Protein 5EQJ (pdb70)

Radius of gyration: 27.18 Å; Cα contacts (8 Å, |Δi|>4): 1354; chains: 2; bounding box: 68×87×63 Å

B-factor: mean 50.42, std 10.78, range [23.82, 97.81]

InterPro domains:
  IPR017423 tRNA (adenine(58)-N(1))-methyltransferase non-catalytic subunit TRM6 [PF04189] (6-329)
  IPR017423 tRNA (adenine(58)-N(1))-methyltransferase non-catalytic subunit TRM6 [PIRSF038170] (2-474)
  IPR017423 tRNA (adenine(58)-N(1))-methyltransferase non-catalytic subunit TRM6 [PTHR12945] (6-466)

Nearest PDB structures (foldseek):
  5eqj-assembly1_A-2  TM=1.003E+00  e=7.244E-74  Saccharomyces cerevisiae S288C
  5erg-assembly1_A-2  TM=9.992E-01  e=1.045E-68  Saccharomyces cerevisiae S288C
  5cd1-assembly1_B  TM=7.822E-01  e=3.384E-22  Homo sapiens
  5ccb-assembly1_B  TM=7.767E-01  e=9.482E-22  Homo sapiens
  5cd1-assembly1_E  TM=7.835E-01  e=1.540E-21  Homo sapiens

Sequence (652 aa):
HHHSQDPMNALTTIDFNQHVIVRLPSKNYKIVELKPNTSVSLGKFGAFEVNDIIGYPFGLTFEIYYDIGKVRLLKYFTVEYLSSSNLLQFLIDKGDIQRVLDMSQESMGMLLNLANIQSEGNYLCMDETGGLLVYFLLERMFGGDNESKSKGKVIVIHENEHANLDLLKFANYSEKFIKEHVHTISLLDFFEPPTLQEIQSRFTPLPRALKGGKKNSYYRKLRWYNTQWQILELTGEFLYDGLVMATTLHLPTLVPKLAEKIHGSRPIVCYGQFKETLLELAHTLYSDLRFLAPSILETRCRPYQSIRGKLHPLMTMKGGGGYLMWCHRVIPANCFSGYKDLIKEGDLTLIWVSRDNIKPVRMHSEEVFNTRYGSFPHKDIIGKPYGSQIAIRTFAFVHVLQPTPELWTLSLPTQIVYTPDSSYIMQRLNCSPHSRVIEAGTGSGSFSHAFARSVGHLFSFEFHHIRYEQALEEFKEHGLIDDNVTITHRDVCQGGFLIKKGDTTSYEFGNNETAASLNANVVFLDLPAPWDAIPHLDSVISVDEKVGLCCFSPCIEQVDKTLDVLEKYGWTDVEMVEIQGRQYESRRQMVRSLNDALERLRDIKRHIKEGDSNYKWKEVTKMEAEIKSHTSYLTFAFKVVNRSRDDEKVNE

Organism: Saccharomyces cerevisiae (strain ATCC 204508 / S288c) (NCBI:txid559292)

CATH classification: 3.10.330.20 (+1 more: 3.40.50.150)

Foldseek 3Di:
DPDPDDDDDLLFWAAAQAFWWKADPVGAIDTDGQHAQDKAAPPPQGIDHSVQRGGHTFFFKWCFDPCVGYIDGDCIMGIHGCALQNLLRNCVSVVNCVLQQVAHPVQLVVLCVLQPQELAFEEEEEHSNLASSVRSSVCVNAVLDLPDPGQEAYEYEYADPDDRNRSCVNSNHDPVSCVRHYHYDYPCCQLPNDDPVNLPVQHDDDPPPDDDPRVVVRVVSVVVSVSSVVSCVCRPLAAGQEYEYDDPPQCLVPVVSVLVRHDFFGKYKYWHQDVVSLVVNQVSCVPPVQKADKDKADDDDWDWPPDPPDTDTDPDDDDTNTIMIMIGGHDDD/DQQDDDDFFAAQQAWKWKAQDQQAIDTDHADQQDWDDDPQDIHHSVQRGGHTQQDWGADPVGGTIHIHRDHLQSVLSNDDPLRDHCQRLVVLCVVLVFACDFQEEEPACRPVSSVRVNLHGYVAYEHEHADPVVQVVVVVVCVSSCSLVGHYKYFHDPCLVVNRKAAPVGRMSDDADVVGGTDQRQGQEYEYDDPQCLSNVVRCVRRHNAADKRKYKYWAADPVSVVSVVVSCVVVAWDPKDKDFGFDWDKDWFKDFDDDPVVVVVVVVVVVVVDDGPPPVTDIDIDIHTDPDGCPGDTIIIMTIDHRPPDDDVVVVVD

GO terms:
  GO:0005634 nucleus (C, IDA)
  GO:0031515 tRNA (m1A) methyltransferase complex (C, IDA)
  GO:0030488 tRNA methylation (P, IDA)
  GO:0160107 tRNA (adenine(58)-N1)-methyltransferase activity (F, IDA)
  GO:0031515 tRNA (m1A) methyltransferase complex (C, IPI)
  GO:0005515 protein binding (F, IPI)

Solvent-accessible surface area: 31009 Å² total; per-residue (Å²): 227,165,106,130,56,117,122,43,76,23,37,19,19,0,30,59,89,38,37,2,0,0,48,14,28,72,162,54,24,98,32,13,68,0,105,52,125,54,61,20,84,13,58,181,24,15,16,0,54,0,50,48,0,1,9,37,6,9,17,7,35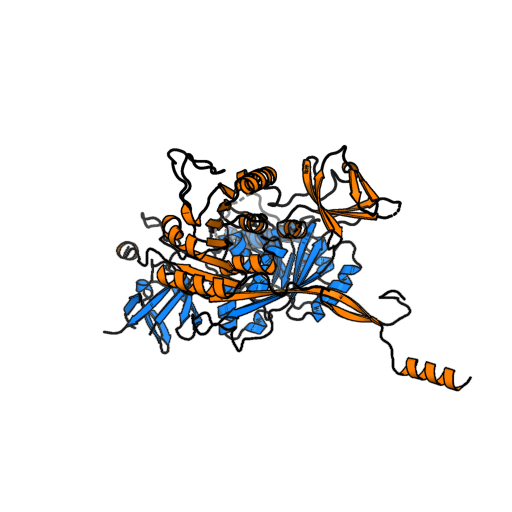,2,41,8,60,131,154,112,6,101,24,120,53,114,162,69,0,14,0,5,32,1,8,2,16,26,2,4,69,30,2,41,54,122,54,35,47,108,91,0,19,18,1,18,43,18,1,0,0,4,0,2,1,7,0,5,2,11,23,91,0,35,0,0,1,6,17,71,1,2,0,0,0,0,1,0,0,0,4,10,0,4,7,8,56,53,143,29,193,22,157,0,69,0,0,0,1,16,94,106,145,138,24,88,30,91,4,13,141,39,3,30,23,49,157,146,4,49,151,75,9,12,15,61,4,19,34,116,45,1,53,121,51,24,65,68,144,111,3,80,105,71,19,65,66,102,166,130,89,46,163,60,58,60,32,64,58,42,30,51,119,53,160,105,23,79,75,26,98,58,9,39,106,12,14,50,171,70,81,0,16,0,0,0,0,0,11,97,57,102,6,14,98,16,0,22,103,0,0,92,39,3,21,4,4,7,3,0,0,0,2,8,38,120,35,123,59,0,12,75,0,2,23,47,0,174,94,30,120,54,12,13,23,13,8,0,22,23,1,58,13,102,21,21,68,21,89,127,84,48,52,51,34,74,158,119,104,92,63,43,5,1,39,2,0,25,1,8,28,1,57,53,93,45,23,6,34,26,50,66,82,78,1,135,91,41,22,16,0,0,0,26,21,40,120,134,37,7,97,59,20,100,2,82,38,141,90,75,20,103,26,212,134,22,55,1,35,3,146,66,0,45,49,87,44,0,0,6,21,8,48,40,89,120,93,10,91,1,23,0,0,5,0,10,2,6,1,18,11,92,22,45,168,160,50,23,7,70,21,37,3,7,1,4,0,0,4,50,14,48,2,2,51,66,3,75,0,0,1,0,16,4,19,36,2,6,5,0,3,6,0,5,23,9,8,34,35,0,4,0,2,6,130,72,100,80,113,9,97,119,13,32,105,49,1,113,99,8,15,1,32,130,85,16,3,4,0,0,60,35,52,4,28,149,49,6,2,76,1,109,61,85,51,77,27,25,43,162,65,39,108,162,57,103,41,8,84,4,72,0,10,4,0,2,0,39,24,114,22,0,56,69,0,0,41,56,0,58,80,7,7,8,65,85,18,52,0,6,0,0,1,16,3,68,63,60,109,33,1,41,98,1,9,34,13,0,135,150,89,42,6,84,76,46,49,0,0,19,5,34,17,39,64,31,68,31,86,84,121,48,61,198,38,131,105,96,49,62,64,178,106,119,68,104,180,182,193,152,173,65,24,46,113,130,91,114,57,133,63,51,39,106,74,48,110,152,64,106,74,80,42,5,35,0,2,0,0,22,30,14,56,59,112,63,56,81,84,127,70,19,112,101

Secondary structure (DSSP, 8-state):
---SSPPP-TTTB--TT-EEEEE-TT--EEEEE--TT-EEE-GGG-EEEGGGGTTPBTTEEEEEE----EEEE--EEEEE---HHHHHHHHHHHT-TTTTTTB-HHHHHHHHHHTT--TT-EEEEEE-SSSHHHHHHHHHHHTT-TT-----EEEEEESSSS---GGGGGS---HHHHHHHEEEEEHHHHHSPPPHHHHHTT---------HHHHHHHHHHHHHHHHHHHHHHHHSS--BS-EEEE--S-GGGTHHHHGGGB-TT-EEEEEES-HHHHHHHHHHHHT-TTEEEEEEEEEEEEEEE--TTS-EE-S-----B-EEEEEEE-B--/-TTSS---B--TT-EEEEEEETTEEEEEE--TT-EEEETTEEEEGGGTTTSBTTBEEEE---EEEEEE---HHHHHHH-------HHHHHHHHHHTT-STT-EEEEE--TTSHHHHHHHHH-SEEEEEESSHHHHHHHHHHHHHHT-TTTTEEEEE--HHHH-S--BTTSSB-----TT-SB----BSEEEE-SS-GGGTGGGGGGTB-SSS-EEEEEEESSHHHHHHHHHHHHHTT-EEEEEEEEEEEEEEEEEEE---HHHHHHHHHHHHH---TT-TTS-EEEEEEE-SS----S-EEEEEEE-S-----HHHHH-

Structure (mmCIF, N/CA/C/O backbone):
data_5EQJ
#
_entry.id   5EQJ
#
_cell.length_a   138.645
_cell.length_b   138.645
_cell.length_c   102.727
_cell.angle_alpha   90.00
_cell.angle_beta   90.00
_cell.angle_gamma   120.00
#
_symmetry.space_group_name_H-M   'P 32 2 1'
#
loop_
_entity.id
_entity.type
_entity.pdbx_description
1 polymer 'tRNA (adenine(58)-N(1))-methyltransferase non-catalytic subunit TRM6'
2 polymer 'tRNA (adenine(58)-N(1))-methyltransferase catalytic subunit TRM61'
3 water water
#
loop_
_atom_site.group_PDB
_atom_site.id
_atom_site.type_symbol
_atom_site.label_atom_id
_atom_site.label_alt_id
_atom_site.label_comp_id
_atom_site.label_asym_id
_atom_site.label_entity_id
_atom_site.label_seq_id
_atom_site.pdbx_PDB_ins_code
_atom_site.Cartn_x
_atom_site.Cartn_y
_atom_site.Cartn_z
_atom_site.occupancy
_atom_site.B_iso_or_equiv
_atom_site.auth_seq_id
_atom_site.auth_comp_id
_atom_site.auth_asym_id
_atom_site.auth_atom_id
_atom_site.pdbx_PDB_model_num
ATOM 1 N N . HIS A 1 4 ? 65.844 -42.904 -11.498 1.00 66.38 -6 HIS A N 1
ATOM 2 C CA . HIS A 1 4 ? 66.031 -43.276 -12.902 1.00 67.70 -6 HIS A CA 1
ATOM 3 C C . HIS A 1 4 ? 65.360 -44.607 -13.262 1.00 63.40 -6 HIS A C 1
ATOM 4 O O . HIS A 1 4 ? 65.013 -44.828 -14.420 1.00 65.34 -6 HIS A O 1
ATOM 11 N N . HIS A 1 5 ? 65.200 -45.500 -12.290 1.00 57.14 -5 HIS A N 1
ATOM 12 C CA . HIS A 1 5 ? 64.504 -46.755 -12.556 1.00 58.70 -5 HIS A CA 1
ATOM 13 C C . HIS A 1 5 ? 62.988 -46.619 -12.369 1.00 61.03 -5 HIS A C 1
ATOM 14 O O . HIS A 1 5 ? 62.244 -47.567 -12.629 1.00 58.19 -5 HIS A O 1
ATOM 21 N N . HIS A 1 6 ? 62.538 -45.441 -11.930 1.00 60.95 -4 HIS A N 1
ATOM 22 C CA . HIS A 1 6 ? 61.107 -45.112 -11.887 1.00 62.06 -4 HIS A CA 1
ATOM 23 C C . HIS A 1 6 ? 60.662 -44.475 -13.186 1.00 59.20 -4 HIS A C 1
ATOM 24 O O . HIS A 1 6 ? 61.349 -43.594 -13.730 1.00 56.00 -4 HIS A O 1
ATOM 31 N N . SER A 1 7 ? 59.497 -44.894 -13.664 1.00 58.35 -3 SER A N 1
ATOM 32 C CA . SER A 1 7 ? 58.904 -44.300 -14.861 1.00 59.78 -3 SER A CA 1
ATOM 33 C C . SER A 1 7 ? 58.372 -42.909 -14.546 1.00 55.51 -3 SER A C 1
ATOM 34 O O . SER A 1 7 ? 58.413 -42.017 -15.387 1.00 53.47 -3 SER A O 1
ATOM 37 N N . GLN A 1 8 ? 57.863 -42.752 -13.326 1.00 57.63 -2 GLN A N 1
ATOM 38 C CA . GLN A 1 8 ? 57.310 -41.487 -12.846 1.00 60.41 -2 GLN A CA 1
ATOM 39 C C . GLN A 1 8 ? 58.418 -40.440 -12.686 1.00 63.63 -2 GLN A C 1
ATOM 40 O O . GLN A 1 8 ? 59.581 -40.776 -12.439 1.00 55.90 -2 GLN A O 1
ATOM 42 N N . ASP A 1 9 ? 58.050 -39.174 -12.856 1.00 62.14 -1 ASP A N 1
ATOM 43 C CA . ASP A 1 9 ? 58.981 -38.076 -12.650 1.00 64.24 -1 ASP A CA 1
ATOM 44 C C . ASP A 1 9 ? 59.450 -38.085 -11.194 1.00 61.24 -1 ASP A C 1
ATOM 45 O O . ASP A 1 9 ? 58.656 -38.353 -10.288 1.00 54.64 -1 ASP A O 1
ATOM 50 N N . PRO A 1 10 ? 60.748 -37.812 -10.972 1.00 57.39 0 PRO A N 1
ATOM 51 C CA . PRO A 1 10 ? 61.300 -37.705 -9.614 1.00 59.69 0 PRO A CA 1
ATOM 52 C C . PRO A 1 10 ? 60.681 -36.558 -8.805 1.00 55.54 0 PRO A C 1
ATOM 53 O O . PRO A 1 10 ? 60.127 -35.604 -9.362 1.00 54.76 0 PRO A O 1
ATOM 57 N N . MET A 1 11 ? 60.762 -36.672 -7.489 1.00 51.81 1 MET A N 1
ATOM 58 C CA . MET A 1 11 ? 60.382 -35.581 -6.621 1.00 53.01 1 MET A CA 1
ATOM 59 C C . MET A 1 11 ? 61.450 -34.477 -6.630 1.00 54.89 1 MET A C 1
ATOM 60 O O . MET A 1 11 ? 62.641 -34.744 -6.799 1.00 49.54 1 MET A O 1
ATOM 65 N N . ASN A 1 12 ? 60.999 -33.235 -6.478 1.00 52.26 2 ASN A N 1
ATOM 66 C CA . ASN A 1 12 ? 61.889 -32.073 -6.474 1.00 49.13 2 ASN A CA 1
ATOM 67 C C . ASN A 1 12 ? 62.327 -31.803 -5.039 1.00 44.26 2 ASN A C 1
ATOM 68 O O . ASN A 1 12 ? 61.525 -31.385 -4.214 1.00 46.14 2 ASN A O 1
ATOM 73 N N . ALA A 1 13 ? 63.585 -32.078 -4.727 1.00 43.13 3 ALA A N 1
ATOM 74 C CA . ALA A 1 13 ? 64.059 -31.941 -3.351 1.00 45.18 3 ALA A CA 1
ATOM 75 C C . ALA A 1 13 ? 64.239 -30.459 -2.936 1.00 45.00 3 ALA A C 1
ATOM 76 O O . ALA A 1 13 ? 64.535 -30.147 -1.779 1.00 42.10 3 ALA A O 1
ATOM 78 N N . LEU A 1 14 ? 64.047 -29.552 -3.886 1.00 44.99 4 LEU A N 1
ATOM 79 C CA . LEU A 1 14 ? 64.089 -28.131 -3.582 1.00 42.60 4 LEU A CA 1
ATOM 80 C C . LEU A 1 14 ? 62.758 -27.684 -3.005 1.00 43.46 4 LEU A C 1
ATOM 81 O O . LEU A 1 14 ? 62.705 -26.733 -2.237 1.00 43.22 4 LEU A O 1
ATOM 86 N N . THR A 1 15 ? 61.685 -28.389 -3.363 1.00 44.56 5 THR A N 1
ATOM 87 C CA . THR A 1 15 ? 60.334 -27.999 -2.973 1.00 41.69 5 THR A CA 1
ATOM 88 C C . THR A 1 15 ? 59.670 -29.010 -2.036 1.00 45.61 5 THR A C 1
ATOM 89 O O . THR A 1 15 ? 58.635 -28.721 -1.417 1.00 45.94 5 THR A O 1
ATOM 93 N N . THR A 1 16 ? 60.258 -30.198 -1.944 1.00 43.24 6 THR A N 1
ATOM 94 C CA . THR A 1 16 ? 59.561 -31.359 -1.405 1.00 46.07 6 THR A CA 1
ATOM 95 C C . THR A 1 16 ? 60.450 -32.226 -0.522 1.00 41.93 6 THR A C 1
ATOM 96 O O . THR A 1 16 ? 61.617 -32.453 -0.837 1.00 40.23 6 THR A O 1
ATOM 100 N N . ILE A 1 17 ? 59.893 -32.688 0.593 1.00 39.70 7 ILE A N 1
ATOM 101 C CA . ILE A 1 17 ? 60.612 -33.582 1.495 1.00 42.46 7 ILE A CA 1
ATOM 102 C C . ILE A 1 17 ? 60.890 -34.904 0.779 1.00 47.59 7 ILE A C 1
ATOM 103 O O . ILE A 1 17 ? 59.962 -35.617 0.397 1.00 45.71 7 ILE A O 1
ATOM 108 N N . ASP A 1 18 ? 62.162 -35.226 0.582 1.00 43.73 8 ASP A N 1
ATOM 109 C CA . ASP A 1 18 ? 62.522 -36.357 -0.264 1.00 49.98 8 ASP A CA 1
ATOM 110 C C . ASP A 1 18 ? 63.563 -37.240 0.415 1.00 50.80 8 ASP A C 1
ATOM 111 O O . ASP A 1 18 ? 64.341 -36.756 1.237 1.00 48.35 8 ASP A O 1
ATOM 116 N N . PHE A 1 19 ? 63.541 -38.536 0.080 1.00 49.95 9 PHE A N 1
ATOM 117 C CA . PHE A 1 19 ? 64.478 -39.539 0.596 1.00 43.63 9 PHE A CA 1
ATOM 118 C C . PHE A 1 19 ? 65.948 -39.172 0.426 1.00 46.88 9 PHE A C 1
ATOM 119 O O . PHE A 1 19 ? 66.340 -38.650 -0.610 1.00 45.55 9 PHE A O 1
ATOM 127 N N . ASN A 1 20 ? 66.751 -39.507 1.433 1.00 42.35 10 ASN A N 1
ATOM 128 C CA . ASN A 1 20 ? 68.202 -39.350 1.392 1.00 48.66 10 ASN A CA 1
ATOM 129 C C . ASN A 1 20 ? 68.685 -37.893 1.349 1.00 49.28 10 ASN A C 1
ATOM 130 O O . ASN A 1 20 ? 69.856 -37.639 1.141 1.00 47.46 10 ASN A O 1
ATOM 135 N N . GLN A 1 21 ? 67.772 -36.951 1.553 1.00 48.36 11 GLN A N 1
ATOM 136 C CA . GLN A 1 21 ? 68.130 -35.548 1.688 1.00 46.33 11 GLN A CA 1
ATOM 137 C C . GLN A 1 21 ? 68.441 -35.245 3.145 1.00 44.49 11 GLN A C 1
ATOM 138 O O . GLN A 1 21 ? 67.783 -35.784 4.038 1.00 42.98 11 GLN A O 1
ATOM 144 N N . HIS A 1 22 ? 69.461 -34.418 3.380 1.00 41.51 12 HIS A N 1
ATOM 145 C CA . HIS A 1 22 ? 69.621 -33.754 4.668 1.00 42.91 12 HIS A CA 1
ATOM 146 C C . HIS A 1 22 ? 68.651 -32.580 4.729 1.00 42.70 12 HIS A C 1
ATOM 147 O O . HIS A 1 22 ? 68.589 -31.745 3.814 1.00 42.65 12 HIS A O 1
ATOM 154 N N . VAL A 1 23 ? 67.947 -32.496 5.846 1.00 38.44 13 VAL A N 1
ATOM 155 C CA . VAL A 1 23 ? 66.787 -31.645 5.989 1.00 41.81 13 VAL A CA 1
ATOM 156 C C . VAL A 1 23 ? 66.826 -30.978 7.361 1.00 40.31 13 VAL A C 1
ATOM 157 O O . VAL A 1 23 ? 67.447 -31.517 8.273 1.00 39.45 13 VAL A O 1
ATOM 161 N N . ILE A 1 24 ? 66.193 -29.812 7.510 1.00 40.02 14 ILE A N 1
ATOM 162 C CA . ILE A 1 24 ? 66.119 -29.144 8.815 1.00 37.61 14 ILE A CA 1
ATOM 163 C C . ILE A 1 24 ? 64.823 -29.473 9.545 1.00 39.85 14 ILE A C 1
ATOM 164 O O . ILE A 1 24 ? 63.750 -29.499 8.938 1.00 40.49 14 ILE A O 1
ATOM 169 N N . VAL A 1 25 ? 64.921 -29.725 10.846 1.00 38.09 15 VAL A N 1
ATOM 170 C CA . VAL A 1 25 ? 63.731 -29.928 11.675 1.00 39.93 15 VAL A CA 1
ATOM 171 C C . VAL A 1 25 ? 63.733 -28.898 12.801 1.00 43.35 15 VAL A C 1
ATOM 172 O O . VAL A 1 25 ? 64.708 -28.785 13.546 1.00 44.36 15 VAL A O 1
ATOM 176 N N . ARG A 1 26 ? 62.662 -28.118 12.893 1.00 43.52 16 ARG A N 1
ATOM 177 C CA . ARG A 1 26 ? 62.494 -27.169 13.976 1.00 42.03 16 ARG A CA 1
ATOM 178 C C . ARG A 1 26 ? 61.605 -27.787 15.065 1.00 44.44 16 ARG A C 1
ATOM 179 O O . ARG A 1 26 ? 60.496 -28.245 14.793 1.00 45.24 16 ARG A O 1
ATOM 187 N N . LEU A 1 27 ? 62.117 -27.798 16.292 1.00 43.60 17 LEU A N 1
ATOM 188 C CA . LEU A 1 27 ? 61.439 -28.370 17.456 1.00 44.49 17 LEU A CA 1
ATOM 189 C C . LEU A 1 27 ? 60.534 -27.336 18.129 1.00 45.29 17 LEU A C 1
ATOM 190 O O . LEU A 1 27 ? 60.638 -26.149 17.818 1.00 42.92 17 LEU A O 1
ATOM 195 N N . PRO A 1 28 ? 59.630 -27.778 19.036 1.00 47.12 18 PRO A N 1
ATOM 196 C CA . PRO A 1 28 ? 58.716 -26.818 19.674 1.00 48.48 18 PRO A CA 1
ATOM 197 C C . PRO A 1 28 ? 59.474 -25.758 20.449 1.00 48.96 18 PRO A C 1
ATOM 198 O O . PRO A 1 28 ? 58.998 -24.621 20.570 1.00 49.70 18 PRO A O 1
ATOM 202 N N . SER A 1 29 ? 60.648 -26.140 20.951 1.00 45.00 19 SER A N 1
ATOM 203 C CA . SER A 1 29 ? 61.547 -25.225 21.648 1.00 47.80 19 SER A CA 1
ATOM 204 C C . SER A 1 29 ? 62.318 -24.319 20.675 1.00 46.33 19 SER A C 1
ATOM 205 O O . SER A 1 29 ? 63.143 -23.524 21.103 1.00 48.09 19 SER A O 1
ATOM 208 N N . LYS A 1 30 ? 62.034 -24.461 19.377 1.00 47.10 20 LYS A N 1
ATOM 209 C CA . LYS A 1 30 ? 62.483 -23.558 18.298 1.00 50.36 20 LYS A CA 1
ATOM 210 C C . LYS A 1 30 ? 63.935 -23.752 17.860 1.00 48.73 20 LYS A C 1
ATOM 211 O O . LYS A 1 30 ? 64.390 -23.104 16.918 1.00 48.66 20 LYS A O 1
ATOM 217 N N . ASN A 1 31 ? 64.662 -24.646 18.516 1.00 45.83 21 ASN A N 1
ATOM 218 C CA . ASN A 1 31 ? 66.015 -24.941 18.064 1.00 45.25 21 ASN A CA 1
ATOM 219 C C . ASN A 1 31 ? 65.965 -25.903 16.874 1.00 41.64 21 ASN A C 1
ATOM 220 O O . ASN A 1 31 ? 64.976 -26.610 16.679 1.00 43.97 21 ASN A O 1
ATOM 225 N N . TYR A 1 32 ? 67.007 -25.896 16.056 1.00 44.01 22 TYR A N 1
ATOM 226 C CA . TYR A 1 32 ? 67.037 -26.702 14.845 1.00 41.47 22 TYR A CA 1
ATOM 227 C C . TYR A 1 32 ? 67.804 -27.996 15.056 1.00 49.38 22 TYR A C 1
ATOM 228 O O . TYR A 1 32 ? 68.714 -28.062 15.884 1.00 47.52 22 TYR A O 1
ATOM 237 N N . LYS A 1 33 ? 67.404 -29.019 14.305 1.00 42.39 23 LYS A N 1
ATOM 238 C CA . LYS A 1 33 ? 68.178 -30.229 14.135 1.00 45.38 23 LYS A CA 1
ATOM 239 C C . LYS A 1 33 ? 68.336 -30.481 12.642 1.00 42.66 23 LYS A C 1
ATOM 240 O O . LYS A 1 33 ? 67.462 -30.138 11.836 1.00 44.07 23 LYS A O 1
ATOM 246 N N . ILE A 1 34 ? 69.448 -31.086 12.275 1.00 41.24 24 ILE A N 1
ATOM 247 C CA . ILE A 1 34 ? 69.637 -31.555 10.911 1.00 46.38 24 ILE A CA 1
ATOM 248 C C . ILE A 1 34 ? 69.370 -33.051 10.869 1.00 45.35 24 ILE A C 1
ATOM 249 O O . ILE A 1 34 ? 69.931 -33.800 11.667 1.00 46.56 24 ILE A O 1
ATOM 254 N N . VAL A 1 35 ? 68.520 -33.476 9.938 1.00 45.06 25 VAL A N 1
ATOM 255 C CA . VAL A 1 35 ? 68.095 -34.871 9.846 1.00 49.67 25 VAL A CA 1
ATOM 256 C C . VAL A 1 35 ? 68.287 -35.427 8.435 1.00 49.44 25 VAL A C 1
ATOM 257 O O . VAL A 1 35 ? 67.852 -34.813 7.456 1.00 45.96 25 VAL A O 1
ATOM 261 N N . GLU A 1 36 ? 68.939 -36.585 8.336 1.00 45.71 26 GLU A N 1
ATOM 262 C CA . GLU A 1 36 ? 69.097 -37.278 7.059 1.00 48.87 26 GLU A CA 1
ATOM 263 C C . GLU A 1 36 ? 67.927 -38.250 6.853 1.00 47.09 26 GLU A C 1
ATOM 264 O O . GLU A 1 36 ? 67.631 -39.056 7.729 1.00 51.31 26 GLU A O 1
ATOM 270 N N . LEU A 1 37 ? 67.260 -38.174 5.704 1.00 44.98 27 LEU A N 1
ATOM 271 C CA . LEU A 1 37 ? 66.019 -38.922 5.509 1.00 48.64 27 LEU A CA 1
ATOM 272 C C . LEU A 1 37 ? 66.240 -40.280 4.820 1.00 49.53 27 LEU A C 1
ATOM 273 O O . LEU A 1 37 ? 65.896 -40.475 3.650 1.00 48.62 27 LEU A O 1
ATOM 278 N N . LYS A 1 38 ? 66.817 -41.211 5.565 1.00 47.73 28 LYS A N 1
ATOM 279 C CA . LYS A 1 38 ? 67.054 -42.559 5.058 1.00 53.61 28 LYS A CA 1
ATOM 280 C C . LYS A 1 38 ? 65.753 -43.359 5.062 1.00 49.46 28 LYS A C 1
ATOM 281 O O . LYS A 1 38 ? 65.058 -43.404 6.078 1.00 48.85 28 LYS A O 1
ATOM 287 N N . PRO A 1 39 ? 65.407 -43.959 3.910 1.00 49.53 29 PRO A N 1
ATOM 288 C CA . PRO A 1 39 ? 64.176 -44.747 3.767 1.00 52.58 29 PRO A CA 1
ATOM 289 C C . PRO A 1 39 ? 64.084 -45.812 4.854 1.00 52.06 29 PRO A C 1
ATOM 290 O O . PRO A 1 39 ? 65.120 -46.307 5.282 1.00 51.69 29 PRO A O 1
ATOM 294 N N . ASN A 1 40 ? 62.873 -46.090 5.334 1.00 55.01 30 ASN A N 1
ATOM 295 C CA . ASN A 1 40 ? 62.630 -47.176 6.281 1.00 54.94 30 ASN A CA 1
ATOM 296 C C . ASN A 1 40 ? 63.410 -47.039 7.573 1.00 56.63 30 ASN A C 1
ATOM 297 O O . ASN A 1 40 ? 63.822 -48.035 8.168 1.00 56.17 30 ASN A O 1
ATOM 302 N N . THR A 1 41 ? 63.615 -45.802 8.002 1.00 53.85 31 THR A N 1
ATOM 303 C CA . THR A 1 41 ? 64.216 -45.552 9.303 1.00 51.50 31 THR A CA 1
ATOM 304 C C . THR A 1 41 ? 63.304 -44.673 10.143 1.00 53.80 31 THR A C 1
ATOM 305 O O . THR A 1 41 ? 62.330 -44.090 9.645 1.00 50.86 31 THR A O 1
ATOM 309 N N . SER A 1 42 ? 63.631 -44.590 11.425 1.00 51.10 32 SER A N 1
ATOM 310 C CA . SER A 1 42 ? 62.943 -43.711 12.345 1.00 50.58 32 SER A CA 1
ATOM 311 C C . SER A 1 42 ? 63.903 -42.619 12.814 1.00 54.52 32 SER A C 1
ATOM 312 O O . SER A 1 42 ? 65.123 -42.784 12.769 1.00 53.69 32 SER A O 1
ATOM 315 N N . VAL A 1 43 ? 63.328 -41.513 13.269 1.00 52.79 33 VAL A N 1
ATOM 316 C CA . VAL A 1 43 ? 64.074 -40.370 13.764 1.00 49.37 33 VAL A CA 1
ATOM 317 C C . VAL A 1 43 ? 63.575 -40.009 15.158 1.00 50.11 33 VAL A C 1
ATOM 318 O O . VAL A 1 43 ? 62.373 -39.890 15.369 1.00 51.33 33 VAL A O 1
ATOM 322 N N . SER A 1 44 ? 64.493 -39.824 16.102 1.00 49.87 34 SER A N 1
ATOM 323 C CA . SER A 1 44 ? 64.132 -39.452 17.466 1.00 52.33 34 SER A CA 1
ATOM 324 C C . SER A 1 44 ? 64.370 -37.963 17.755 1.00 53.96 34 SER A C 1
ATOM 325 O O . SER A 1 44 ? 65.402 -37.407 17.405 1.00 57.49 34 SER A O 1
ATOM 328 N N . LEU A 1 45 ? 63.409 -37.332 18.416 1.00 52.72 35 LEU A N 1
ATOM 329 C CA . LEU A 1 45 ? 63.517 -35.933 18.796 1.00 56.16 35 LEU A CA 1
ATOM 330 C C . LEU A 1 45 ? 63.453 -35.838 20.306 1.00 55.87 35 LEU A C 1
ATOM 331 O O . LEU A 1 45 ? 62.849 -34.903 20.857 1.00 51.64 35 LEU A O 1
ATOM 336 N N . GLY A 1 46 ? 64.057 -36.831 20.963 1.00 56.45 36 GLY A N 1
ATOM 337 C CA . GLY A 1 46 ? 64.084 -36.915 22.415 1.00 55.81 36 GLY A CA 1
ATOM 338 C C . GLY A 1 46 ? 62.703 -36.820 23.040 1.00 54.28 36 GLY A C 1
ATOM 339 O O . GLY A 1 46 ? 61.803 -37.571 22.690 1.00 52.25 36 GLY A O 1
ATOM 340 N N . LYS A 1 47 ? 62.548 -35.865 23.950 1.00 53.94 37 LYS A N 1
ATOM 341 C CA . LYS A 1 47 ? 61.304 -35.619 24.674 1.00 50.28 37 LYS A CA 1
ATOM 342 C C . LYS A 1 47 ? 60.065 -35.366 23.775 1.00 57.44 37 LYS A C 1
ATOM 343 O O . LYS A 1 47 ? 58.923 -35.511 24.218 1.00 57.21 37 LYS A O 1
ATOM 349 N N . PHE A 1 48 ? 60.284 -34.997 22.517 1.00 55.42 38 PHE A N 1
ATOM 350 C CA . PHE A 1 48 ? 59.169 -34.665 21.633 1.00 55.42 38 PHE A CA 1
ATOM 351 C C . PHE A 1 48 ? 58.738 -35.858 20.785 1.00 54.83 38 PHE A C 1
ATOM 352 O O . PHE A 1 48 ? 57.878 -35.718 19.913 1.00 57.56 38 PHE A O 1
ATOM 360 N N . GLY A 1 49 ? 59.343 -37.019 21.032 1.00 51.54 39 GLY A N 1
ATOM 361 C CA . GLY A 1 49 ? 58.929 -38.255 20.385 1.00 49.81 39 GLY A CA 1
ATOM 362 C C . GLY A 1 49 ? 59.805 -38.720 19.237 1.00 54.30 39 GLY A C 1
ATOM 363 O O . GLY A 1 49 ? 60.841 -38.125 18.950 1.00 54.24 39 GLY A O 1
ATOM 364 N N . ALA A 1 50 ? 59.382 -39.797 18.583 1.00 51.08 40 ALA A N 1
ATOM 365 C CA . ALA A 1 50 ? 60.083 -40.344 17.430 1.00 48.53 40 ALA A CA 1
ATOM 366 C C . ALA A 1 50 ? 59.090 -40.598 16.294 1.00 51.57 40 ALA A C 1
ATOM 367 O O . ALA A 1 50 ? 57.904 -40.785 16.536 1.00 47.55 40 ALA A O 1
ATOM 369 N N . PHE A 1 51 ? 59.569 -40.606 15.054 1.00 49.69 41 PHE A N 1
ATOM 370 C CA . PHE A 1 51 ? 58.671 -40.781 13.922 1.00 48.99 41 PHE A CA 1
ATOM 371 C C . PHE A 1 51 ? 59.335 -41.539 12.786 1.00 47.13 41 PHE A C 1
ATOM 372 O O . PHE A 1 51 ? 60.551 -41.692 12.751 1.00 50.99 41 PHE A O 1
ATOM 380 N N . GLU A 1 52 ? 58.545 -42.015 11.854 1.00 48.93 42 GLU A N 1
ATOM 381 C CA . GLU A 1 52 ? 59.068 -42.753 10.732 1.00 50.38 42 GLU A CA 1
ATOM 382 C C . GLU A 1 52 ? 59.323 -41.827 9.569 1.00 49.96 42 GLU A C 1
ATOM 383 O O . GLU A 1 52 ? 58.462 -41.104 9.164 1.00 47.87 42 GLU A O 1
ATOM 387 N N . VAL A 1 53 ? 60.526 -41.879 9.045 1.00 48.15 43 VAL A N 1
ATOM 388 C CA . VAL A 1 53 ? 60.947 -41.058 7.915 1.00 47.25 43 VAL A CA 1
ATOM 389 C C . VAL A 1 53 ? 59.947 -41.164 6.764 1.00 51.89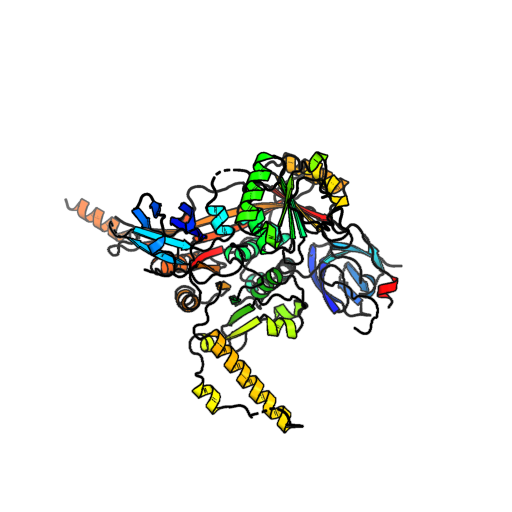 43 VAL A C 1
ATOM 390 O O . VAL A 1 53 ? 59.499 -40.144 6.261 1.00 50.98 43 VAL A O 1
ATOM 394 N N . ASN A 1 54 ? 59.552 -42.384 6.394 1.00 52.19 44 ASN A N 1
ATOM 395 C CA . ASN A 1 54 ? 58.593 -42.607 5.305 1.00 48.93 44 ASN A CA 1
ATOM 396 C C . ASN A 1 54 ? 57.315 -41.783 5.424 1.00 48.65 44 ASN A C 1
ATOM 397 O O . ASN A 1 54 ? 56.695 -41.426 4.415 1.00 50.23 44 ASN A O 1
ATOM 402 N N . ASP A 1 55 ? 56.907 -41.490 6.651 1.00 46.04 45 ASP A N 1
ATOM 403 C CA . ASP A 1 55 ? 55.615 -40.837 6.858 1.00 46.66 45 ASP A CA 1
ATOM 404 C C . ASP A 1 55 ? 55.619 -39.336 6.523 1.00 50.98 45 ASP A C 1
ATOM 405 O O . ASP A 1 55 ? 54.551 -38.726 6.440 1.00 46.91 45 ASP A O 1
ATOM 410 N N . ILE A 1 56 ? 56.797 -38.737 6.329 1.00 45.89 46 ILE A N 1
ATOM 411 C CA . ILE A 1 56 ? 56.825 -37.331 5.939 1.00 46.53 46 ILE A CA 1
ATOM 412 C C . ILE A 1 56 ? 57.288 -37.080 4.499 1.00 47.20 46 ILE A C 1
ATOM 413 O O . ILE A 1 56 ? 57.242 -35.938 4.045 1.00 47.35 46 ILE A O 1
ATOM 418 N N . ILE A 1 57 ? 57.703 -38.119 3.773 1.00 46.54 47 ILE A N 1
ATOM 419 C CA . ILE A 1 57 ? 58.212 -37.913 2.410 1.00 45.82 47 ILE A CA 1
ATOM 420 C C . ILE A 1 57 ? 57.098 -37.484 1.486 1.00 47.95 47 ILE A C 1
ATOM 421 O O . ILE A 1 57 ? 55.967 -37.931 1.629 1.00 48.22 47 ILE A O 1
ATOM 426 N N . GLY A 1 58 ? 57.407 -36.590 0.555 1.00 46.98 48 GLY A N 1
ATOM 427 C CA . GLY A 1 58 ? 56.435 -36.162 -0.422 1.00 44.54 48 GLY A CA 1
ATOM 428 C C . GLY A 1 58 ? 55.667 -34.907 -0.049 1.00 43.05 48 GLY A C 1
ATOM 429 O O . GLY A 1 58 ? 55.003 -34.334 -0.906 1.00 45.48 48 GLY A O 1
ATOM 430 N N . TYR A 1 59 ? 55.715 -34.492 1.215 1.00 39.97 49 TYR A N 1
ATOM 431 C CA . TYR A 1 59 ? 55.087 -33.218 1.597 1.00 43.58 49 TYR A CA 1
ATOM 432 C C . TYR A 1 59 ? 55.975 -32.040 1.191 1.00 43.22 49 TYR A C 1
ATOM 433 O O . TYR A 1 59 ? 57.189 -32.181 1.067 1.00 42.29 49 TYR A O 1
ATOM 442 N N . PRO A 1 60 ? 55.364 -30.873 0.974 1.00 44.53 50 PRO A N 1
ATOM 443 C CA . PRO A 1 60 ? 56.176 -29.662 0.812 1.00 43.34 50 PRO A CA 1
ATOM 444 C C . PRO A 1 60 ? 56.844 -29.256 2.124 1.00 44.10 50 PRO A C 1
ATOM 445 O O . PRO A 1 60 ? 56.445 -29.700 3.207 1.00 39.10 50 PRO A O 1
ATOM 449 N N . PHE A 1 61 ? 57.869 -28.416 2.016 1.00 41.67 51 PHE A N 1
ATOM 450 C CA . PHE A 1 61 ? 58.527 -27.858 3.183 1.00 40.60 51 PHE A CA 1
ATOM 451 C C . PHE A 1 61 ? 57.635 -26.867 3.898 1.00 39.89 51 PHE A C 1
ATOM 452 O O . PHE A 1 61 ? 56.695 -26.340 3.306 1.00 40.02 51 PHE A O 1
ATOM 460 N N . GLY A 1 62 ? 57.925 -26.611 5.169 1.00 39.90 52 GLY A N 1
ATOM 461 C CA . GLY A 1 62 ? 57.242 -25.547 5.889 1.00 40.96 52 GLY A CA 1
ATOM 462 C C . GLY A 1 62 ? 56.017 -26.005 6.659 1.00 44.59 52 GLY A C 1
ATOM 463 O O . GLY A 1 62 ? 55.334 -25.193 7.282 1.00 42.20 52 GLY A O 1
ATOM 464 N N . LEU A 1 63 ? 55.738 -27.308 6.627 1.00 42.14 53 LEU A N 1
ATOM 465 C CA . LEU A 1 63 ? 54.588 -27.860 7.349 1.00 43.85 53 LEU A CA 1
ATOM 466 C C . LEU A 1 63 ? 54.963 -28.320 8.743 1.00 44.28 53 LEU A C 1
ATOM 467 O O . LEU A 1 63 ? 56.096 -28.776 8.982 1.00 43.53 53 LEU A O 1
ATOM 472 N N . THR A 1 64 ? 54.004 -28.217 9.655 1.00 38.67 54 THR A N 1
ATOM 473 C CA . THR A 1 64 ? 54.202 -28.693 11.012 1.00 46.39 54 THR A CA 1
ATOM 474 C C . THR A 1 64 ? 53.443 -30.009 11.233 1.00 45.39 54 THR A C 1
ATOM 475 O O . THR A 1 64 ? 52.240 -30.096 10.994 1.00 44.34 54 THR A O 1
ATOM 479 N N . PHE A 1 65 ? 54.169 -31.027 11.679 1.00 45.99 55 PHE A N 1
ATOM 480 C CA . PHE A 1 65 ? 53.610 -32.346 11.933 1.00 45.79 55 PHE A CA 1
ATOM 481 C C . PHE A 1 65 ? 53.515 -32.599 13.422 1.00 50.10 55 PHE A C 1
ATOM 482 O O . PHE A 1 65 ? 54.423 -32.263 14.177 1.00 51.22 55 PHE A O 1
ATOM 490 N N . GLU A 1 66 ? 52.418 -33.209 13.840 1.00 48.77 56 GLU A N 1
ATOM 491 C CA . GLU A 1 66 ? 52.269 -33.650 15.212 1.00 47.53 56 GLU A CA 1
ATOM 492 C C . GLU A 1 66 ? 52.603 -35.134 15.317 1.00 48.86 56 GLU A C 1
ATOM 493 O O . GLU A 1 66 ? 52.231 -35.922 14.449 1.00 50.65 56 GLU A O 1
ATOM 499 N N . ILE A 1 67 ? 53.337 -35.507 16.358 1.00 49.16 57 ILE A N 1
ATOM 500 C CA . ILE A 1 67 ? 53.565 -36.912 16.653 1.00 53.15 57 ILE A CA 1
ATOM 501 C C . ILE A 1 67 ? 52.537 -37.351 17.692 1.00 53.56 57 ILE A C 1
ATOM 502 O O . ILE A 1 67 ? 52.412 -36.730 18.748 1.00 52.98 57 ILE A O 1
ATOM 507 N N . TYR A 1 68 ? 51.781 -38.399 17.383 1.00 52.11 58 TYR A N 1
ATOM 508 C CA . TYR A 1 68 ? 50.773 -38.896 18.321 1.00 54.24 58 TYR A CA 1
ATOM 509 C C . TYR A 1 68 ? 50.870 -40.414 18.459 1.00 56.78 58 TYR A C 1
ATOM 510 O O . TYR A 1 68 ? 51.455 -41.089 17.605 1.00 55.89 58 TYR A O 1
ATOM 519 N N . TYR A 1 69 ? 50.307 -40.946 19.541 1.00 62.58 59 TYR A N 1
ATOM 520 C CA . TYR A 1 69 ? 50.467 -42.368 19.870 1.00 64.61 59 TYR A CA 1
ATOM 521 C C . TYR A 1 69 ? 49.129 -43.065 20.059 1.00 65.13 59 TYR A C 1
ATOM 522 O O . TYR A 1 69 ? 48.236 -42.526 20.717 1.00 68.42 59 TYR A O 1
ATOM 531 N N . ASP A 1 70 ? 48.992 -44.259 19.482 1.00 73.44 60 ASP A N 1
ATOM 532 C CA . ASP A 1 70 ? 47.801 -45.092 19.691 1.00 71.37 60 ASP A CA 1
ATOM 533 C C . ASP A 1 70 ? 47.932 -45.926 20.964 1.00 7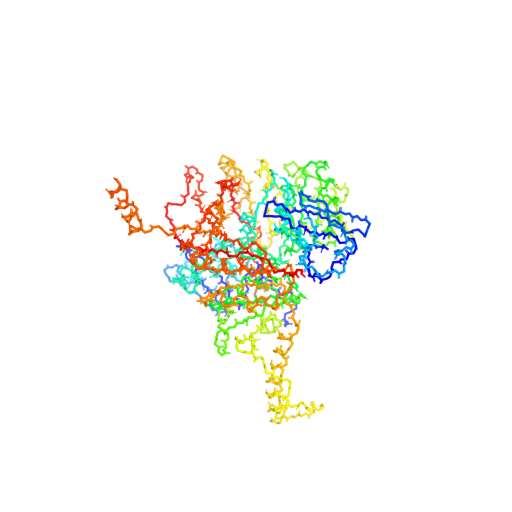3.51 60 ASP A C 1
ATOM 534 O O . ASP A 1 70 ? 47.849 -45.401 22.077 1.00 74.53 60 ASP A O 1
ATOM 539 N N . ILE A 1 90 ? 58.119 -44.602 19.056 1.00 66.90 80 ILE A N 1
ATOM 540 C CA . ILE A 1 90 ? 57.898 -44.293 17.649 1.00 64.02 80 ILE A CA 1
ATOM 541 C C . ILE A 1 90 ? 56.415 -44.088 17.325 1.00 63.62 80 ILE A C 1
ATOM 542 O O . ILE A 1 90 ? 55.687 -45.038 17.179 1.00 60.50 80 ILE A O 1
ATOM 546 N N . GLY A 1 91 ? 55.976 -42.849 17.202 1.00 55.13 81 GLY A N 1
ATOM 547 C CA . GLY A 1 91 ? 54.588 -42.569 16.929 1.00 54.68 81 GLY A CA 1
ATOM 548 C C . GLY A 1 91 ? 54.185 -42.372 15.496 1.00 54.29 81 GLY A C 1
ATOM 549 O O . GLY A 1 91 ? 54.950 -42.643 14.602 1.00 54.56 81 GLY A O 1
ATOM 550 N N . LYS A 1 92 ? 52.966 -41.905 15.278 1.00 53.72 82 LYS A N 1
ATOM 551 C CA . LYS A 1 92 ? 52.522 -41.645 13.921 1.00 55.62 82 LYS A CA 1
ATOM 552 C C . LYS A 1 92 ? 52.560 -40.138 13.715 1.00 51.85 82 LYS A C 1
ATOM 553 O O . LYS A 1 92 ? 52.673 -39.391 14.688 1.00 50.22 82 LYS A O 1
ATOM 559 N N . VAL A 1 93 ? 52.485 -39.679 12.471 1.00 45.96 83 VAL A N 1
ATOM 560 C CA . VAL A 1 93 ? 52.475 -38.242 12.254 1.00 50.63 83 VAL A CA 1
ATOM 561 C C . VAL A 1 93 ? 51.238 -37.810 11.494 1.00 50.46 83 VAL A C 1
ATOM 562 O O . VAL A 1 93 ? 50.742 -38.525 10.632 1.00 49.68 83 VAL A O 1
ATOM 566 N N . ARG A 1 94 ? 50.742 -36.630 11.845 1.00 47.29 84 ARG A N 1
ATOM 567 C CA . ARG A 1 94 ? 49.681 -35.972 11.107 1.00 51.98 84 ARG A CA 1
ATOM 568 C C . ARG A 1 94 ? 49.991 -34.474 11.068 1.00 52.88 84 ARG A C 1
ATOM 569 O O . ARG A 1 94 ? 50.837 -34.003 11.825 1.00 49.46 84 ARG A O 1
ATOM 577 N N . LEU A 1 95 ? 49.310 -33.734 10.198 1.00 47.58 85 LEU A N 1
ATOM 578 C CA . LEU A 1 95 ? 49.467 -32.292 10.153 1.00 52.32 85 LEU A CA 1
ATOM 579 C C . LEU A 1 95 ? 48.897 -31.709 11.424 1.00 55.02 85 LEU A C 1
ATOM 580 O O . LEU A 1 95 ? 47.800 -32.070 11.827 1.00 56.95 85 LEU A O 1
ATOM 585 N N . LEU A 1 96 ? 49.649 -30.824 12.071 1.00 52.42 86 LEU A N 1
ATOM 586 C CA . LEU A 1 96 ? 49.220 -30.273 13.349 1.00 54.01 86 LEU A CA 1
ATOM 587 C C . LEU A 1 96 ? 48.010 -29.350 13.186 1.00 61.76 86 LEU A C 1
ATOM 588 O O . LEU A 1 96 ? 48.087 -28.328 12.495 1.00 63.74 86 LEU A O 1
ATOM 593 N N . LYS A 1 199 ? 55.326 -34.207 20.942 1.00 54.50 189 LYS A N 1
ATOM 594 C CA . LYS A 1 199 ? 54.423 -33.121 20.554 1.00 51.17 189 LYS A CA 1
ATOM 595 C C . LYS A 1 199 ? 54.503 -32.807 19.043 1.00 51.58 189 LYS A C 1
ATOM 596 O O . LYS A 1 199 ? 53.800 -33.455 18.266 1.00 51.70 189 LYS A O 1
ATOM 602 N N . TYR A 1 200 ? 55.333 -31.858 18.597 1.00 46.96 190 TYR A N 1
ATOM 603 C CA . TYR A 1 200 ? 55.353 -31.542 17.152 1.00 46.15 190 TYR A CA 1
ATOM 604 C C . TYR A 1 200 ? 56.693 -31.071 16.585 1.00 48.89 190 TYR A C 1
ATOM 605 O O . TYR A 1 200 ? 57.639 -30.814 17.321 1.00 51.08 190 TYR A O 1
ATOM 614 N N . PHE A 1 201 ? 56.760 -30.948 15.261 1.00 45.64 191 PHE A N 1
ATOM 615 C CA . PHE A 1 201 ? 57.968 -30.476 14.597 1.00 47.37 191 PHE A CA 1
ATOM 616 C C . PHE A 1 201 ? 57.659 -29.962 13.201 1.00 47.38 191 PHE A C 1
ATOM 617 O O . PHE A 1 201 ? 56.668 -30.358 12.589 1.00 44.09 191 PHE A O 1
ATOM 625 N N . THR A 1 202 ? 58.540 -29.103 12.698 1.00 43.80 192 THR A N 1
ATOM 626 C CA . THR A 1 202 ? 58.365 -28.469 11.399 1.00 42.58 192 THR A CA 1
ATOM 627 C C . THR A 1 202 ? 59.547 -28.825 10.518 1.00 41.80 192 THR A C 1
ATOM 628 O O . THR A 1 202 ? 60.689 -28.749 10.963 1.00 39.68 192 THR A O 1
ATOM 632 N N . VAL A 1 203 ? 59.291 -29.200 9.269 1.00 40.71 193 VAL A N 1
ATOM 633 C CA . VAL A 1 203 ? 60.376 -29.627 8.385 1.00 39.37 193 VAL A CA 1
ATOM 634 C C . VAL A 1 203 ? 60.673 -28.581 7.316 1.00 42.20 193 VAL A C 1
ATOM 635 O O . VAL A 1 203 ? 59.779 -28.188 6.559 1.00 40.75 193 VAL A O 1
ATOM 639 N N . GLU A 1 204 ? 61.935 -28.158 7.246 1.00 36.72 194 GLU A N 1
ATOM 640 C CA . GLU A 1 204 ? 62.355 -27.105 6.322 1.00 40.42 194 GLU A CA 1
ATOM 641 C C . GLU A 1 204 ? 63.525 -27.529 5.440 1.00 42.15 194 GLU A C 1
ATOM 642 O O . GLU A 1 204 ? 64.332 -28.394 5.803 1.00 40.30 194 GLU A O 1
ATOM 648 N N . TYR A 1 205 ? 63.623 -26.892 4.282 1.00 42.31 195 TYR A N 1
ATOM 649 C CA . TYR A 1 205 ? 64.778 -27.054 3.414 1.00 39.85 195 TYR A CA 1
ATOM 650 C C . TYR A 1 205 ? 66.048 -26.628 4.151 1.00 39.75 195 TYR A C 1
ATOM 651 O O . TYR A 1 205 ? 66.025 -25.704 4.962 1.00 38.03 195 TYR A O 1
ATOM 660 N N . LEU A 1 206 ? 67.153 -27.311 3.894 1.00 39.86 196 LEU A N 1
ATOM 661 C CA . LEU A 1 206 ? 68.402 -26.949 4.539 1.00 39.18 196 LEU A CA 1
ATOM 662 C C . LEU A 1 206 ? 69.070 -25.832 3.727 1.00 38.23 196 LEU A C 1
ATOM 663 O O . LEU A 1 206 ? 69.954 -26.075 2.905 1.00 34.79 196 LEU A O 1
ATOM 668 N N . SER A 1 207 ? 68.616 -24.603 3.957 1.00 35.95 197 SER A N 1
ATOM 669 C CA . SER A 1 207 ? 69.130 -23.424 3.263 1.00 36.58 197 SER A CA 1
ATOM 670 C C . SER A 1 207 ? 70.401 -22.941 3.926 1.00 35.68 197 SER A C 1
ATOM 671 O O . SER A 1 207 ? 70.760 -23.409 5.011 1.00 37.68 197 SER A O 1
ATOM 674 N N . SER A 1 208 ? 71.094 -22.015 3.273 1.00 35.30 198 SER A N 1
ATOM 675 C CA . SER A 1 208 ? 72.275 -21.418 3.877 1.00 35.32 198 SER A CA 1
ATOM 676 C C . SER A 1 208 ? 71.880 -20.690 5.175 1.00 36.06 198 SER A C 1
ATOM 677 O O . SER A 1 208 ? 72.581 -20.796 6.181 1.00 35.58 198 SER A O 1
ATOM 680 N N . SER A 1 209 ? 70.742 -19.998 5.170 1.00 33.88 199 SER A N 1
ATOM 681 C CA . SER A 1 209 ? 70.239 -19.373 6.395 1.00 38.12 199 SER A CA 1
ATOM 682 C C . SER A 1 209 ? 70.009 -20.380 7.529 1.00 40.89 199 SER A C 1
ATOM 683 O O . SER A 1 209 ? 70.358 -20.119 8.683 1.00 36.64 199 SER A O 1
ATOM 686 N N . ASN A 1 210 ? 69.387 -21.515 7.205 1.00 37.74 200 ASN A N 1
ATOM 687 C CA . ASN A 1 210 ? 69.000 -22.468 8.227 1.00 38.44 200 ASN A CA 1
ATOM 688 C C . ASN A 1 210 ? 70.216 -23.224 8.755 1.00 38.07 200 ASN A C 1
ATOM 689 O O . ASN A 1 210 ? 70.284 -23.562 9.937 1.00 38.00 200 ASN A O 1
ATOM 694 N N . LEU A 1 211 ? 71.187 -23.463 7.882 1.00 34.60 201 LEU A N 1
ATOM 695 C CA . LEU A 1 211 ? 72.429 -24.080 8.316 1.00 36.04 201 LEU A CA 1
ATOM 696 C C . LEU A 1 211 ? 73.146 -23.173 9.324 1.00 40.50 201 LEU A C 1
ATOM 697 O O . LEU A 1 211 ? 73.598 -23.655 10.367 1.00 35.06 201 LEU A O 1
ATOM 702 N N . LEU A 1 212 ? 73.234 -21.869 9.024 1.00 38.65 202 LEU A N 1
ATOM 703 C CA . LEU A 1 212 ? 73.834 -20.917 9.965 1.00 38.66 202 LEU A CA 1
ATOM 704 C C . LEU A 1 212 ? 73.081 -20.968 11.300 1.00 38.38 202 LEU A C 1
ATOM 705 O O . LEU A 1 212 ? 73.694 -21.038 12.365 1.00 37.18 202 LEU A O 1
ATOM 710 N N . GLN A 1 213 ? 71.753 -20.935 11.241 1.00 36.74 203 GLN A N 1
ATOM 711 C CA . GLN A 1 213 ? 70.961 -20.924 12.470 1.00 39.04 203 GLN A CA 1
ATOM 712 C C . GLN A 1 213 ? 71.177 -22.224 13.266 1.00 41.63 203 GLN A C 1
ATOM 713 O O . GLN A 1 213 ? 71.265 -22.206 14.495 1.00 40.08 203 GLN A O 1
ATOM 719 N N . PHE A 1 214 ? 71.285 -23.349 12.566 1.00 41.84 204 PHE A N 1
ATOM 720 C CA . PHE A 1 214 ? 71.560 -24.608 13.252 1.00 39.51 204 PHE A CA 1
ATOM 721 C C . PHE A 1 214 ? 72.886 -24.548 14.000 1.00 42.48 204 PHE A C 1
ATOM 722 O O . PHE A 1 214 ? 72.980 -24.992 15.147 1.00 43.95 204 PHE A O 1
ATOM 730 N N . LEU A 1 215 ? 73.911 -24.007 13.345 1.00 36.92 205 LEU A N 1
ATOM 731 C CA . LEU A 1 215 ? 75.234 -23.893 13.960 1.00 41.77 205 LEU A CA 1
ATOM 732 C C . LEU A 1 215 ? 75.212 -22.983 15.179 1.00 42.23 205 LEU A C 1
ATOM 733 O O . LEU A 1 215 ? 75.842 -23.285 16.179 1.00 40.42 205 LEU A O 1
ATOM 738 N N . ILE A 1 216 ? 74.456 -21.886 15.102 1.00 38.08 206 ILE A N 1
ATOM 739 C CA . ILE A 1 216 ? 74.290 -20.999 16.253 1.00 43.03 206 ILE A CA 1
ATOM 740 C C . ILE A 1 216 ? 73.581 -21.718 17.417 1.00 44.72 206 ILE A C 1
ATOM 741 O O . ILE A 1 216 ? 74.035 -21.637 18.566 1.00 43.29 206 ILE A O 1
ATOM 746 N N . ASP A 1 217 ? 72.481 -22.417 17.117 1.00 42.12 207 ASP A N 1
ATOM 747 C CA . ASP A 1 217 ? 71.746 -23.214 18.116 1.00 43.70 207 ASP A CA 1
ATOM 748 C C . ASP A 1 217 ? 72.645 -24.262 18.773 1.00 43.66 207 ASP A C 1
ATOM 749 O O . ASP A 1 217 ? 72.525 -24.553 19.957 1.00 47.79 207 ASP A O 1
ATOM 754 N N . LYS A 1 218 ? 73.522 -24.845 17.970 1.00 44.04 208 LYS A N 1
ATOM 755 C CA . LYS A 1 218 ? 74.404 -25.927 18.407 1.00 48.07 208 LYS A CA 1
ATOM 756 C C . LYS A 1 218 ? 75.493 -25.372 19.326 1.00 51.97 208 LYS A C 1
ATOM 757 O O . LYS A 1 218 ? 76.122 -26.114 20.086 1.00 51.48 208 LYS A O 1
ATOM 763 N N . GLY A 1 219 ? 75.698 -24.055 19.257 1.00 48.85 209 GLY A N 1
ATOM 764 C CA . GLY A 1 219 ? 76.654 -23.363 20.115 1.00 47.37 209 GLY A CA 1
ATOM 765 C C . GLY A 1 219 ? 77.968 -23.034 19.422 1.00 49.09 209 GLY A C 1
ATOM 766 O O . GLY A 1 219 ? 78.925 -22.623 20.064 1.00 50.01 209 GLY A O 1
ATOM 767 N N . ASP A 1 220 ? 78.016 -23.221 18.107 1.00 48.10 210 ASP A N 1
ATOM 768 C CA . ASP A 1 220 ? 79.248 -23.037 17.346 1.00 50.06 210 ASP A CA 1
ATOM 769 C C . ASP A 1 220 ? 79.425 -21.618 16.792 1.00 48.10 210 ASP A C 1
ATOM 770 O O . ASP A 1 220 ? 80.034 -21.445 15.744 1.00 48.23 210 ASP A O 1
ATOM 775 N N . ILE A 1 221 ? 78.902 -20.613 17.484 1.00 48.89 211 ILE A N 1
ATOM 776 C CA . ILE A 1 221 ? 78.920 -19.244 16.957 1.00 51.03 211 ILE A CA 1
ATOM 777 C C . ILE A 1 221 ? 80.354 -18.756 16.681 1.00 46.15 211 ILE A C 1
ATOM 778 O O . ILE A 1 221 ? 80.592 -18.071 15.686 1.00 42.85 211 ILE A O 1
ATOM 783 N N . GLN A 1 222 ? 81.324 -19.145 17.505 1.00 45.77 212 GLN A N 1
ATOM 784 C CA . GLN A 1 222 ? 82.696 -18.703 17.254 1.00 47.18 212 GLN A CA 1
ATOM 785 C C . GLN A 1 222 ? 83.312 -19.406 16.045 1.00 44.85 212 GLN A C 1
ATOM 786 O O . GLN A 1 222 ? 84.148 -18.847 15.349 1.00 45.11 212 GLN A O 1
ATOM 792 N N . ARG A 1 223 ? 82.898 -20.631 15.781 1.00 41.77 213 ARG A N 1
ATOM 793 C CA . ARG A 1 223 ? 83.355 -21.316 14.578 1.00 42.64 213 ARG A CA 1
ATOM 794 C C . ARG A 1 223 ? 82.842 -20.626 13.303 1.00 44.91 213 ARG A C 1
ATOM 795 O O . ARG A 1 223 ? 83.489 -20.686 12.262 1.00 45.31 213 ARG A O 1
ATOM 803 N N . VAL A 1 224 ? 81.675 -19.987 13.372 1.00 41.40 214 VAL A N 1
ATOM 804 C CA . VAL A 1 224 ? 81.194 -19.224 12.214 1.00 45.96 214 VAL A CA 1
ATOM 805 C C . VAL A 1 224 ? 81.593 -17.742 12.311 1.00 41.67 214 VAL A C 1
ATOM 806 O O . VAL A 1 224 ? 81.011 -16.900 11.635 1.00 44.11 214 VAL A O 1
ATOM 810 N N . LEU A 1 225 ? 82.601 -17.453 13.136 1.00 41.02 215 LEU A N 1
ATOM 811 C CA . LEU A 1 225 ? 83.159 -16.107 13.285 1.00 37.54 215 LEU A CA 1
ATOM 812 C C . LEU A 1 225 ? 82.085 -15.073 13.635 1.00 41.45 215 LEU A C 1
ATOM 813 O O . LEU A 1 225 ? 82.128 -13.944 13.160 1.00 37.26 215 LEU A O 1
ATOM 818 N N . ASP A 1 226 ? 81.111 -15.497 14.437 1.00 42.92 216 ASP A N 1
ATOM 819 C CA . ASP A 1 226 ? 80.023 -14.647 14.919 1.00 43.70 216 ASP A CA 1
ATOM 820 C C . ASP A 1 226 ? 79.132 -14.041 13.822 1.00 41.81 216 ASP A C 1
ATOM 821 O O . ASP A 1 226 ? 78.429 -13.060 14.076 1.00 41.57 216 ASP A O 1
ATOM 826 N N . MET A 1 227 ? 79.134 -14.607 12.615 1.00 39.95 217 MET A N 1
ATOM 827 C CA . MET A 1 227 ? 78.348 -13.990 11.538 1.00 40.78 217 MET A CA 1
ATOM 828 C C . MET A 1 227 ? 76.832 -14.182 11.703 1.00 41.42 217 MET A C 1
ATOM 829 O O . MET A 1 227 ? 76.373 -15.129 12.335 1.00 41.43 217 MET A O 1
ATOM 834 N N . SER A 1 228 ? 76.071 -13.251 11.128 1.00 39.12 218 SER A N 1
ATOM 835 C CA . SER A 1 228 ? 74.618 -13.291 11.157 1.00 38.41 218 SER A CA 1
ATOM 836 C C . SER A 1 228 ? 74.064 -13.478 9.750 1.00 38.10 218 SER A C 1
ATOM 837 O O . SER A 1 228 ? 74.774 -13.333 8.750 1.00 38.99 218 SER A O 1
ATOM 840 N N . GLN A 1 229 ? 72.779 -13.769 9.695 1.00 33.29 219 GLN A N 1
ATOM 841 C CA . GLN A 1 229 ? 72.056 -13.905 8.460 1.00 37.33 219 GLN A CA 1
ATOM 842 C C . GLN A 1 229 ? 72.095 -12.607 7.644 1.00 37.52 219 GLN A C 1
ATOM 843 O O . GLN A 1 229 ? 72.357 -12.637 6.441 1.00 36.25 219 GLN A O 1
ATOM 849 N N . GLU A 1 230 ? 71.858 -11.464 8.294 1.00 33.15 220 GLU A N 1
ATOM 850 C CA . GLU A 1 230 ? 71.849 -10.196 7.557 1.00 35.83 220 GLU A CA 1
ATOM 851 C C . GLU A 1 230 ? 73.258 -9.835 7.030 1.00 35.67 220 GLU A C 1
ATOM 852 O O . GLU A 1 230 ? 73.404 -9.360 5.904 1.00 36.00 220 GLU A O 1
ATOM 858 N N . SER A 1 231 ? 74.306 -10.118 7.797 1.00 34.61 221 SER A N 1
ATOM 859 C CA . SER A 1 231 ? 75.653 -9.793 7.335 1.00 34.77 221 SER A CA 1
ATOM 860 C C . SER A 1 231 ? 76.022 -10.626 6.107 1.00 39.33 221 SER A C 1
ATOM 861 O O . SER A 1 231 ? 76.609 -10.105 5.143 1.00 34.26 221 SER A O 1
ATOM 864 N N . MET A 1 232 ? 75.666 -11.911 6.133 1.00 36.30 222 MET A N 1
ATOM 865 C CA . MET A 1 232 ? 75.938 -12.784 4.989 1.00 38.48 222 MET A CA 1
ATOM 866 C C . MET A 1 232 ? 75.043 -12.430 3.805 1.00 35.44 222 MET A C 1
ATOM 867 O O . MET A 1 232 ? 75.470 -12.468 2.654 1.00 36.37 222 MET A O 1
ATOM 872 N N . GLY A 1 233 ? 73.793 -12.101 4.082 1.00 35.23 223 GLY A N 1
ATOM 873 C CA . GLY A 1 233 ? 72.914 -11.632 3.020 1.00 36.45 223 GLY A CA 1
ATOM 874 C C . GLY A 1 233 ? 73.446 -10.373 2.343 1.00 37.02 223 GLY A C 1
ATOM 875 O O . GLY A 1 233 ? 73.380 -10.231 1.116 1.00 33.19 223 GLY A O 1
ATOM 876 N N . MET A 1 234 ? 73.969 -9.438 3.136 1.00 35.70 224 MET A N 1
ATOM 877 C CA . MET A 1 234 ? 74.557 -8.233 2.543 1.00 33.54 224 MET A CA 1
ATOM 878 C C . MET A 1 234 ? 75.825 -8.545 1.768 1.00 33.95 224 MET A C 1
ATOM 879 O O . MET A 1 234 ? 76.055 -7.972 0.707 1.00 36.53 224 MET A O 1
ATOM 884 N N . LEU A 1 235 ? 76.665 -9.430 2.303 1.00 33.02 225 LEU A N 1
ATOM 885 C CA . LEU A 1 235 ? 77.892 -9.811 1.597 1.00 36.05 225 LEU A CA 1
ATOM 886 C C . LEU A 1 235 ? 77.572 -10.329 0.178 1.00 38.30 225 LEU A C 1
ATOM 887 O O . LEU A 1 235 ? 78.270 -9.990 -0.771 1.00 35.46 225 LEU A O 1
ATOM 892 N N . LEU A 1 236 ? 76.509 -11.129 0.042 1.00 36.09 226 LEU A N 1
ATOM 893 C CA . LEU A 1 236 ? 76.124 -11.707 -1.250 1.00 38.71 226 LEU A CA 1
ATOM 894 C C . LEU A 1 236 ? 75.822 -10.623 -2.307 1.00 40.78 226 LEU A C 1
ATOM 895 O O . LEU A 1 236 ? 76.174 -10.769 -3.486 1.00 36.06 226 LEU A O 1
ATOM 900 N N . ASN A 1 237 ? 75.166 -9.543 -1.890 1.00 36.32 227 ASN A N 1
ATOM 901 C CA . ASN A 1 237 ? 74.794 -8.502 -2.840 1.00 37.54 227 ASN A CA 1
ATOM 902 C C . ASN A 1 237 ? 75.917 -7.491 -3.044 1.00 39.44 227 ASN A C 1
ATOM 903 O O . ASN A 1 237 ? 76.189 -7.111 -4.180 1.00 37.50 227 ASN A O 1
ATOM 908 N N . LEU A 1 238 ? 76.608 -7.102 -1.969 1.00 36.70 228 LEU A N 1
ATOM 909 C CA . LEU A 1 238 ? 77.777 -6.233 -2.114 1.00 35.90 228 LEU A CA 1
ATOM 910 C C . LEU A 1 238 ? 78.780 -6.867 -3.068 1.00 40.40 228 LEU A C 1
ATOM 911 O O . LEU A 1 238 ? 79.349 -6.176 -3.916 1.00 38.14 228 LEU A O 1
ATOM 916 N N . ALA A 1 239 ? 78.969 -8.186 -2.952 1.00 37.66 229 ALA A N 1
ATOM 917 C CA . ALA A 1 239 ? 79.894 -8.916 -3.821 1.00 37.85 229 ALA A CA 1
ATOM 918 C C . ALA A 1 239 ? 79.321 -9.193 -5.216 1.00 39.55 229 ALA A C 1
ATOM 919 O O . ALA A 1 239 ? 80.008 -9.780 -6.044 1.00 38.01 229 ALA A O 1
ATOM 921 N N . ASN A 1 240 ? 78.077 -8.777 -5.475 1.00 39.02 230 ASN A N 1
ATOM 922 C CA . ASN A 1 240 ? 77.465 -8.955 -6.806 1.00 40.92 230 ASN A CA 1
ATOM 923 C C . ASN A 1 240 ? 77.503 -10.432 -7.259 1.00 39.45 230 ASN A C 1
ATOM 924 O O . ASN A 1 240 ? 77.800 -10.733 -8.418 1.00 37.83 230 ASN A O 1
ATOM 929 N N . ILE A 1 241 ? 77.235 -11.346 -6.325 1.00 40.11 231 ILE A N 1
ATOM 930 C CA . ILE A 1 241 ? 77.311 -12.781 -6.599 1.00 40.68 231 ILE A CA 1
ATOM 931 C C . ILE A 1 241 ? 76.260 -13.204 -7.630 1.00 39.53 231 ILE A C 1
ATOM 932 O O . ILE A 1 241 ? 75.059 -12.944 -7.461 1.00 38.73 231 ILE A O 1
ATOM 937 N N . GLN A 1 242 ? 76.741 -13.851 -8.691 1.00 39.63 232 GLN A N 1
ATOM 938 C CA . GLN A 1 242 ? 75.944 -14.240 -9.862 1.00 42.43 232 GLN A CA 1
ATOM 939 C C . GLN A 1 242 ? 76.240 -15.641 -10.339 1.00 41.12 232 GLN A C 1
ATOM 940 O O . GLN A 1 242 ? 77.381 -16.103 -10.226 1.00 40.39 232 GLN A O 1
ATOM 946 N N . SER A 1 243 ? 75.255 -16.254 -10.994 1.00 41.40 233 SER A N 1
ATOM 947 C CA . SER A 1 243 ? 75.373 -17.631 -11.466 1.00 43.24 233 SER A CA 1
ATOM 948 C C . SER A 1 243 ? 76.606 -17.887 -12.331 1.00 42.49 233 SER A C 1
ATOM 949 O O . SER A 1 243 ? 77.199 -18.954 -12.237 1.00 46.14 233 SER A O 1
ATOM 952 N N . GLU A 1 244 ? 77.006 -16.917 -13.150 1.00 40.91 234 GLU A N 1
ATOM 953 C CA . GLU A 1 244 ? 78.115 -17.135 -14.090 1.00 44.58 234 GLU A CA 1
ATOM 954 C C . GLU A 1 244 ? 79.466 -16.593 -13.624 1.00 42.52 234 GLU A C 1
ATOM 955 O O . GLU A 1 244 ? 80.463 -16.738 -14.323 1.00 44.22 234 GLU A O 1
ATOM 961 N N . GLY A 1 245 ? 79.513 -15.957 -12.459 1.00 43.53 235 GLY A N 1
ATOM 962 C CA . GLY A 1 245 ? 80.763 -15.378 -11.989 1.00 41.66 235 GLY A CA 1
ATOM 963 C C . GLY A 1 245 ? 81.759 -16.434 -11.525 1.00 43.01 235 GLY A C 1
ATOM 964 O O . GLY A 1 245 ? 81.352 -17.520 -11.122 1.00 41.34 235 GLY A O 1
ATOM 965 N N . ASN A 1 246 ? 83.054 -16.122 -11.624 1.00 41.58 236 ASN A N 1
ATOM 966 C CA . ASN A 1 246 ? 84.131 -16.889 -10.988 1.00 41.60 236 ASN A CA 1
ATOM 967 C C . ASN A 1 246 ? 84.689 -16.119 -9.796 1.00 41.78 236 ASN A C 1
ATOM 968 O O . ASN A 1 246 ? 85.390 -15.112 -9.975 1.00 40.14 236 ASN A O 1
ATOM 973 N N . TYR A 1 247 ? 84.412 -16.596 -8.586 1.00 36.78 237 TYR A N 1
ATOM 974 C CA . TYR A 1 247 ? 84.727 -15.811 -7.400 1.00 40.28 237 TYR A CA 1
ATOM 975 C C . TYR A 1 247 ? 85.866 -16.375 -6.573 1.00 42.18 237 TYR A C 1
ATOM 976 O O . TYR A 1 247 ? 85.919 -17.565 -6.299 1.00 43.31 237 TYR A O 1
ATOM 985 N N . LEU A 1 248 ? 86.776 -15.498 -6.168 1.00 36.35 238 LEU A N 1
ATOM 986 C CA . LEU A 1 248 ? 87.867 -15.871 -5.281 1.00 36.85 238 LEU A CA 1
ATOM 987 C C . LEU A 1 248 ? 87.367 -15.784 -3.844 1.00 41.31 238 LEU A C 1
ATOM 988 O O . LEU A 1 248 ? 86.700 -14.815 -3.475 1.00 42.48 238 LEU A O 1
ATOM 993 N N . CYS A 1 249 ? 87.660 -16.796 -3.039 1.00 41.54 239 CYS A N 1
ATOM 994 C CA . CYS A 1 249 ? 87.038 -16.939 -1.721 1.00 40.70 239 CYS A CA 1
ATOM 995 C C . CYS A 1 249 ? 88.025 -17.468 -0.669 1.00 45.22 239 CYS A C 1
ATOM 996 O O . CYS A 1 249 ? 88.826 -18.360 -0.956 1.00 45.16 239 CYS A O 1
ATOM 999 N N . MET A 1 250 ? 87.993 -16.897 0.532 1.00 40.15 240 MET A N 1
ATOM 1000 C CA . MET A 1 250 ? 88.625 -17.530 1.686 1.00 41.59 240 MET A CA 1
ATOM 1001 C C . MET A 1 250 ? 87.546 -17.762 2.744 1.00 43.13 240 MET A C 1
ATOM 1002 O O . MET A 1 250 ? 86.728 -16.882 3.013 1.00 44.76 240 MET A O 1
ATOM 1007 N N . ASP A 1 251 ? 87.530 -18.958 3.314 1.00 42.88 241 ASP A N 1
ATOM 1008 C CA . ASP A 1 251 ? 86.454 -19.388 4.196 1.00 42.15 241 ASP A CA 1
ATOM 1009 C C . ASP A 1 251 ? 87.038 -20.279 5.273 1.00 47.52 241 ASP A C 1
ATOM 1010 O O . ASP A 1 251 ? 87.458 -21.414 5.017 1.00 51.72 241 ASP A O 1
ATOM 1015 N N . GLU A 1 252 ? 87.049 -19.749 6.481 1.00 43.91 242 GLU A N 1
ATOM 1016 C CA . GLU A 1 252 ? 87.620 -20.408 7.636 1.00 45.13 242 GLU A CA 1
ATOM 1017 C C . GLU A 1 252 ? 86.522 -21.033 8.483 1.00 46.79 242 GLU A C 1
ATOM 1018 O O . GLU A 1 252 ? 86.776 -21.525 9.573 1.00 52.53 242 GLU A O 1
ATOM 1024 N N . THR A 1 253 ? 85.294 -21.019 7.974 1.00 42.02 243 THR A N 1
ATOM 1025 C CA . THR A 1 253 ? 84.147 -21.466 8.766 1.00 46.80 243 THR A CA 1
ATOM 1026 C C . THR A 1 253 ? 83.825 -22.933 8.586 1.00 49.05 243 THR A C 1
ATOM 1027 O O . THR A 1 253 ? 82.861 -23.430 9.164 1.00 48.55 243 THR A O 1
ATOM 1031 N N . GLY A 1 254 ? 84.601 -23.624 7.761 1.00 45.57 244 GLY A N 1
ATOM 1032 C CA . GLY A 1 254 ? 84.258 -24.991 7.437 1.00 45.40 244 GLY A CA 1
ATOM 1033 C C . GLY A 1 254 ? 83.355 -25.059 6.221 1.00 44.67 244 GLY A C 1
ATOM 1034 O O . GLY A 1 254 ? 82.757 -26.095 5.968 1.00 42.37 244 GLY A O 1
ATOM 1035 N N . GLY A 1 255 ? 83.255 -23.963 5.467 1.00 40.87 245 GLY A N 1
ATOM 1036 C CA . GLY A 1 255 ? 82.478 -23.961 4.235 1.00 39.53 245 GLY A CA 1
ATOM 1037 C C . GLY A 1 255 ? 81.113 -23.280 4.272 1.00 38.10 245 GLY A C 1
ATOM 1038 O O . GLY A 1 255 ? 80.346 -23.359 3.314 1.00 40.68 245 GLY A O 1
ATOM 1039 N N . LEU A 1 256 ? 80.781 -22.614 5.369 1.00 40.82 246 LEU A N 1
ATOM 1040 C CA . LEU A 1 256 ? 79.501 -21.912 5.426 1.00 38.89 246 LEU A CA 1
ATOM 1041 C C . LEU A 1 256 ? 79.422 -20.798 4.367 1.00 38.46 246 LEU A C 1
ATOM 1042 O O . LEU A 1 256 ? 78.406 -20.667 3.680 1.00 39.38 246 LEU A O 1
ATOM 1047 N N . LEU A 1 257 ? 80.487 -20.013 4.216 1.00 36.55 247 LEU A N 1
ATOM 1048 C CA . LEU A 1 257 ? 80.491 -18.932 3.217 1.00 41.31 247 LEU A CA 1
ATOM 1049 C C . LEU A 1 257 ? 80.382 -19.491 1.803 1.00 38.98 247 LEU A C 1
ATOM 1050 O O . LEU A 1 257 ? 79.621 -18.991 0.973 1.00 34.89 247 LEU A O 1
ATOM 1055 N N . VAL A 1 258 ? 81.155 -20.539 1.538 1.00 39.88 248 VAL A N 1
ATOM 1056 C CA . VAL A 1 258 ? 81.094 -21.224 0.257 1.00 37.41 248 VAL A CA 1
ATOM 1057 C C . VAL A 1 258 ? 79.671 -21.658 -0.010 1.00 35.79 248 VAL A C 1
ATOM 1058 O O . VAL A 1 258 ? 79.164 -21.501 -1.121 1.00 40.67 248 VAL A O 1
ATOM 1062 N N . TYR A 1 259 ? 78.997 -22.170 1.014 1.00 34.66 249 TYR A N 1
ATOM 1063 C CA . TYR A 1 259 ? 77.631 -22.651 0.812 1.00 35.56 249 TYR A CA 1
ATOM 1064 C C . TYR A 1 259 ? 76.642 -21.492 0.546 1.00 38.67 249 TYR A C 1
ATOM 1065 O O . TYR A 1 259 ? 75.725 -21.626 -0.289 1.00 37.96 249 TYR A O 1
ATOM 1074 N N . PHE A 1 260 ? 76.815 -20.360 1.237 1.00 35.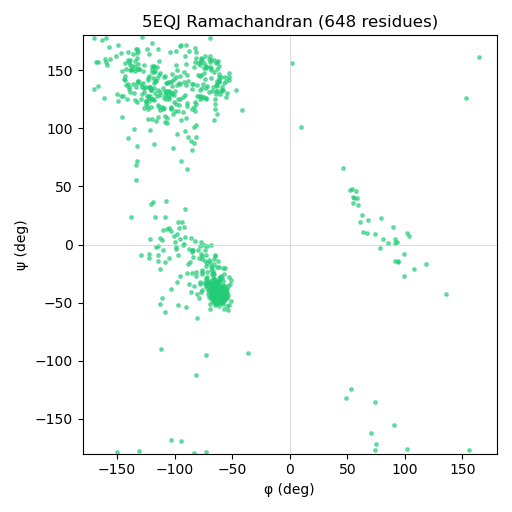89 250 PHE A N 1
ATOM 1075 C CA . PHE A 1 260 ? 75.982 -19.179 0.952 1.00 35.78 250 PHE A CA 1
ATOM 1076 C C . PHE A 1 260 ? 76.107 -18.788 -0.518 1.00 36.65 250 PHE A C 1
ATOM 1077 O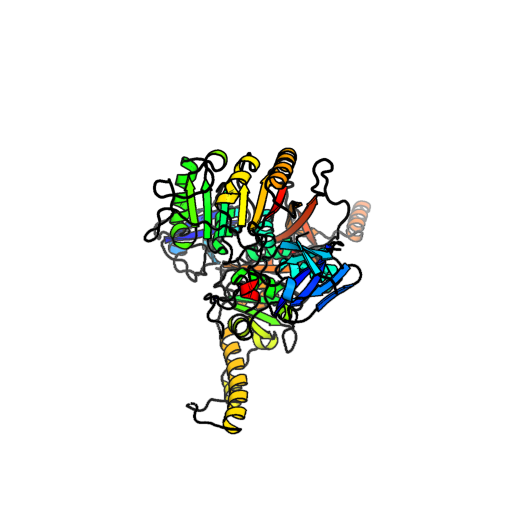 O . PHE A 1 260 ? 75.120 -18.519 -1.197 1.00 35.61 250 PHE A O 1
ATOM 1085 N N . LEU A 1 261 ? 77.345 -18.759 -0.995 1.00 34.86 251 LEU A N 1
ATOM 1086 C CA . LEU A 1 261 ? 77.624 -18.424 -2.378 1.00 38.19 251 LEU A CA 1
ATOM 1087 C C . LEU A 1 261 ? 76.974 -19.414 -3.353 1.00 38.44 251 LEU A C 1
ATOM 1088 O O . LEU A 1 261 ? 76.245 -19.008 -4.255 1.00 36.53 251 LEU A O 1
ATOM 1093 N N . LEU A 1 262 ? 77.223 -20.712 -3.153 1.00 39.12 252 LEU A N 1
ATOM 1094 C CA . LEU A 1 262 ? 76.691 -21.764 -4.037 1.00 37.87 252 LEU A CA 1
ATOM 1095 C C . LEU A 1 262 ? 75.173 -21.772 -4.079 1.00 37.47 252 LEU A C 1
ATOM 1096 O O . LEU A 1 262 ? 74.574 -21.888 -5.155 1.00 38.01 252 LEU A O 1
ATOM 1101 N N . GLU A 1 263 ? 74.539 -21.629 -2.919 1.00 36.65 253 GLU A N 1
ATOM 1102 C CA . GLU A 1 263 ? 73.067 -21.592 -2.870 1.00 37.50 253 GLU A CA 1
ATOM 1103 C C . GLU A 1 263 ? 72.477 -20.362 -3.576 1.00 42.32 253 GLU A C 1
ATOM 1104 O O . GLU A 1 263 ? 71.395 -20.445 -4.185 1.00 35.12 253 GLU A O 1
ATOM 1110 N N . ARG A 1 264 ? 73.179 -19.260 -3.564 1.00 39.38 254 ARG A N 1
ATOM 1111 C CA . ARG A 1 264 ? 72.677 -18.111 -4.251 1.00 38.00 254 ARG A CA 1
ATOM 1112 C C . ARG A 1 264 ? 72.886 -18.280 -5.751 1.00 39.71 254 ARG A C 1
ATOM 1113 O O . ARG A 1 264 ? 72.038 -17.950 -6.522 1.00 38.31 254 ARG A O 1
ATOM 1121 N N . MET A 1 265 ? 74.015 -18.830 -6.147 1.00 36.38 255 MET A N 1
ATOM 1122 C CA . MET A 1 265 ? 74.328 -19.024 -7.556 1.00 39.22 255 MET A CA 1
ATOM 1123 C C . MET A 1 265 ? 73.451 -20.076 -8.250 1.00 42.66 255 MET A C 1
ATOM 1124 O O . MET A 1 265 ? 72.999 -19.842 -9.366 1.00 43.84 255 MET A O 1
ATOM 1129 N N . PHE A 1 266 ? 73.190 -21.211 -7.596 1.00 41.20 256 PHE A N 1
ATOM 1130 C CA . PHE A 1 266 ? 72.509 -22.332 -8.267 1.00 40.63 256 PHE A CA 1
ATOM 1131 C C . PHE A 1 266 ? 71.213 -22.784 -7.597 1.00 42.73 256 PHE A C 1
ATOM 1132 O O . PHE A 1 266 ? 70.494 -23.612 -8.156 1.00 43.60 256 PHE A O 1
ATOM 1140 N N . GLY A 1 267 ? 70.913 -22.257 -6.410 1.00 39.50 257 GLY A N 1
ATOM 1141 C CA . GLY A 1 267 ? 69.695 -22.634 -5.703 1.00 38.61 257 GLY A CA 1
ATOM 1142 C C . GLY A 1 267 ? 69.589 -24.106 -5.300 1.00 41.70 257 GLY A C 1
ATOM 1143 O O . GLY A 1 267 ? 68.500 -24.619 -5.128 1.00 39.92 257 GLY A O 1
ATOM 1144 N N . GLY A 1 268 ? 70.708 -24.800 -5.135 1.00 44.54 258 GLY A N 1
ATOM 1145 C CA . GLY A 1 268 ? 70.637 -26.199 -4.713 1.00 42.34 258 GLY A CA 1
ATOM 1146 C C . GLY A 1 268 ? 70.342 -27.173 -5.846 1.00 42.89 258 GLY A C 1
ATOM 1147 O O . GLY A 1 268 ? 70.181 -28.363 -5.616 1.00 47.56 258 GLY A O 1
ATOM 1148 N N . ASP A 1 269 ? 70.279 -26.658 -7.070 1.00 44.98 259 ASP A N 1
ATOM 1149 C CA . ASP A 1 269 ? 70.027 -27.462 -8.267 1.00 45.50 259 ASP A CA 1
ATOM 1150 C C . ASP A 1 269 ? 71.302 -28.120 -8.810 1.00 48.10 259 ASP A C 1
ATOM 1151 O O . ASP A 1 269 ? 72.106 -27.483 -9.495 1.00 48.19 259 ASP A O 1
ATOM 1156 N N . ASN A 1 270 ? 71.465 -29.408 -8.516 1.00 50.60 260 ASN A N 1
ATOM 1157 C CA . ASN A 1 270 ? 72.613 -30.184 -8.982 1.00 50.69 260 ASN A CA 1
ATOM 1158 C C . ASN A 1 270 ? 72.690 -30.283 -10.502 1.00 53.03 260 ASN A C 1
ATOM 1159 O O . ASN A 1 270 ? 73.727 -30.655 -11.045 1.00 55.29 260 ASN A O 1
ATOM 1164 N N . GLU A 1 271 ? 71.605 -29.930 -11.185 1.00 53.45 261 GLU A N 1
ATOM 1165 C CA . GLU A 1 271 ? 71.581 -29.966 -12.644 1.00 58.03 261 GLU A CA 1
ATOM 1166 C C . GLU A 1 271 ? 71.586 -28.580 -13.296 1.00 58.90 261 GLU A C 1
ATOM 1167 O O . GLU A 1 271 ? 71.150 -28.422 -14.444 1.00 57.61 261 GLU A O 1
ATOM 1173 N N . SER A 1 272 ? 72.080 -27.577 -12.575 1.00 54.71 262 SER A N 1
ATOM 1174 C CA . SER A 1 272 ? 72.111 -26.231 -13.124 1.00 49.72 262 SER A CA 1
ATOM 1175 C C . SER A 1 272 ? 73.014 -26.206 -14.338 1.00 49.68 262 SER A C 1
ATOM 1176 O O . SER A 1 272 ? 74.085 -26.815 -14.345 1.00 45.65 262 SER A O 1
ATOM 1179 N N . LYS A 1 273 ? 72.581 -25.483 -15.362 1.00 50.49 263 LYS A N 1
ATOM 1180 C CA . LYS A 1 273 ? 73.391 -25.300 -16.555 1.00 48.33 263 LYS A CA 1
ATOM 1181 C C . LYS A 1 273 ? 74.384 -24.141 -16.393 1.00 53.48 263 LYS A C 1
ATOM 1182 O O . LYS A 1 273 ? 75.245 -23.931 -17.254 1.00 51.66 263 LYS A O 1
ATOM 1188 N N . SER A 1 274 ? 74.288 -23.410 -15.283 1.00 49.32 264 SER A N 1
ATOM 1189 C CA . SER A 1 274 ? 75.189 -22.273 -15.056 1.00 47.53 264 SER A CA 1
ATOM 1190 C C . SER A 1 274 ? 76.618 -22.734 -14.810 1.00 45.67 264 SER A C 1
ATOM 1191 O O . SER A 1 274 ? 76.858 -23.846 -14.329 1.00 48.48 264 SER A O 1
ATOM 1194 N N . LYS A 1 275 ? 77.566 -21.863 -15.148 1.00 46.40 265 LYS A N 1
ATOM 1195 C CA . LYS A 1 275 ? 78.974 -22.232 -15.227 1.00 47.90 265 LYS A CA 1
ATOM 1196 C C . LYS A 1 275 ? 79.838 -21.572 -14.162 1.00 46.67 265 LYS A C 1
ATOM 1197 O O . LYS A 1 275 ? 81.065 -21.694 -14.197 1.00 44.31 265 LYS A O 1
ATOM 1203 N N . GLY A 1 276 ? 79.208 -20.854 -13.237 1.00 44.32 266 GLY A N 1
ATOM 1204 C CA . GLY A 1 276 ? 79.948 -20.133 -12.217 1.00 41.85 266 GLY A CA 1
ATOM 1205 C C . GLY A 1 276 ? 80.746 -21.021 -11.275 1.00 42.94 266 GLY A C 1
ATOM 1206 O O . GLY A 1 276 ? 80.439 -22.201 -11.093 1.00 41.16 266 GLY A O 1
ATOM 1207 N N . LYS A 1 277 ? 81.784 -20.446 -10.681 1.00 40.61 267 LYS A N 1
ATOM 1208 C CA . LYS A 1 277 ? 82.668 -21.189 -9.791 1.00 42.22 267 LYS A CA 1
ATOM 1209 C C . LYS A 1 277 ? 83.044 -20.392 -8.556 1.00 43.23 267 LYS A C 1
ATOM 1210 O O . LYS A 1 277 ? 83.134 -19.161 -8.594 1.00 40.21 267 LYS A O 1
ATOM 1216 N N . VAL A 1 278 ? 83.284 -21.117 -7.472 1.00 40.86 268 VAL A N 1
ATOM 1217 C CA . VAL A 1 278 ? 83.903 -20.564 -6.284 1.00 39.96 268 VAL A CA 1
ATOM 1218 C C . VAL A 1 278 ? 85.285 -21.158 -6.129 1.00 43.39 268 VAL A C 1
ATOM 1219 O O . VAL A 1 278 ? 85.419 -22.370 -5.978 1.00 42.28 268 VAL A O 1
ATOM 1223 N N . ILE A 1 279 ? 86.315 -20.323 -6.171 1.00 41.64 269 ILE A N 1
ATOM 1224 C CA . ILE A 1 279 ? 87.678 -20.809 -6.012 1.00 36.75 269 ILE A CA 1
ATOM 1225 C C . ILE A 1 279 ? 88.124 -20.516 -4.594 1.00 41.21 269 ILE A C 1
ATOM 1226 O O . ILE A 1 279 ? 88.280 -19.358 -4.206 1.00 41.27 269 ILE A O 1
ATOM 1231 N N . VAL A 1 280 ? 88.305 -21.569 -3.812 1.00 40.50 270 VAL A N 1
ATOM 1232 C CA . VAL A 1 280 ? 88.628 -21.424 -2.408 1.00 39.02 270 VAL A CA 1
ATOM 1233 C C . VAL A 1 280 ? 90.120 -21.509 -2.174 1.00 42.77 270 VAL A C 1
ATOM 1234 O O . VAL A 1 280 ? 90.748 -22.515 -2.477 1.00 43.64 270 VAL A O 1
ATOM 1238 N N . ILE A 1 281 ? 90.700 -20.455 -1.625 1.00 38.87 271 ILE A N 1
ATOM 1239 C CA . ILE A 1 281 ? 92.109 -20.364 -1.285 1.00 35.89 271 ILE A CA 1
ATOM 1240 C C . ILE A 1 281 ? 92.156 -20.633 0.201 1.00 44.53 271 ILE A C 1
ATOM 1241 O O . ILE A 1 281 ? 91.400 -20.057 0.930 1.00 42.12 271 ILE A O 1
ATOM 1245 N N . HIS A 1 282 ? 93.046 -21.503 0.654 1.00 41.65 272 HIS A N 1
ATOM 1246 C CA . HIS A 1 282 ? 93.008 -21.962 2.028 1.00 43.84 272 HIS A CA 1
ATOM 1247 C C . HIS A 1 282 ? 94.381 -22.074 2.655 1.00 43.85 272 HIS A C 1
ATOM 1248 O O . HIS A 1 282 ? 95.387 -22.234 1.968 1.00 42.28 272 HIS A O 1
ATOM 1255 N N . GLU A 1 283 ? 94.382 -22.022 3.981 1.00 46.63 273 GLU A N 1
ATOM 1256 C CA . GLU A 1 283 ? 95.588 -22.042 4.797 1.00 45.25 273 GLU A CA 1
ATOM 1257 C C . GLU A 1 283 ? 96.332 -23.363 4.895 1.00 50.89 273 GLU A C 1
ATOM 1258 O O . GLU A 1 283 ? 97.559 -23.388 5.063 1.00 56.40 273 GLU A O 1
ATOM 1264 N N . ASN A 1 284 ? 95.614 -24.467 4.866 1.00 45.00 274 ASN A N 1
ATOM 1265 C CA . ASN A 1 284 ? 96.324 -25.714 5.129 1.00 50.76 274 ASN A CA 1
ATOM 1266 C C . ASN A 1 284 ? 96.574 -26.486 3.834 1.00 49.61 274 ASN A C 1
ATOM 1267 O O . ASN A 1 284 ? 96.386 -25.943 2.745 1.00 46.19 274 ASN A O 1
ATOM 1272 N N . GLU A 1 285 ? 97.000 -27.741 3.939 1.00 45.56 275 GLU A N 1
ATOM 1273 C CA . GLU A 1 285 ? 97.227 -28.536 2.743 1.00 47.09 275 GLU A CA 1
ATOM 1274 C C . GLU A 1 285 ? 95.915 -28.772 1.989 1.00 47.14 275 GLU A C 1
ATOM 1275 O O . GLU A 1 285 ? 95.879 -28.737 0.761 1.00 43.96 275 GLU A O 1
ATOM 1281 N N . HIS A 1 286 ? 94.845 -29.022 2.741 1.00 43.14 276 HIS A N 1
ATOM 1282 C CA . HIS A 1 286 ? 93.509 -29.191 2.185 1.00 47.74 276 HIS A CA 1
ATOM 1283 C C . HIS A 1 286 ? 92.567 -28.145 2.740 1.00 48.56 276 HIS A C 1
ATOM 1284 O O . HIS A 1 286 ? 92.769 -27.642 3.844 1.00 44.42 276 HIS A O 1
ATOM 1291 N N . ALA A 1 287 ? 91.535 -27.823 1.973 1.00 49.07 277 ALA A N 1
ATOM 1292 C CA . ALA A 1 287 ? 90.522 -26.901 2.448 1.00 52.43 277 ALA A CA 1
ATOM 1293 C C . ALA A 1 287 ? 89.596 -27.628 3.414 1.00 49.11 277 ALA A C 1
ATOM 1294 O O . ALA A 1 287 ? 89.334 -28.821 3.264 1.00 48.65 277 ALA A O 1
ATOM 1296 N N . ASN A 1 288 ? 89.122 -26.907 4.420 1.00 51.45 278 ASN A N 1
ATOM 1297 C CA . ASN A 1 288 ? 88.088 -27.428 5.307 1.00 51.05 278 ASN A CA 1
ATOM 1298 C C . ASN A 1 288 ? 86.720 -27.049 4.770 1.00 49.96 278 ASN A C 1
ATOM 1299 O O . ASN A 1 288 ? 86.243 -25.927 4.986 1.00 48.55 278 ASN A O 1
ATOM 1304 N N . LEU A 1 289 ? 86.093 -27.977 4.064 1.00 44.40 279 LEU A N 1
ATOM 1305 C CA . LEU A 1 289 ? 84.781 -27.736 3.503 1.00 46.35 279 LEU A CA 1
ATOM 1306 C C . LEU A 1 289 ? 83.777 -28.745 4.046 1.00 44.30 279 LEU A C 1
ATOM 1307 O O . LEU A 1 289 ? 82.850 -29.148 3.352 1.00 43.84 279 LEU A O 1
ATOM 1312 N N . ASP A 1 290 ? 83.947 -29.127 5.304 1.00 43.96 280 ASP A N 1
ATOM 1313 C CA . ASP A 1 290 ? 83.182 -30.248 5.846 1.00 50.71 280 ASP A CA 1
ATOM 1314 C C . ASP A 1 290 ? 81.683 -29.999 5.937 1.00 50.17 280 ASP A C 1
ATOM 1315 O O . ASP A 1 290 ? 80.902 -30.948 5.877 1.00 46.10 280 ASP A O 1
ATOM 1320 N N . LEU A 1 291 ? 81.278 -28.732 6.032 1.00 43.57 281 LEU A N 1
ATOM 1321 C CA . LEU A 1 291 ? 79.856 -28.404 6.131 1.00 45.59 281 LEU A CA 1
ATOM 1322 C C . LEU A 1 291 ? 79.108 -28.748 4.847 1.00 41.75 281 LEU A C 1
ATOM 1323 O O . LEU A 1 291 ? 77.902 -28.955 4.864 1.00 46.05 281 LEU A O 1
ATOM 1328 N N . LEU A 1 292 ? 79.833 -28.827 3.739 1.00 40.77 282 LEU A N 1
ATOM 1329 C CA . LEU A 1 292 ? 79.234 -29.204 2.464 1.00 42.08 282 LEU A CA 1
ATOM 1330 C C . LEU A 1 292 ? 78.705 -30.649 2.457 1.00 46.28 282 LEU A C 1
ATOM 1331 O O . LEU A 1 292 ? 77.997 -31.049 1.525 1.00 47.50 282 LEU A O 1
ATOM 1336 N N . LYS A 1 293 ? 79.018 -31.438 3.482 1.00 42.29 283 LYS A N 1
ATOM 1337 C CA . LYS A 1 293 ? 78.463 -32.789 3.505 1.00 50.75 283 LYS A CA 1
ATOM 1338 C C . LYS A 1 293 ? 76.955 -32.717 3.822 1.00 50.90 283 LYS A C 1
ATOM 1339 O O . LYS A 1 293 ? 76.228 -33.663 3.563 1.00 52.45 283 LYS A O 1
ATOM 1345 N N . PHE A 1 294 ? 76.484 -31.573 4.330 1.00 48.81 284 PHE A N 1
ATOM 1346 C CA . PHE A 1 294 ? 75.059 -31.380 4.589 1.00 45.88 284 PHE A CA 1
ATOM 1347 C C . PHE A 1 294 ? 74.318 -30.731 3.415 1.00 43.64 284 PHE A C 1
ATOM 1348 O O . PHE A 1 294 ? 73.120 -30.520 3.490 1.00 46.78 284 PHE A O 1
ATOM 1356 N N . ALA A 1 295 ? 75.034 -30.415 2.344 1.00 44.24 285 ALA A N 1
ATOM 1357 C CA . ALA A 1 295 ? 74.529 -29.499 1.325 1.00 41.01 285 ALA A CA 1
ATOM 1358 C C . ALA A 1 295 ? 73.637 -30.160 0.279 1.00 43.90 285 ALA A C 1
ATOM 1359 O O . ALA A 1 295 ? 72.993 -29.463 -0.507 1.00 43.61 285 ALA A O 1
ATOM 1361 N N . ASN A 1 296 ? 73.598 -31.492 0.269 1.00 43.52 286 ASN A N 1
ATOM 1362 C CA . ASN A 1 296 ? 72.847 -32.241 -0.742 1.00 43.06 286 ASN A CA 1
ATOM 1363 C C . ASN A 1 296 ? 73.338 -31.893 -2.150 1.00 41.29 286 ASN A C 1
ATOM 1364 O O . ASN A 1 296 ? 72.545 -31.727 -3.068 1.00 41.47 286 ASN A O 1
ATOM 1369 N N . TYR A 1 297 ? 74.650 -31.745 -2.291 1.00 43.31 287 TYR A N 1
ATOM 1370 C CA . TYR A 1 297 ? 75.297 -31.567 -3.584 1.00 48.19 287 TYR A CA 1
ATOM 1371 C C . TYR A 1 297 ? 75.923 -32.892 -4.001 1.00 49.29 287 TYR A C 1
ATOM 1372 O O . TYR A 1 297 ? 76.494 -33.591 -3.172 1.00 48.85 287 TYR A O 1
ATOM 1381 N N . SER A 1 298 ? 75.833 -33.222 -5.283 1.00 48.88 288 SER A N 1
ATOM 1382 C CA . SER A 1 298 ? 76.511 -34.397 -5.821 1.00 49.20 288 SER A CA 1
ATOM 1383 C C . SER A 1 298 ? 78.004 -34.123 -5.906 1.00 52.24 288 SER A C 1
ATOM 1384 O O . SER A 1 298 ? 78.428 -32.965 -5.881 1.00 48.98 288 SER A O 1
ATOM 1387 N N . GLU A 1 299 ? 78.805 -35.178 -6.015 1.00 51.74 289 GLU A N 1
ATOM 1388 C CA . GLU A 1 299 ? 80.258 -35.021 -6.131 1.00 51.93 289 GLU A CA 1
ATOM 1389 C C . GLU A 1 299 ? 80.605 -34.346 -7.449 1.00 48.59 289 GLU A C 1
ATOM 1390 O O . GLU A 1 299 ? 81.523 -33.538 -7.521 1.00 51.22 289 GLU A O 1
ATOM 1396 N N . LYS A 1 300 ? 79.845 -34.672 -8.486 1.00 48.63 290 LYS A N 1
ATOM 1397 C CA . LYS A 1 300 ? 79.957 -34.011 -9.778 1.00 52.61 290 LYS A CA 1
ATOM 1398 C C . LYS A 1 300 ? 79.739 -32.479 -9.678 1.00 53.77 290 LYS A C 1
ATOM 1399 O O . LYS A 1 300 ? 80.542 -31.694 -10.188 1.00 50.85 290 LYS A O 1
ATOM 1405 N N . PHE A 1 301 ? 78.641 -32.072 -9.042 1.00 50.30 291 PHE A N 1
ATOM 1406 C CA . PHE A 1 301 ? 78.327 -30.651 -8.861 1.00 49.56 291 PHE A CA 1
ATOM 1407 C C . PHE A 1 301 ? 79.484 -29.937 -8.197 1.00 47.09 291 PHE A C 1
ATOM 1408 O O . PHE A 1 301 ? 79.985 -28.940 -8.715 1.00 49.44 291 PHE A O 1
ATOM 1416 N N . ILE A 1 302 ? 79.919 -30.472 -7.060 1.00 45.24 292 ILE A N 1
ATOM 1417 C CA . ILE A 1 302 ? 81.005 -29.874 -6.297 1.00 47.10 292 ILE A CA 1
ATOM 1418 C C . ILE A 1 302 ? 82.281 -29.767 -7.126 1.00 51.50 292 ILE A C 1
ATOM 1419 O O . ILE A 1 302 ? 82.928 -28.709 -7.151 1.00 49.79 292 ILE A O 1
ATOM 1424 N N . LYS A 1 303 ? 82.632 -30.840 -7.828 1.00 47.42 293 LYS A N 1
ATOM 1425 C CA . LYS A 1 303 ? 83.836 -30.827 -8.657 1.00 50.40 293 LYS A CA 1
ATOM 1426 C C . LYS A 1 303 ? 83.727 -29.819 -9.795 1.00 49.59 293 LYS A C 1
ATOM 1427 O O . LYS A 1 303 ? 84.717 -29.221 -10.190 1.00 51.19 293 LYS A O 1
ATOM 1433 N N . GLU A 1 304 ? 82.521 -29.606 -10.312 1.00 50.67 294 GLU A N 1
ATOM 1434 C CA . GLU A 1 304 ? 82.349 -28.626 -11.391 1.00 56.67 294 GLU A CA 1
ATOM 1435 C C . GLU A 1 304 ? 82.370 -27.148 -10.964 1.00 52.15 294 GLU A C 1
ATOM 1436 O O . GLU A 1 304 ? 82.679 -26.280 -11.778 1.00 51.14 294 GLU A O 1
ATOM 1442 N N . HIS A 1 305 ? 82.017 -26.862 -9.713 1.00 48.07 295 HIS A N 1
ATOM 1443 C CA . HIS A 1 305 ? 81.716 -25.487 -9.311 1.00 46.43 295 HIS A CA 1
ATOM 1444 C C . HIS A 1 305 ? 82.584 -24.970 -8.158 1.00 48.06 295 HIS A C 1
ATOM 1445 O O . HIS A 1 305 ? 82.596 -23.768 -7.868 1.00 44.78 295 HIS A O 1
ATOM 1452 N N . VAL A 1 306 ? 83.318 -25.874 -7.518 1.00 46.62 296 VAL A N 1
ATOM 1453 C CA . VAL A 1 306 ? 84.192 -25.528 -6.411 1.00 42.56 296 VAL A CA 1
ATOM 1454 C C . VAL A 1 306 ? 85.625 -25.977 -6.682 1.00 48.08 296 VAL A C 1
ATOM 1455 O O . VAL A 1 306 ? 85.879 -27.166 -6.860 1.00 44.49 296 VAL A O 1
ATOM 1459 N N . HIS A 1 307 ? 86.566 -25.039 -6.719 1.00 45.64 297 HIS A N 1
ATOM 1460 C CA . HIS A 1 307 ? 87.968 -25.423 -6.836 1.00 48.43 297 HIS A CA 1
ATOM 1461 C C . HIS A 1 307 ? 88.700 -24.964 -5.591 1.00 46.48 297 HIS A C 1
ATOM 1462 O O . HIS A 1 307 ? 88.415 -23.897 -5.065 1.00 49.85 297 HIS A O 1
ATOM 1469 N N . THR A 1 308 ? 89.611 -25.788 -5.098 1.00 43.13 298 THR A N 1
ATOM 1470 C CA . THR A 1 308 ? 90.400 -25.447 -3.923 1.00 45.90 298 THR A CA 1
ATOM 1471 C C . THR A 1 308 ? 91.870 -25.337 -4.318 1.00 47.03 298 THR A C 1
ATOM 1472 O O . THR A 1 308 ? 92.347 -26.089 -5.169 1.00 45.76 298 THR A O 1
ATOM 1476 N N . ILE A 1 309 ? 92.572 -24.387 -3.711 1.00 43.98 299 ILE A N 1
ATOM 1477 C CA . ILE A 1 309 ? 93.996 -24.133 -3.953 1.00 42.43 299 ILE A CA 1
ATOM 1478 C C . ILE A 1 309 ? 94.588 -23.571 -2.674 1.00 44.98 299 ILE A C 1
ATOM 1479 O O . ILE A 1 309 ? 94.062 -22.592 -2.133 1.00 43.15 299 ILE A O 1
ATOM 1484 N N . SER A 1 310 ? 95.692 -24.138 -2.208 1.00 44.38 300 SER A N 1
ATOM 1485 C CA . SER A 1 310 ? 96.352 -23.617 -1.016 1.00 42.55 300 SER A CA 1
ATOM 1486 C C . SER A 1 310 ? 96.991 -22.256 -1.299 1.00 45.42 300 SER A C 1
ATOM 1487 O O . SER A 1 310 ? 97.299 -21.932 -2.456 1.00 42.38 300 SER A O 1
ATOM 1490 N N . LEU A 1 311 ? 97.203 -21.466 -0.245 1.00 42.67 301 LEU A N 1
ATOM 1491 C CA . LEU A 1 311 ? 97.825 -20.153 -0.391 1.00 42.80 301 LEU A CA 1
ATOM 1492 C C . LEU A 1 311 ? 99.168 -20.239 -1.116 1.00 45.19 301 LEU A C 1
ATOM 1493 O O . LEU A 1 311 ? 99.495 -19.367 -1.918 1.00 46.47 301 LEU A O 1
ATOM 1498 N N . LEU A 1 312 ? 99.936 -21.295 -0.837 1.00 46.31 302 LEU A N 1
ATOM 1499 C CA . LEU A 1 312 ? 101.270 -21.455 -1.422 1.00 43.17 302 LEU A CA 1
ATOM 1500 C C . LEU A 1 312 ? 101.186 -21.790 -2.904 1.00 45.65 302 LEU A C 1
ATOM 1501 O O . LEU A 1 312 ? 101.930 -21.235 -3.708 1.00 47.16 302 LEU A O 1
ATOM 1506 N N . ASP A 1 313 ? 100.268 -22.680 -3.275 1.00 44.74 303 ASP A N 1
ATOM 1507 C CA . ASP A 1 313 ? 100.069 -22.977 -4.692 1.00 48.31 303 ASP A CA 1
ATOM 1508 C C . ASP A 1 313 ? 99.492 -21.777 -5.447 1.00 50.45 303 ASP A C 1
ATOM 1509 O O . ASP A 1 313 ? 99.693 -21.636 -6.654 1.00 49.98 303 ASP A O 1
ATOM 1514 N N . PHE A 1 314 ? 98.792 -20.902 -4.739 1.00 43.80 304 PHE A N 1
ATOM 1515 C CA . PHE A 1 314 ? 98.170 -19.757 -5.403 1.00 46.80 304 PHE A CA 1
ATOM 1516 C C . PHE A 1 314 ? 99.190 -18.631 -5.636 1.00 46.54 304 PHE A C 1
ATOM 1517 O O . PHE A 1 314 ? 99.241 -18.051 -6.713 1.00 49.00 304 PHE A O 1
ATOM 1525 N N . PHE A 1 315 ? 100.022 -18.355 -4.639 1.00 43.49 305 PHE A N 1
ATOM 1526 C CA . PHE A 1 315 ? 101.010 -17.299 -4.747 1.00 45.88 305 PHE A CA 1
ATOM 1527 C C . PHE A 1 315 ? 102.350 -17.759 -5.334 1.00 52.60 305 PHE A C 1
ATOM 1528 O O . PHE A 1 315 ? 103.094 -16.948 -5.876 1.00 53.35 305 PHE A O 1
ATOM 1536 N N . GLU A 1 316 ? 102.661 -19.048 -5.217 1.00 51.76 306 GLU A N 1
ATOM 1537 C CA . GLU A 1 316 ? 103.886 -19.609 -5.799 1.00 49.95 306 GLU A CA 1
ATOM 1538 C C . GLU A 1 316 ? 103.559 -20.891 -6.538 1.00 48.57 306 GLU A C 1
ATOM 1539 O O . GLU A 1 316 ? 103.942 -21.969 -6.089 1.00 50.73 306 GLU A O 1
ATOM 1545 N N . PRO A 1 317 ? 102.834 -20.786 -7.661 1.00 47.64 307 PRO A N 1
ATOM 1546 C CA . PRO A 1 317 ? 102.378 -22.002 -8.334 1.00 49.45 307 PRO A CA 1
ATOM 1547 C C . PRO A 1 317 ? 103.556 -22.765 -8.935 1.00 58.59 307 PRO A C 1
ATOM 1548 O O . PRO A 1 317 ? 104.621 -22.173 -9.141 1.00 54.07 307 PRO A O 1
ATOM 1552 N N . PRO A 1 318 ? 103.378 -24.069 -9.195 1.00 57.10 308 PRO A N 1
ATOM 1553 C CA . PRO A 1 318 ? 104.439 -24.815 -9.872 1.00 60.48 308 PRO A CA 1
ATOM 1554 C C . PRO A 1 318 ? 104.492 -24.397 -11.331 1.00 62.88 308 PRO A C 1
ATOM 1555 O O . PRO A 1 318 ? 103.467 -23.955 -11.861 1.00 63.32 308 PRO A O 1
ATOM 1559 N N . THR A 1 319 ? 105.654 -24.510 -11.965 1.00 63.05 309 THR A N 1
ATOM 1560 C CA . THR A 1 319 ? 105.760 -24.206 -13.391 1.00 65.71 309 THR A CA 1
ATOM 1561 C C . THR A 1 319 ? 105.299 -25.398 -14.215 1.00 63.29 309 THR A C 1
ATOM 1562 O O . THR A 1 319 ? 105.167 -26.505 -13.690 1.00 61.78 309 THR A O 1
ATOM 1566 N N . LEU A 1 320 ? 105.067 -25.177 -15.504 1.00 62.62 310 LEU A N 1
ATOM 1567 C CA . LEU A 1 320 ? 104.739 -26.276 -16.399 1.00 68.73 310 LEU A CA 1
ATOM 1568 C C . LEU A 1 320 ? 105.906 -27.279 -16.463 1.00 68.73 310 LEU A C 1
ATOM 1569 O O . LEU A 1 320 ? 105.698 -28.495 -16.480 1.00 65.97 310 LEU A O 1
ATOM 1574 N N . GLN A 1 321 ? 107.127 -26.754 -16.457 1.00 69.50 311 GLN A N 1
ATOM 1575 C CA . GLN A 1 321 ? 108.329 -27.576 -16.484 1.00 67.94 311 GLN A CA 1
ATOM 1576 C C . GLN A 1 321 ? 108.414 -28.474 -15.252 1.00 68.56 311 GLN A C 1
ATOM 1577 O O . GLN A 1 321 ? 108.607 -29.687 -15.372 1.00 67.94 311 GLN A O 1
ATOM 1583 N N . GLU A 1 322 ? 108.255 -27.881 -14.070 1.00 67.31 312 GLU A N 1
ATOM 1584 C CA . GLU A 1 322 ? 108.251 -28.640 -12.817 1.00 65.81 312 GLU A CA 1
ATOM 1585 C C . GLU A 1 322 ? 107.169 -29.727 -12.793 1.00 65.17 312 GLU A C 1
ATOM 1586 O O . GLU A 1 322 ? 107.340 -30.763 -12.158 1.00 66.22 312 GLU A O 1
ATOM 1592 N N . ILE A 1 323 ? 106.054 -29.488 -13.476 1.00 61.97 313 ILE A N 1
ATOM 1593 C CA . ILE A 1 323 ? 104.957 -30.450 -13.479 1.00 67.00 313 ILE A CA 1
ATOM 1594 C C . ILE A 1 323 ? 105.266 -31.597 -14.437 1.00 67.91 313 ILE A C 1
ATOM 1595 O O . ILE A 1 323 ? 105.077 -32.768 -14.108 1.00 63.18 313 ILE A O 1
ATOM 1600 N N . GLN A 1 324 ? 105.728 -31.242 -15.618 1.00 68.55 314 GLN A N 1
ATOM 1601 C CA . GLN A 1 324 ? 106.026 -32.208 -16.648 1.00 68.57 314 GLN A CA 1
ATOM 1602 C C . GLN A 1 324 ? 107.142 -33.179 -16.302 1.00 69.78 314 GLN A C 1
ATOM 1603 O O . GLN A 1 324 ? 107.102 -34.331 -16.669 1.00 68.73 314 GLN A O 1
ATOM 1609 N N . SER A 1 325 ? 108.126 -32.712 -15.572 1.00 66.96 315 SER A N 1
ATOM 1610 C CA . SER A 1 325 ? 109.230 -33.569 -15.158 1.00 68.71 315 SER A CA 1
ATOM 1611 C C . SER A 1 325 ? 108.738 -34.701 -14.248 1.00 69.16 315 SER A C 1
ATOM 1612 O O . SER A 1 325 ? 109.413 -35.716 -14.081 1.00 70.20 315 SER A O 1
ATOM 1615 N N . ARG A 1 326 ? 107.557 -34.535 -13.664 1.00 67.11 316 ARG A N 1
ATOM 1616 C CA . ARG A 1 326 ? 106.984 -35.598 -12.843 1.00 68.05 316 ARG A CA 1
ATOM 1617 C C . ARG A 1 326 ? 106.010 -36.463 -13.645 1.00 65.03 316 ARG A C 1
ATOM 1618 O O . ARG A 1 326 ? 105.817 -37.640 -13.333 1.00 65.11 316 ARG A O 1
ATOM 1620 N N . PHE A 1 327 ? 105.414 -35.878 -14.676 1.00 63.07 317 PHE A N 1
ATOM 1621 C CA . PHE A 1 327 ? 104.456 -36.581 -15.506 1.00 64.03 317 PHE A CA 1
ATOM 1622 C C . PHE A 1 327 ? 104.066 -35.835 -16.754 1.00 66.30 317 PHE A C 1
ATOM 1623 O O . PHE A 1 327 ? 103.775 -34.679 -16.708 1.00 67.64 317 PHE A O 1
ATOM 1631 N N . THR A 1 328 ? 104.062 -36.533 -17.872 1.00 64.62 318 THR A N 1
ATOM 1632 C CA . THR A 1 328 ? 103.652 -36.015 -19.158 1.00 65.82 318 THR A CA 1
ATOM 1633 C C . THR A 1 328 ? 102.719 -37.118 -19.609 1.00 66.81 318 THR A C 1
ATOM 1634 O O . THR A 1 328 ? 102.991 -38.265 -19.366 1.00 64.85 318 THR A O 1
ATOM 1636 N N . PRO A 1 329 ? 101.601 -36.816 -20.236 1.00 70.28 319 PRO A N 1
ATOM 1637 C CA . PRO A 1 329 ? 100.708 -37.931 -20.588 1.00 73.32 319 PRO A CA 1
ATOM 1638 C C . PRO A 1 329 ? 101.072 -38.784 -21.780 1.00 73.18 319 PRO A C 1
ATOM 1639 O O . PRO A 1 329 ? 101.835 -38.363 -22.626 1.00 71.49 319 PRO A O 1
ATOM 1643 N N . LEU A 1 330 ? 100.503 -39.984 -21.830 1.00 73.79 320 LEU A N 1
ATOM 1644 C CA . LEU A 1 330 ? 100.662 -40.842 -22.991 1.00 74.99 320 LEU A CA 1
ATOM 1645 C C . LEU A 1 330 ? 99.725 -40.299 -24.058 1.00 77.79 320 LEU A C 1
ATOM 1646 O O . LEU A 1 330 ? 98.774 -39.588 -23.725 1.00 81.66 320 LEU A O 1
ATOM 1651 N N . PRO A 1 331 ? 99.989 -40.610 -25.341 1.00 83.55 321 PRO A N 1
ATOM 1652 C CA . PRO A 1 331 ? 99.014 -40.228 -26.370 1.00 87.73 321 PRO A CA 1
ATOM 1653 C C . PRO A 1 331 ? 97.618 -40.732 -26.004 1.00 90.97 321 PRO A C 1
ATOM 1654 O O . PRO A 1 331 ? 97.509 -41.848 -25.481 1.00 91.07 321 PRO A O 1
ATOM 1658 N N . ARG A 1 336 ? 94.816 -44.752 -23.184 1.00 88.51 326 ARG A N 1
ATOM 1659 C CA . ARG A 1 336 ? 93.417 -45.001 -23.539 1.00 88.18 326 ARG A CA 1
ATOM 1660 C C . ARG A 1 336 ? 93.105 -46.486 -23.632 1.00 87.59 326 ARG A C 1
ATOM 1661 O O . ARG A 1 336 ? 92.077 -46.957 -23.172 1.00 83.48 326 ARG A O 1
ATOM 1663 N N . ALA A 1 337 ? 94.023 -47.213 -24.236 1.00 85.44 327 ALA A N 1
ATOM 1664 C CA . ALA A 1 337 ? 93.901 -48.630 -24.389 1.00 83.39 327 ALA A CA 1
ATOM 1665 C C . ALA A 1 337 ? 94.562 -49.341 -23.232 1.00 84.44 327 ALA A C 1
ATOM 1666 O O . ALA A 1 337 ? 94.805 -50.520 -23.306 1.00 82.99 327 ALA A O 1
ATOM 1668 N N . LEU A 1 338 ? 94.861 -48.628 -22.163 1.00 83.15 328 LEU A N 1
ATOM 1669 C CA . LEU A 1 338 ? 95.480 -49.256 -21.018 1.00 83.50 328 LEU A CA 1
ATOM 1670 C C . LEU A 1 338 ? 94.415 -50.020 -20.274 1.00 82.69 328 LEU A C 1
ATOM 1671 O O . LEU A 1 338 ? 93.244 -49.742 -20.438 1.00 78.45 328 LEU A O 1
ATOM 1674 N N . LYS A 1 339 ? 94.822 -50.986 -19.464 1.00 80.41 329 LYS A N 1
ATOM 1675 C CA . LYS A 1 339 ? 93.870 -51.770 -18.715 1.00 80.34 329 LYS A CA 1
ATOM 1676 C C . LYS A 1 339 ? 94.467 -52.384 -17.477 1.00 78.85 329 LYS A C 1
ATOM 1677 O O . LYS A 1 339 ? 95.661 -52.525 -17.366 1.00 78.29 329 LYS A O 1
ATOM 1683 N N . GLY A 1 340 ? 93.618 -52.756 -16.539 1.00 78.84 330 GLY A N 1
ATOM 1684 C CA . GLY A 1 340 ? 94.097 -53.405 -15.333 1.00 81.36 330 GLY A CA 1
ATOM 1685 C C . GLY A 1 340 ? 94.785 -52.477 -14.353 1.00 85.41 330 GLY A C 1
ATOM 1686 O O . GLY A 1 340 ? 94.303 -51.377 -14.079 1.00 88.00 330 GLY A O 1
ATOM 1687 N N . GLY A 1 341 ? 95.914 -52.930 -13.816 1.00 86.55 331 GLY A N 1
ATOM 1688 C CA . GLY A 1 341 ? 96.694 -52.129 -12.890 1.00 87.69 331 GLY A CA 1
ATOM 1689 C C . GLY A 1 341 ? 97.379 -50.965 -13.584 1.00 87.21 331 GLY A C 1
ATOM 1690 O O . GLY A 1 341 ? 97.514 -49.882 -13.006 1.00 84.51 331 GLY A O 1
ATOM 1691 N N . LYS A 1 342 ? 97.811 -51.193 -14.825 1.00 85.21 332 LYS A N 1
ATOM 1692 C CA . LYS A 1 342 ? 98.467 -50.157 -15.620 1.00 84.48 332 LYS A CA 1
ATOM 1693 C C . LYS A 1 342 ? 97.520 -48.970 -15.853 1.00 83.70 332 LYS A C 1
ATOM 1694 O O . LYS A 1 342 ? 97.927 -47.815 -15.711 1.00 78.30 332 LYS A O 1
ATOM 1696 N N . LYS A 1 343 ? 96.265 -49.261 -16.204 1.00 79.90 333 LYS A N 1
ATOM 1697 C CA . LYS A 1 343 ? 95.257 -48.221 -16.412 1.00 82.43 333 LYS A CA 1
ATOM 1698 C C . LYS A 1 343 ? 94.972 -47.487 -15.105 1.00 83.60 333 LYS A C 1
ATOM 1699 O O . LYS A 1 343 ? 94.628 -46.305 -15.109 1.00 83.16 333 LYS A O 1
ATOM 1701 N N . ASN A 1 344 ? 95.108 -48.183 -13.984 1.00 83.28 334 ASN A N 1
ATOM 1702 C CA . ASN A 1 344 ? 94.739 -47.578 -12.721 1.00 84.46 334 ASN A CA 1
ATOM 1703 C C . ASN A 1 344 ? 95.881 -46.782 -12.084 1.00 79.89 334 ASN A C 1
ATOM 1704 O O . ASN A 1 344 ? 95.634 -45.755 -11.451 1.00 81.02 334 ASN A O 1
ATOM 1706 N N . SER A 1 345 ? 97.120 -47.236 -12.264 1.00 78.83 335 SER A N 1
ATOM 1707 C CA . SER A 1 345 ? 98.272 -46.469 -11.793 1.00 78.56 335 SER A CA 1
ATOM 1708 C C . SER A 1 345 ? 98.474 -45.228 -12.679 1.00 75.38 335 SER A C 1
ATOM 1709 O O . SER A 1 345 ? 98.893 -44.173 -12.196 1.00 72.43 335 SER A O 1
ATOM 1712 N N . TYR A 1 346 ? 98.147 -45.348 -13.965 1.00 70.14 336 TYR A N 1
ATOM 1713 C CA . TYR A 1 346 ? 98.265 -44.222 -14.879 1.00 70.85 336 TYR A CA 1
ATOM 1714 C C . TYR A 1 346 ? 97.266 -43.107 -14.568 1.00 72.48 336 TYR A C 1
ATOM 1715 O O . TYR A 1 346 ? 97.621 -41.928 -14.575 1.00 65.59 336 TYR A O 1
ATOM 1724 N N . TYR A 1 347 ? 96.014 -43.475 -14.313 1.00 71.09 337 TYR A N 1
ATOM 1725 C CA . TYR A 1 347 ? 94.974 -42.465 -14.157 1.00 73.72 337 TYR A CA 1
ATOM 1726 C C . TYR A 1 347 ? 95.063 -41.780 -12.793 1.00 70.98 337 TYR A C 1
ATOM 1727 O O . TYR A 1 347 ? 94.605 -40.651 -12.638 1.00 72.34 337 TYR A O 1
ATOM 1729 N N . ARG A 1 348 ? 95.693 -42.436 -11.825 1.00 67.81 338 ARG A N 1
ATOM 1730 C CA . ARG A 1 348 ? 95.998 -41.775 -10.566 1.00 71.01 338 ARG A CA 1
ATOM 1731 C C . ARG A 1 348 ? 97.049 -40.673 -10.799 1.00 73.11 338 ARG A C 1
ATOM 1732 O O . ARG A 1 348 ? 96.895 -39.548 -10.314 1.00 71.15 338 ARG A O 1
ATOM 1734 N N . LYS A 1 349 ? 98.100 -40.987 -11.559 1.00 69.24 339 LYS A N 1
ATOM 1735 C CA . LYS A 1 349 ? 99.108 -39.991 -11.929 1.00 65.85 339 LYS A CA 1
ATOM 1736 C C . LYS A 1 349 ? 98.517 -38.893 -12.809 1.00 64.97 339 LYS A C 1
ATOM 1737 O O . LYS A 1 349 ? 98.851 -37.718 -12.653 1.00 61.42 339 LYS A O 1
ATOM 1743 N N . LEU A 1 350 ? 97.647 -39.282 -13.739 1.00 63.28 340 LEU A N 1
ATOM 1744 C CA . LEU A 1 350 ? 96.965 -38.324 -14.601 1.00 60.93 340 LEU A CA 1
ATOM 1745 C C . LEU A 1 350 ? 96.021 -37.437 -13.784 1.00 65.68 340 LEU A C 1
ATOM 1746 O O . LEU A 1 350 ? 95.772 -36.284 -14.145 1.00 61.41 340 LEU A O 1
ATOM 1751 N N . ARG A 1 351 ? 95.490 -37.976 -12.688 1.00 64.10 341 ARG A N 1
ATOM 1752 C CA . ARG A 1 351 ? 94.647 -37.176 -11.804 1.00 68.22 341 ARG A CA 1
ATOM 1753 C C . ARG A 1 351 ? 95.491 -36.084 -11.141 1.00 63.64 341 ARG A C 1
ATOM 1754 O O . ARG A 1 351 ? 95.122 -34.915 -11.162 1.00 60.68 341 ARG A O 1
ATOM 1762 N N . TRP A 1 352 ? 96.633 -36.472 -10.578 1.00 62.60 342 TRP A N 1
ATOM 1763 C CA . TRP A 1 352 ? 97.575 -35.509 -10.018 1.00 60.21 342 TRP A CA 1
ATOM 1764 C C . TRP A 1 352 ? 97.948 -34.436 -11.040 1.00 61.76 342 TRP A C 1
ATOM 1765 O O . TRP A 1 352 ? 97.997 -33.235 -10.723 1.00 60.65 342 TRP A O 1
ATOM 1776 N N . TYR A 1 353 ? 98.195 -34.877 -12.270 1.00 58.98 343 TYR A N 1
ATOM 1777 C CA . TYR A 1 353 ? 98.588 -33.984 -13.353 1.00 58.79 343 TYR A CA 1
ATOM 1778 C C . TYR A 1 353 ? 97.499 -32.981 -13.683 1.00 58.33 343 TYR A C 1
ATOM 1779 O O . TYR A 1 353 ? 97.783 -31.805 -13.930 1.00 55.11 343 TYR A O 1
ATOM 1788 N N . ASN A 1 354 ? 96.257 -33.451 -13.717 1.00 56.85 344 ASN A N 1
ATOM 1789 C CA . ASN A 1 354 ? 95.133 -32.570 -14.009 1.00 58.19 344 ASN A CA 1
ATOM 1790 C C . ASN A 1 354 ? 94.886 -31.572 -12.875 1.00 56.57 344 ASN A C 1
ATOM 1791 O O . ASN A 1 354 ? 94.523 -30.439 -13.129 1.00 56.93 344 ASN A O 1
ATOM 1796 N N . THR A 1 355 ? 95.101 -31.997 -11.633 1.00 57.21 345 THR A N 1
ATOM 1797 C CA . THR A 1 355 ? 95.035 -31.088 -10.496 1.00 56.89 345 THR A CA 1
ATOM 1798 C C . THR A 1 355 ? 96.031 -29.936 -10.685 1.00 60.18 345 THR A C 1
ATOM 1799 O O . THR A 1 355 ? 95.677 -28.753 -10.552 1.00 57.98 345 THR A O 1
ATOM 1803 N N . GLN A 1 356 ? 97.270 -30.293 -11.020 1.00 58.01 346 GLN A N 1
ATOM 1804 C CA . GLN A 1 356 ? 98.337 -29.323 -11.239 1.00 53.74 346 GLN A CA 1
ATOM 1805 C C . GLN A 1 356 ? 98.016 -28.404 -12.400 1.00 53.16 346 GLN A C 1
ATOM 1806 O O . GLN A 1 356 ? 98.317 -27.213 -12.365 1.00 55.35 346 GLN A O 1
ATOM 1812 N N . TRP A 1 357 ? 97.401 -28.960 -13.433 1.00 55.40 347 TRP A N 1
ATOM 1813 C CA . TRP A 1 357 ? 97.049 -28.165 -14.596 1.00 58.66 347 TRP A CA 1
ATOM 1814 C C . TRP A 1 357 ? 95.924 -27.175 -14.267 1.00 57.59 347 TRP A C 1
ATOM 1815 O O . TRP A 1 357 ? 95.872 -26.091 -14.826 1.00 55.11 347 TRP A O 1
ATOM 1826 N N . GLN A 1 358 ? 95.023 -27.567 -13.371 1.00 57.09 348 GLN A N 1
ATOM 1827 C CA . GLN A 1 358 ? 93.932 -26.693 -12.940 1.00 60.59 348 GLN A CA 1
ATOM 1828 C C . GLN A 1 358 ? 94.501 -25.466 -12.214 1.00 55.68 348 GLN A C 1
ATOM 1829 O O . GLN A 1 358 ? 94.042 -24.335 -12.407 1.00 57.19 348 GLN A O 1
ATOM 1835 N N . ILE A 1 359 ? 95.524 -25.707 -11.400 1.00 51.33 349 ILE A N 1
ATOM 1836 C CA . ILE A 1 359 ? 96.219 -24.652 -10.675 1.00 53.18 349 ILE A CA 1
ATOM 1837 C C . ILE A 1 359 ? 96.888 -23.669 -11.633 1.00 55.61 349 ILE A C 1
ATOM 1838 O O . ILE A 1 359 ? 96.881 -22.452 -11.399 1.00 50.76 349 ILE A O 1
ATOM 1843 N N . LEU A 1 360 ? 97.455 -24.199 -12.717 1.00 53.68 350 LEU A N 1
ATOM 1844 C CA . LEU A 1 360 ? 98.068 -23.358 -13.743 1.00 53.81 350 LEU A CA 1
ATOM 1845 C C . LEU A 1 360 ? 97.026 -22.440 -14.367 1.00 53.33 350 LEU A C 1
ATOM 1846 O O . LEU A 1 360 ? 97.285 -21.254 -14.583 1.00 52.12 350 LEU A O 1
ATOM 1851 N N . GLU A 1 361 ? 95.850 -22.994 -14.656 1.00 53.26 351 GLU A N 1
ATOM 1852 C CA . GLU A 1 361 ? 94.768 -22.221 -15.265 1.00 59.52 351 GLU A CA 1
ATOM 1853 C C . GLU A 1 361 ? 94.219 -21.140 -14.331 1.00 57.32 351 GLU A C 1
ATOM 1854 O O . GLU A 1 361 ? 93.705 -20.124 -14.788 1.00 59.76 351 GLU A O 1
ATOM 1860 N N . LEU A 1 362 ? 94.336 -21.360 -13.026 1.00 56.68 352 LEU A N 1
ATOM 1861 C CA . LEU A 1 362 ? 93.714 -20.468 -12.053 1.00 53.38 352 LEU A CA 1
ATOM 1862 C C . LEU A 1 362 ? 94.669 -19.431 -11.499 1.00 53.62 352 LEU A C 1
ATOM 1863 O O . LEU A 1 362 ? 94.239 -18.522 -10.799 1.00 51.03 352 LEU A O 1
ATOM 1868 N N . THR A 1 363 ? 95.957 -19.567 -11.815 1.00 51.80 353 THR A N 1
ATOM 1869 C CA . THR A 1 363 ? 96.981 -18.701 -11.249 1.00 50.64 353 THR A CA 1
ATOM 1870 C C . THR A 1 363 ? 97.775 -17.926 -12.300 1.00 57.09 353 THR A C 1
ATOM 1871 O O . THR A 1 363 ? 98.757 -17.249 -11.976 1.00 62.02 353 THR A O 1
ATOM 1875 N N . GLY A 1 364 ? 97.386 -18.043 -13.561 1.00 56.94 354 GLY A N 1
ATOM 1876 C CA . GLY A 1 364 ? 98.175 -17.424 -14.608 1.00 62.80 354 GLY A CA 1
ATOM 1877 C C . GLY A 1 364 ? 97.865 -15.948 -14.731 1.00 63.72 354 GLY A C 1
ATOM 1878 O O . GLY A 1 364 ? 98.154 -15.138 -13.844 1.00 61.32 354 GLY A O 1
ATOM 1879 N N . GLU A 1 365 ? 97.258 -15.601 -15.850 1.00 66.31 355 GLU A N 1
ATOM 1880 C CA . GLU A 1 365 ? 96.753 -14.258 -16.046 1.00 69.51 355 GLU A CA 1
ATOM 1881 C C . GLU A 1 365 ? 95.240 -14.284 -15.856 1.00 67.32 355 GLU A C 1
ATOM 1882 O O . GLU A 1 365 ? 94.544 -13.320 -16.175 1.00 68.66 355 GLU A O 1
ATOM 1888 N N . PHE A 1 366 ? 94.742 -15.403 -15.333 1.00 60.09 356 PHE A N 1
ATOM 1889 C CA . PHE A 1 366 ? 93.325 -15.540 -15.034 1.00 60.15 356 PHE A CA 1
ATOM 1890 C C . PHE A 1 366 ? 92.882 -14.465 -14.040 1.00 52.29 356 PHE A C 1
ATOM 1891 O O . PHE A 1 366 ? 93.552 -14.223 -13.034 1.00 51.41 356 PHE A O 1
ATOM 1899 N N . LEU A 1 367 ? 91.763 -13.813 -14.333 1.00 53.31 357 LEU A N 1
ATOM 1900 C CA . LEU A 1 367 ? 91.247 -12.767 -13.455 1.00 52.12 357 LEU A CA 1
ATOM 1901 C C . LEU A 1 367 ? 89.839 -13.108 -12.969 1.00 50.43 357 LEU A C 1
ATOM 1902 O O . LEU A 1 367 ? 88.984 -13.526 -13.747 1.00 49.96 357 LEU A O 1
ATOM 1907 N N . TYR A 1 368 ? 89.611 -12.905 -11.676 1.00 48.34 358 TYR A N 1
ATOM 1908 C CA . TYR A 1 368 ? 88.356 -13.254 -11.029 1.00 45.04 358 TYR A CA 1
ATOM 1909 C C . TYR A 1 368 ? 87.340 -12.114 -11.029 1.00 44.82 358 TYR A C 1
ATOM 1910 O O . TYR A 1 368 ? 87.688 -10.948 -11.228 1.00 44.82 358 TYR A O 1
ATOM 1919 N N . ASP A 1 369 ? 86.080 -12.464 -10.792 1.00 41.53 359 ASP A N 1
ATOM 1920 C CA . ASP A 1 369 ? 84.990 -11.509 -10.860 1.00 42.51 359 ASP A CA 1
ATOM 1921 C C . ASP A 1 369 ? 84.596 -10.958 -9.499 1.00 43.38 359 ASP A C 1
ATOM 1922 O O . ASP A 1 369 ? 83.575 -10.278 -9.375 1.00 44.98 359 ASP A O 1
ATOM 1927 N N . GLY A 1 370 ? 85.390 -11.259 -8.481 1.00 39.88 360 GLY A N 1
ATOM 1928 C CA . GLY A 1 370 ? 85.070 -10.797 -7.143 1.00 41.60 360 GLY A CA 1
ATOM 1929 C C . GLY A 1 370 ? 85.882 -11.561 -6.121 1.00 43.46 360 GLY A C 1
ATOM 1930 O O . GLY A 1 370 ? 86.409 -12.634 -6.416 1.00 38.86 360 GLY A O 1
ATOM 1931 N N . LEU A 1 371 ? 85.984 -10.987 -4.927 1.00 36.75 361 LEU A N 1
ATOM 1932 C CA . LEU A 1 371 ? 86.723 -11.562 -3.818 1.00 40.61 361 LEU A CA 1
ATOM 1933 C C . LEU A 1 371 ? 85.857 -11.444 -2.584 1.00 40.37 361 LEU A C 1
ATOM 1934 O O . LEU A 1 371 ? 85.404 -10.343 -2.250 1.00 38.73 361 LEU A O 1
ATOM 1939 N N . VAL A 1 372 ? 85.600 -12.575 -1.931 1.00 38.89 362 VAL A N 1
ATOM 1940 C CA . VAL A 1 372 ? 84.844 -12.610 -0.682 1.00 39.84 362 VAL A CA 1
ATOM 1941 C C . VAL A 1 372 ? 85.675 -13.348 0.361 1.00 42.02 362 VAL A C 1
ATOM 1942 O O . VAL A 1 372 ? 86.240 -14.399 0.079 1.00 42.89 362 VAL A O 1
ATOM 1946 N N . MET A 1 373 ? 85.748 -12.808 1.569 1.00 40.79 363 MET A N 1
ATOM 1947 C CA . MET A 1 373 ? 86.639 -13.367 2.579 1.00 43.42 363 MET A CA 1
ATOM 1948 C C . MET A 1 373 ? 86.049 -13.425 3.976 1.00 42.75 363 MET A C 1
ATOM 1949 O O . MET A 1 373 ? 85.520 -12.440 4.483 1.00 42.97 363 MET A O 1
ATOM 1954 N N . ALA A 1 374 ? 86.173 -14.585 4.606 1.00 39.02 364 ALA A N 1
ATOM 1955 C CA . ALA A 1 374 ? 85.906 -14.729 6.030 1.00 39.30 364 ALA A CA 1
ATOM 1956 C C . ALA A 1 374 ? 87.074 -15.516 6.611 1.00 44.83 364 ALA A C 1
ATOM 1957 O O . ALA A 1 374 ? 87.032 -16.752 6.704 1.00 44.95 364 ALA A O 1
ATOM 1959 N N . THR A 1 375 ? 88.140 -14.801 6.934 1.00 43.86 365 THR A N 1
ATOM 1960 C CA . THR A 1 375 ? 89.346 -15.407 7.458 1.00 45.09 365 THR A CA 1
ATOM 1961 C C . THR A 1 375 ? 89.817 -14.581 8.651 1.00 45.48 365 THR A C 1
ATOM 1962 O O . THR A 1 375 ? 89.456 -13.411 8.771 1.00 45.51 365 THR A O 1
ATOM 1966 N N . THR A 1 376 ? 90.608 -15.185 9.536 1.00 46.97 366 THR A N 1
ATOM 1967 C CA . THR A 1 376 ? 91.225 -14.433 10.625 1.00 42.48 366 THR A CA 1
ATOM 1968 C C . THR A 1 376 ? 92.720 -14.233 10.394 1.00 45.91 366 THR A C 1
ATOM 1969 O O . THR A 1 376 ? 93.449 -13.851 11.311 1.00 44.20 366 THR A O 1
ATOM 1973 N N . LEU A 1 377 ? 93.181 -14.492 9.171 1.00 45.68 367 LEU A N 1
ATOM 1974 C CA . LEU A 1 377 ? 94.532 -14.090 8.777 1.00 43.91 367 LEU A CA 1
ATOM 1975 C C . LEU A 1 377 ? 94.632 -12.577 8.763 1.00 47.79 367 LEU A C 1
ATOM 1976 O O . LEU A 1 377 ? 93.615 -11.892 8.642 1.00 43.03 367 LEU A O 1
ATOM 1981 N N . HIS A 1 378 ? 95.865 -12.070 8.858 1.00 47.32 368 HIS A N 1
ATOM 1982 C CA . HIS A 1 378 ? 96.138 -10.632 8.835 1.00 47.52 368 HIS A CA 1
ATOM 1983 C C . HIS A 1 378 ? 95.784 -10.006 7.479 1.00 44.34 368 HIS A C 1
ATOM 1984 O O . HIS A 1 378 ? 96.477 -10.209 6.482 1.00 42.92 368 HIS A O 1
ATOM 1991 N N . LEU A 1 379 ? 94.704 -9.239 7.440 1.00 43.18 369 LEU A N 1
ATOM 1992 C CA . LEU A 1 379 ? 94.196 -8.734 6.159 1.00 42.25 369 LEU A CA 1
ATOM 1993 C C . LEU A 1 379 ? 95.074 -7.686 5.437 1.00 43.36 369 LEU A C 1
ATOM 1994 O O . LEU A 1 379 ? 95.177 -7.743 4.212 1.00 39.16 369 LEU A O 1
ATOM 1999 N N . PRO A 1 380 ? 95.709 -6.734 6.170 1.00 44.08 370 PRO A N 1
ATOM 2000 C CA . PRO A 1 380 ? 96.454 -5.692 5.440 1.00 44.12 370 PRO A CA 1
ATOM 2001 C C . PRO A 1 380 ? 97.589 -6.188 4.553 1.00 45.03 370 PRO A C 1
ATOM 2002 O O . PRO A 1 380 ? 97.902 -5.533 3.566 1.00 48.27 370 PRO A O 1
ATOM 2006 N N . THR A 1 381 ? 98.196 -7.322 4.874 1.00 47.46 371 THR A N 1
ATOM 2007 C CA . THR A 1 381 ? 99.266 -7.812 4.020 1.00 47.58 371 THR A CA 1
ATOM 2008 C C . THR A 1 381 ? 98.843 -9.069 3.271 1.00 48.02 371 THR A C 1
ATOM 2009 O O . THR A 1 381 ? 99.679 -9.746 2.682 1.00 56.30 371 THR A O 1
ATOM 2013 N N . LEU A 1 382 ? 97.545 -9.371 3.294 1.00 43.39 372 LEU A N 1
ATOM 2014 C CA . LEU A 1 382 ? 96.985 -10.467 2.516 1.00 41.63 372 LEU A CA 1
ATOM 2015 C C . LEU A 1 382 ? 96.089 -9.959 1.377 1.00 46.95 372 LEU A C 1
ATOM 2016 O O . LEU A 1 382 ? 96.198 -10.424 0.232 1.00 42.77 372 LEU A O 1
ATOM 2021 N N . VAL A 1 383 ? 95.207 -9.005 1.679 1.00 41.28 373 VAL A N 1
ATOM 2022 C CA . VAL A 1 383 ? 94.220 -8.555 0.684 1.00 40.87 373 VAL A CA 1
ATOM 2023 C C . VAL A 1 383 ? 94.861 -7.890 -0.555 1.00 44.99 373 VAL A C 1
ATOM 2024 O O . VAL A 1 383 ? 94.443 -8.183 -1.679 1.00 46.50 373 VAL A O 1
ATOM 2028 N N . PRO A 1 384 ? 95.888 -7.026 -0.371 1.00 48.37 374 PRO A N 1
ATOM 2029 C CA . PRO A 1 384 ? 96.537 -6.479 -1.579 1.00 53.14 374 PRO A CA 1
ATOM 2030 C C . PRO A 1 384 ? 97.118 -7.552 -2.524 1.00 51.39 374 PRO A C 1
ATOM 2031 O O . PRO A 1 384 ? 97.002 -7.410 -3.738 1.00 54.22 374 PRO A O 1
ATOM 2035 N N . LYS A 1 385 ? 97.719 -8.603 -1.976 1.00 50.57 375 LYS A N 1
ATOM 2036 C CA . LYS A 1 385 ? 98.220 -9.710 -2.793 1.00 51.81 375 LYS A CA 1
ATOM 2037 C C . LYS A 1 385 ? 97.103 -10.472 -3.518 1.00 53.18 375 LYS A C 1
ATOM 2038 O O . LYS A 1 385 ? 97.245 -10.781 -4.695 1.00 52.25 375 LYS A O 1
ATOM 2044 N N . LEU A 1 386 ? 96.003 -10.776 -2.823 1.00 46.65 376 LEU A N 1
ATOM 2045 C CA . LEU A 1 386 ? 94.864 -11.445 -3.455 1.00 51.07 376 LEU A CA 1
ATOM 2046 C C . LEU A 1 386 ? 94.214 -10.587 -4.537 1.00 52.51 376 LEU A C 1
ATOM 2047 O O . LEU A 1 386 ? 93.765 -11.105 -5.558 1.00 53.78 376 LEU A O 1
ATOM 2052 N N . ALA A 1 387 ? 94.159 -9.277 -4.317 1.00 51.69 377 ALA A N 1
ATOM 2053 C CA . ALA A 1 387 ? 93.438 -8.389 -5.229 1.00 53.64 377 ALA A CA 1
ATOM 2054 C C . ALA A 1 387 ? 94.153 -8.164 -6.572 1.00 52.35 377 ALA A C 1
ATOM 2055 O O . ALA A 1 387 ? 93.582 -7.585 -7.495 1.00 48.15 377 ALA A O 1
ATOM 2057 N N . GLU A 1 388 ? 95.392 -8.622 -6.692 1.00 53.10 378 GLU A N 1
ATOM 2058 C CA . GLU A 1 388 ? 96.084 -8.537 -7.978 1.00 53.44 378 GLU A CA 1
ATOM 2059 C C . GLU A 1 388 ? 95.441 -9.438 -9.039 1.00 55.71 378 GLU A C 1
ATOM 2060 O O . GLU A 1 388 ? 95.546 -9.162 -10.231 1.00 56.76 378 GLU A O 1
ATOM 2066 N N . LYS A 1 389 ? 94.754 -10.472 -8.591 1.00 48.23 379 LYS A N 1
ATOM 2067 C CA . LYS A 1 389 ? 94.091 -11.373 -9.495 1.00 52.61 379 LYS A CA 1
ATOM 2068 C C . LYS A 1 389 ? 92.635 -11.046 -9.687 1.00 48.25 379 LYS A C 1
ATOM 2069 O O . LYS A 1 389 ? 91.907 -11.834 -10.199 1.00 48.95 379 LYS A O 1
ATOM 2075 N N . ILE A 1 390 ? 92.214 -9.874 -9.277 1.00 47.21 380 ILE A N 1
ATOM 2076 C CA . ILE A 1 390 ? 90.823 -9.509 -9.463 1.00 44.08 380 ILE A CA 1
ATOM 2077 C C . ILE A 1 390 ? 90.700 -8.480 -10.577 1.00 42.61 380 ILE A C 1
ATOM 2078 O O . ILE A 1 390 ? 91.457 -7.515 -10.624 1.00 44.73 380 ILE A O 1
ATOM 2083 N N . HIS A 1 391 ? 89.770 -8.713 -11.498 1.00 43.33 381 HIS A N 1
ATOM 2084 C CA . HIS A 1 391 ? 89.543 -7.783 -12.600 1.00 46.68 381 HIS A CA 1
ATOM 2085 C C . HIS A 1 391 ? 89.114 -6.388 -12.115 1.00 50.06 381 HIS A C 1
ATOM 2086 O O . HIS A 1 391 ? 88.533 -6.248 -11.039 1.00 45.38 381 HIS A O 1
ATOM 2093 N N . GLY A 1 392 ? 89.394 -5.368 -12.924 1.00 47.21 382 GLY A N 1
ATOM 2094 C CA . GLY A 1 392 ? 88.979 -4.016 -12.620 1.00 41.04 382 GLY A CA 1
ATOM 2095 C C . GLY A 1 392 ? 87.476 -3.927 -12.540 1.00 44.78 382 GLY A C 1
ATOM 2096 O O . GLY A 1 392 ? 86.781 -4.656 -13.258 1.00 45.13 382 GLY A O 1
ATOM 2097 N N . SER A 1 393 ? 86.984 -3.048 -11.663 1.00 42.24 383 SER A N 1
ATOM 2098 C CA . SER A 1 393 ? 85.548 -2.839 -11.426 1.00 42.77 383 SER A CA 1
ATOM 2099 C C . SER A 1 393 ? 84.848 -3.961 -10.628 1.00 45.78 383 SER A C 1
ATOM 2100 O O . SER A 1 393 ? 83.635 -3.956 -10.513 1.00 44.52 383 SER A O 1
ATOM 2103 N N . ARG A 1 394 ? 85.595 -4.910 -10.070 1.00 44.86 384 ARG A N 1
ATOM 2104 C CA . ARG A 1 394 ? 84.963 -5.991 -9.301 1.00 47.19 384 ARG A CA 1
ATOM 2105 C C . ARG A 1 394 ? 84.945 -5.692 -7.809 1.00 42.35 384 ARG A C 1
ATOM 2106 O O . ARG A 1 394 ? 85.900 -5.122 -7.271 1.00 39.29 384 ARG A O 1
ATOM 2114 N N . PRO A 1 395 ? 83.876 -6.117 -7.125 1.00 39.30 385 PRO A N 1
ATOM 2115 C CA . PRO A 1 395 ? 83.793 -5.869 -5.682 1.00 38.81 385 PRO A CA 1
ATOM 2116 C C . PRO A 1 395 ? 84.701 -6.770 -4.863 1.00 44.53 385 PRO A C 1
ATOM 2117 O O . PRO A 1 395 ? 85.049 -7.899 -5.252 1.00 43.43 385 PRO A O 1
ATOM 2121 N N . ILE A 1 396 ? 85.099 -6.227 -3.721 1.00 41.72 386 ILE A N 1
ATOM 2122 C CA . ILE A 1 396 ? 85.862 -6.935 -2.711 1.00 40.22 386 ILE A CA 1
ATOM 2123 C C . ILE A 1 396 ? 85.084 -6.814 -1.411 1.00 44.07 386 ILE A C 1
ATOM 2124 O O . ILE A 1 396 ? 84.743 -5.691 -1.000 1.00 39.74 386 ILE A O 1
ATOM 2129 N N . VAL A 1 397 ? 84.746 -7.946 -0.789 1.00 37.61 387 VAL A N 1
ATOM 2130 C CA . VAL A 1 397 ? 84.044 -7.909 0.495 1.00 37.02 387 VAL A CA 1
ATOM 2131 C C . VAL A 1 397 ? 84.785 -8.749 1.539 1.00 41.39 387 VAL A C 1
ATOM 2132 O O . VAL A 1 397 ? 84.912 -9.968 1.382 1.00 39.88 387 VAL A O 1
ATOM 2136 N N . CYS A 1 398 ? 85.263 -8.107 2.605 1.00 36.57 388 CYS A N 1
ATOM 2137 C CA . CYS A 1 398 ? 85.898 -8.828 3.713 1.00 37.79 388 CYS A CA 1
ATOM 2138 C C . CYS A 1 398 ? 85.011 -8.795 4.945 1.00 39.99 388 CYS A C 1
ATOM 2139 O O . CYS A 1 398 ? 84.713 -7.723 5.467 1.00 40.08 388 CYS A O 1
ATOM 2142 N N . TYR A 1 399 ? 84.577 -9.970 5.393 1.00 38.51 389 TYR A N 1
ATOM 2143 C CA . TYR A 1 399 ? 83.799 -10.076 6.621 1.00 40.63 389 TYR A CA 1
ATOM 2144 C C . TYR A 1 399 ? 84.749 -10.116 7.799 1.00 39.14 389 TYR A C 1
ATOM 2145 O O . TYR A 1 399 ? 85.761 -10.801 7.746 1.00 41.02 389 TYR A O 1
ATOM 2154 N N . GLY A 1 400 ? 84.417 -9.407 8.869 1.00 35.09 390 GLY A N 1
ATOM 2155 C CA . GLY A 1 400 ? 85.184 -9.547 10.092 1.00 38.34 390 GLY A CA 1
ATOM 2156 C C . GLY A 1 400 ? 84.300 -9.445 11.322 1.00 37.25 390 GLY A C 1
ATOM 2157 O O . GLY A 1 400 ? 83.362 -8.661 11.352 1.00 35.15 390 GLY A O 1
ATOM 2158 N N . GLN A 1 401 ? 84.602 -10.238 12.337 1.00 37.89 391 GLN A N 1
ATOM 2159 C CA . GLN A 1 401 ? 83.834 -10.195 13.577 1.00 39.63 391 GLN A CA 1
ATOM 2160 C C . GLN A 1 401 ? 84.079 -8.867 14.308 1.00 38.67 391 GLN A C 1
ATOM 2161 O O . GLN A 1 401 ? 83.190 -8.358 14.978 1.00 38.97 391 GLN A O 1
ATOM 2167 N N . PHE A 1 402 ? 85.292 -8.333 14.178 1.00 37.29 392 PHE A N 1
ATOM 2168 C CA . PHE A 1 402 ? 85.710 -7.131 14.916 1.00 40.57 392 PHE A CA 1
ATOM 2169 C C . PHE A 1 402 ? 85.975 -5.968 13.968 1.00 40.70 392 PHE A C 1
ATOM 2170 O O . PHE A 1 402 ? 86.689 -6.107 12.979 1.00 38.18 392 PHE A O 1
ATOM 2178 N N . LYS A 1 403 ? 85.356 -4.828 14.252 1.00 37.30 393 LYS A N 1
ATOM 2179 C CA . LYS A 1 403 ? 85.488 -3.660 13.398 1.00 38.61 393 LYS A CA 1
ATOM 2180 C C . LYS A 1 403 ? 86.918 -3.093 13.359 1.00 36.99 393 LYS A C 1
ATOM 2181 O O . LYS A 1 403 ? 87.354 -2.577 12.315 1.00 37.00 393 LYS A O 1
ATOM 2187 N N . GLU A 1 404 ? 87.639 -3.182 14.478 1.00 32.74 394 GLU A N 1
ATOM 2188 C CA . GLU A 1 404 ? 89.015 -2.659 14.566 1.00 38.36 394 GLU A CA 1
ATOM 2189 C C . GLU A 1 404 ? 89.957 -3.283 13.518 1.00 41.50 394 GLU A C 1
ATOM 2190 O O . GLU A 1 404 ? 90.870 -2.630 13.003 1.00 42.64 394 GLU A O 1
ATOM 2196 N N . THR A 1 405 ? 89.733 -4.565 13.254 1.00 36.93 395 THR A N 1
ATOM 2197 C CA . THR A 1 405 ? 90.418 -5.330 12.218 1.00 42.15 395 THR A CA 1
ATOM 2198 C C . THR A 1 405 ? 90.215 -4.721 10.828 1.00 45.04 395 THR A C 1
ATOM 2199 O O . THR A 1 405 ? 91.177 -4.504 10.075 1.00 43.64 395 THR A O 1
ATOM 2203 N N . LEU A 1 406 ? 88.956 -4.442 10.500 1.00 36.56 396 LEU A N 1
ATOM 2204 C CA . LEU A 1 406 ? 88.607 -3.868 9.213 1.00 40.01 396 LEU A CA 1
ATOM 2205 C C . LEU A 1 406 ? 89.070 -2.423 9.102 1.00 38.41 396 LEU A C 1
ATOM 2206 O O . LEU A 1 406 ? 89.403 -1.958 8.018 1.00 41.96 396 LEU A O 1
ATOM 2211 N N . LEU A 1 407 ? 89.089 -1.723 10.230 1.00 41.52 397 LEU A N 1
ATOM 2212 C CA . LEU A 1 407 ? 89.573 -0.351 10.285 1.00 41.67 397 LEU A CA 1
ATOM 2213 C C . LEU A 1 407 ? 91.026 -0.295 9.836 1.00 39.76 397 LEU A C 1
ATOM 2214 O O . LEU A 1 407 ? 91.396 0.512 8.989 1.00 39.31 397 LEU A O 1
ATOM 2219 N N . GLU A 1 408 ? 91.843 -1.175 10.402 1.00 37.86 398 GLU A N 1
ATOM 2220 C CA . GLU A 1 408 ? 93.242 -1.269 10.002 1.00 44.00 398 GLU A CA 1
ATOM 2221 C C . GLU A 1 408 ? 93.384 -1.579 8.505 1.00 39.87 398 GLU A C 1
ATOM 2222 O O . GLU A 1 408 ? 94.196 -0.975 7.813 1.00 45.15 398 GLU A O 1
ATOM 2228 N N . LEU A 1 409 ? 92.595 -2.513 8.003 1.00 40.59 399 LEU A N 1
ATOM 2229 C CA . LEU A 1 409 ? 92.618 -2.822 6.577 1.00 42.72 399 LEU A CA 1
ATOM 2230 C C . LEU A 1 409 ? 92.241 -1.596 5.734 1.00 40.25 399 LEU A C 1
ATOM 2231 O O . LEU A 1 409 ? 92.938 -1.260 4.779 1.00 41.14 399 LEU A O 1
ATOM 2236 N N . ALA A 1 410 ? 91.141 -0.932 6.082 1.00 39.07 400 ALA A N 1
ATOM 2237 C CA . ALA A 1 410 ? 90.682 0.229 5.310 1.00 42.07 400 ALA A CA 1
ATOM 2238 C C . ALA A 1 410 ? 91.769 1.297 5.196 1.00 44.08 400 ALA A C 1
ATOM 2239 O O . ALA A 1 410 ? 91.990 1.855 4.120 1.00 46.33 400 ALA A O 1
ATOM 2241 N N . HIS A 1 411 ? 92.476 1.562 6.288 1.00 39.91 401 HIS A N 1
ATOM 2242 C CA . HIS A 1 411 ? 93.565 2.538 6.229 1.00 43.50 401 HIS A CA 1
ATOM 2243 C C . HIS A 1 411 ? 94.699 2.090 5.315 1.00 46.15 401 HIS A C 1
ATOM 2244 O O . HIS A 1 411 ? 95.304 2.910 4.631 1.00 46.37 401 HIS A O 1
ATOM 2251 N N . THR A 1 412 ? 94.983 0.790 5.312 1.00 42.63 402 THR A N 1
ATOM 2252 C CA . THR A 1 412 ? 96.011 0.220 4.438 1.00 44.51 402 THR A CA 1
ATOM 2253 C C . THR A 1 412 ? 95.624 0.377 2.969 1.00 45.40 402 THR A C 1
ATOM 2254 O O . THR A 1 412 ? 96.436 0.772 2.139 1.00 46.93 402 THR A O 1
ATOM 2258 N N . LEU A 1 413 ? 94.365 0.080 2.668 1.00 43.47 403 LEU A N 1
ATOM 2259 C CA . LEU A 1 413 ? 93.845 0.186 1.314 1.00 47.15 403 LEU A CA 1
ATOM 2260 C C . LEU A 1 413 ? 93.661 1.629 0.837 1.00 52.42 403 LEU A C 1
ATOM 2261 O O . LEU A 1 413 ? 93.639 1.876 -0.367 1.00 49.85 403 LEU A O 1
ATOM 2266 N N . TYR A 1 414 ? 93.511 2.575 1.765 1.00 53.50 404 TYR A N 1
ATOM 2267 C CA . TYR A 1 414 ? 93.370 3.980 1.372 1.00 59.23 404 TYR A CA 1
ATOM 2268 C C . TYR A 1 414 ? 94.559 4.451 0.532 1.00 56.23 404 TYR A C 1
ATOM 2269 O O . TYR A 1 414 ? 94.387 5.155 -0.458 1.00 59.42 404 TYR A O 1
ATOM 2278 N N . SER A 1 415 ? 95.757 4.035 0.922 1.00 55.70 405 SER A N 1
ATOM 2279 C CA . SER A 1 415 ? 96.983 4.449 0.240 1.00 59.14 405 SER A CA 1
ATOM 2280 C C . SER A 1 415 ? 97.379 3.591 -0.979 1.00 55.56 405 SER A C 1
ATOM 2281 O O . SER A 1 415 ? 98.451 3.772 -1.547 1.00 57.48 405 SER A O 1
ATOM 2284 N N . ASP A 1 416 ? 96.527 2.652 -1.366 1.00 52.91 406 ASP A N 1
ATOM 2285 C CA . ASP A 1 416 ? 96.791 1.800 -2.522 1.00 50.07 406 ASP A CA 1
ATO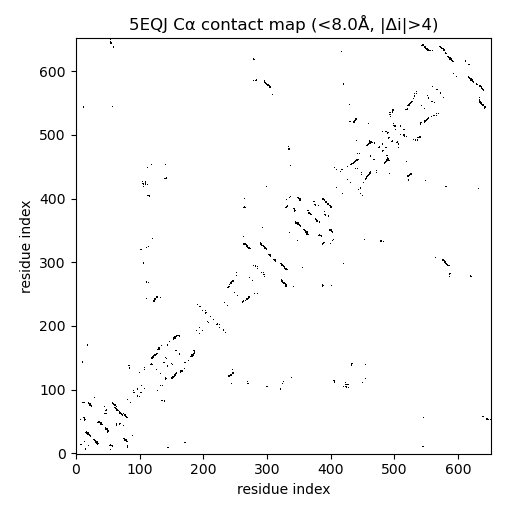M 2286 C C . ASP A 1 416 ? 95.759 2.166 -3.588 1.00 52.49 406 ASP A C 1
ATOM 2287 O O . ASP A 1 416 ? 94.558 1.999 -3.387 1.00 51.08 406 ASP A O 1
ATOM 2292 N N . LEU A 1 417 ? 96.227 2.687 -4.717 1.00 50.36 407 LEU A N 1
ATOM 2293 C CA . LEU A 1 417 ? 95.331 3.222 -5.733 1.00 49.27 407 LEU A CA 1
ATOM 2294 C C . LEU A 1 417 ? 94.563 2.144 -6.486 1.00 48.37 407 LEU A C 1
ATOM 2295 O O . LEU A 1 417 ? 93.770 2.460 -7.360 1.00 45.78 407 LEU A O 1
ATOM 2300 N N . ARG A 1 418 ? 94.806 0.876 -6.167 1.00 45.98 408 ARG A N 1
ATOM 2301 C CA . ARG A 1 418 ? 94.079 -0.219 -6.818 1.00 44.58 408 ARG A CA 1
ATOM 2302 C C . ARG A 1 418 ? 92.720 -0.485 -6.158 1.00 43.94 408 ARG A C 1
ATOM 2303 O O . ARG A 1 418 ? 91.950 -1.312 -6.641 1.00 42.98 408 ARG A O 1
ATOM 2311 N N . PHE A 1 419 ? 92.436 0.227 -5.066 1.00 41.81 409 PHE A N 1
ATOM 2312 C CA . PHE A 1 419 ? 91.201 0.056 -4.313 1.00 42.93 409 PHE A CA 1
ATOM 2313 C C . PHE A 1 419 ? 90.396 1.330 -4.230 1.00 44.89 409 PHE A C 1
ATOM 2314 O O . PHE A 1 419 ? 90.910 2.370 -3.830 1.00 45.91 409 PHE A O 1
ATOM 2322 N N . LEU A 1 420 ? 89.123 1.232 -4.594 1.00 40.31 410 LEU A N 1
ATOM 2323 C CA . LEU A 1 420 ? 88.244 2.381 -4.637 1.00 40.25 410 LEU A CA 1
ATOM 2324 C C . LEU A 1 420 ? 87.404 2.488 -3.375 1.00 45.21 410 LEU A C 1
ATOM 2325 O O . LEU A 1 420 ? 86.587 1.617 -3.110 1.00 44.29 410 LEU A O 1
ATOM 2330 N N . ALA A 1 421 ? 87.635 3.549 -2.601 1.00 47.94 411 ALA A N 1
ATOM 2331 C CA . ALA A 1 421 ? 86.768 3.952 -1.494 1.00 47.50 411 ALA A CA 1
ATOM 2332 C C . ALA A 1 421 ? 86.335 2.824 -0.550 1.00 47.91 411 ALA A C 1
ATOM 2333 O O . ALA A 1 421 ? 85.145 2.507 -0.470 1.00 44.86 411 ALA A O 1
ATOM 2335 N N . PRO A 1 422 ? 87.290 2.231 0.180 1.00 46.31 412 PRO A N 1
ATOM 2336 C CA . PRO A 1 422 ? 86.906 1.172 1.125 1.00 44.01 412 PRO A CA 1
ATOM 2337 C C . PRO A 1 422 ? 85.990 1.699 2.243 1.00 44.72 412 PRO A C 1
ATOM 2338 O O . PRO A 1 422 ? 86.217 2.781 2.793 1.00 46.11 412 PRO A O 1
ATOM 2342 N N . SER A 1 423 ? 84.948 0.931 2.545 1.00 39.69 413 SER A N 1
ATOM 2343 C CA . SER A 1 423 ? 83.915 1.328 3.490 1.00 43.46 413 SER A CA 1
ATOM 2344 C C . SER A 1 423 ? 83.653 0.216 4.475 1.00 41.34 413 SER A C 1
ATOM 2345 O O . SER A 1 423 ? 83.608 -0.954 4.107 1.00 37.98 413 SER A O 1
ATOM 2348 N N . ILE A 1 424 ? 83.451 0.583 5.722 1.00 35.78 414 ILE A N 1
ATOM 2349 C CA . ILE A 1 424 ? 83.072 -0.392 6.719 1.00 40.07 414 ILE A CA 1
ATOM 2350 C C . ILE A 1 424 ? 81.564 -0.330 6.922 1.00 37.99 414 ILE A C 1
ATOM 2351 O O . ILE A 1 424 ? 81.018 0.726 7.238 1.00 39.29 414 ILE A O 1
ATOM 2356 N N . LEU A 1 425 ? 80.883 -1.446 6.694 1.00 37.40 415 LEU A N 1
ATOM 2357 C CA . LEU A 1 425 ? 79.438 -1.485 6.828 1.00 33.63 415 LEU A CA 1
ATOM 2358 C C . LEU A 1 425 ? 79.009 -2.398 7.953 1.00 39.45 415 LEU A C 1
ATOM 2359 O O . LEU A 1 425 ? 79.683 -3.376 8.282 1.00 37.10 415 LEU A O 1
ATOM 2364 N N . GLU A 1 426 ? 77.850 -2.095 8.509 1.00 37.16 416 GLU A N 1
ATOM 2365 C CA . GLU A 1 426 ? 77.278 -2.899 9.563 1.00 38.56 416 GLU A CA 1
ATOM 2366 C C . GLU A 1 426 ? 75.787 -3.015 9.318 1.00 39.59 416 GLU A C 1
ATOM 2367 O O . GLU A 1 426 ? 75.119 -2.014 9.019 1.00 37.58 416 GLU A O 1
ATOM 2373 N N . THR A 1 427 ? 75.257 -4.228 9.429 1.00 37.02 417 THR A N 1
ATOM 2374 C CA . THR A 1 427 ? 73.808 -4.399 9.361 1.00 35.08 417 THR A CA 1
ATOM 2375 C C . THR A 1 427 ? 73.344 -5.216 10.570 1.00 37.32 417 THR A C 1
ATOM 2376 O O . THR A 1 427 ? 73.984 -6.186 10.965 1.00 38.81 417 THR A O 1
ATOM 2380 N N . ARG A 1 428 ? 72.261 -4.786 11.199 1.00 34.03 418 ARG A N 1
ATOM 2381 C CA . ARG A 1 428 ? 71.758 -5.468 12.383 1.00 35.09 418 ARG A CA 1
ATOM 2382 C C . ARG A 1 428 ? 70.268 -5.641 12.248 1.00 38.00 418 ARG A C 1
ATOM 2383 O O . ARG A 1 428 ? 69.554 -4.715 11.844 1.00 36.35 418 ARG A O 1
ATOM 2391 N N . CYS A 1 429 ? 69.808 -6.835 12.583 1.00 39.59 419 CYS A N 1
ATOM 2392 C CA . CYS A 1 429 ? 68.399 -7.170 12.524 1.00 38.79 419 CYS A CA 1
ATOM 2393 C C . CYS A 1 429 ? 67.812 -7.204 13.919 1.00 38.05 419 CYS A C 1
ATOM 2394 O O . CYS A 1 429 ? 68.382 -7.823 14.809 1.00 38.23 419 CYS A O 1
ATOM 2397 N N . ARG A 1 430 ? 66.665 -6.560 14.116 1.00 35.51 420 ARG A N 1
ATOM 2398 C CA . ARG A 1 430 ? 65.969 -6.681 15.390 1.00 37.12 420 ARG A CA 1
ATOM 2399 C C . ARG A 1 430 ? 64.546 -7.194 15.172 1.00 36.86 420 ARG A C 1
ATOM 2400 O O . ARG A 1 430 ? 63.707 -6.474 14.645 1.00 38.54 420 ARG A O 1
ATOM 2408 N N . PRO A 1 431 ? 64.282 -8.457 15.555 1.00 37.68 421 PRO A N 1
ATOM 2409 C CA . PRO A 1 431 ? 62.923 -8.982 15.376 1.00 36.42 421 PRO A CA 1
ATOM 2410 C C . PRO A 1 431 ? 61.951 -8.408 16.403 1.00 37.63 421 PRO A C 1
ATOM 2411 O O . PRO A 1 431 ? 62.384 -7.973 17.476 1.00 34.70 421 PRO A O 1
ATOM 2415 N N . TYR A 1 432 ? 60.660 -8.411 16.058 1.00 34.25 422 TYR A N 1
ATOM 2416 C CA . TYR A 1 432 ? 59.595 -8.046 16.985 1.00 39.90 422 TYR A CA 1
ATOM 2417 C C . TYR A 1 432 ? 58.788 -9.266 17.413 1.00 44.31 422 TYR A C 1
ATOM 2418 O O . TYR A 1 432 ? 58.583 -10.219 16.643 1.00 40.17 422 TYR A O 1
ATOM 2427 N N . GLN A 1 433 ? 58.355 -9.236 18.667 1.00 40.69 423 GLN A N 1
ATOM 2428 C CA . GLN A 1 433 ? 57.298 -10.111 19.120 1.00 47.80 423 GLN A CA 1
ATOM 2429 C C . GLN A 1 433 ? 56.095 -9.692 18.295 1.00 49.94 423 GLN A C 1
ATOM 2430 O O . GLN A 1 433 ? 55.597 -8.562 18.420 1.00 50.90 423 GLN A O 1
ATOM 2436 N N . SER A 1 434 ? 55.655 -10.580 17.414 1.00 50.27 424 SER A N 1
ATOM 2437 C CA . SER A 1 434 ? 54.805 -10.176 16.304 1.00 52.27 424 SER A CA 1
ATOM 2438 C C . SER A 1 434 ? 53.372 -10.640 16.490 1.00 58.38 424 SER A C 1
ATOM 2439 O O . SER A 1 434 ? 52.709 -11.030 15.528 1.00 57.47 424 SER A O 1
ATOM 2442 N N . ILE A 1 435 ? 52.905 -10.603 17.732 1.00 58.72 425 ILE A N 1
ATOM 2443 C CA . ILE A 1 435 ? 51.538 -10.992 18.034 1.00 62.13 425 ILE A CA 1
ATOM 2444 C C . ILE A 1 435 ? 50.700 -9.732 18.243 1.00 64.49 425 ILE A C 1
ATOM 2445 O O . ILE A 1 435 ? 51.089 -8.819 18.981 1.00 62.89 425 ILE A O 1
ATOM 2449 N N . ARG A 1 436 ? 49.569 -9.665 17.550 1.00 63.62 426 ARG A N 1
ATOM 2450 C CA . ARG A 1 436 ? 48.705 -8.495 17.612 1.00 63.55 426 ARG A CA 1
ATOM 2451 C C . ARG A 1 436 ? 48.253 -8.222 19.041 1.00 61.65 426 ARG A C 1
ATOM 2452 O O . ARG A 1 436 ? 47.841 -9.134 19.748 1.00 63.03 426 ARG A O 1
ATOM 2460 N N . GLY A 1 437 ? 48.351 -6.969 19.471 1.00 64.33 427 GLY A N 1
ATOM 2461 C CA . GLY A 1 437 ? 48.002 -6.623 20.837 1.00 64.92 427 GLY A CA 1
ATOM 2462 C C . GLY A 1 437 ? 49.185 -6.491 21.783 1.00 66.33 427 GLY A C 1
ATOM 2463 O O . GLY A 1 437 ? 49.104 -5.758 22.771 1.00 65.78 427 GLY A O 1
ATOM 2464 N N . LYS A 1 438 ? 50.276 -7.204 21.499 1.00 63.77 428 LYS A N 1
ATOM 2465 C CA . LYS A 1 438 ? 51.490 -7.106 22.309 1.00 59.11 428 LYS A CA 1
ATOM 2466 C C . LYS A 1 438 ? 52.727 -6.956 21.417 1.00 60.45 428 LYS A C 1
ATOM 2467 O O . LYS A 1 438 ? 53.666 -7.747 21.501 1.00 62.65 428 LYS A O 1
ATOM 2469 N N . LEU A 1 439 ? 52.713 -5.942 20.560 1.00 53.85 429 LEU A N 1
ATOM 2470 C CA . LEU A 1 439 ? 53.801 -5.679 19.628 1.00 55.29 429 LEU A CA 1
ATOM 2471 C C . LEU A 1 439 ? 54.963 -4.934 20.285 1.00 51.21 429 LEU A C 1
ATOM 2472 O O . LEU A 1 439 ? 54.781 -3.827 20.809 1.00 47.64 429 LEU A O 1
ATOM 2477 N N . HIS A 1 440 ? 56.149 -5.540 20.252 1.00 45.57 430 HIS A N 1
ATOM 2478 C CA . HIS A 1 440 ? 57.370 -4.884 20.729 1.00 47.84 430 HIS A CA 1
ATOM 2479 C C . HIS A 1 440 ? 58.583 -5.672 20.261 1.00 44.13 430 HIS A C 1
ATOM 2480 O O . HIS A 1 440 ? 58.461 -6.857 19.973 1.00 42.29 430 HIS A O 1
ATOM 2487 N N . PRO A 1 441 ? 59.755 -5.020 20.182 1.00 41.55 431 PRO A N 1
ATOM 2488 C CA . PRO A 1 441 ? 60.956 -5.752 19.772 1.00 42.51 431 PRO A CA 1
ATOM 2489 C C . PRO A 1 441 ? 61.272 -6.858 20.767 1.00 42.96 431 PRO A C 1
ATOM 2490 O O . PRO A 1 441 ? 60.807 -6.751 21.907 1.00 38.89 431 PRO A O 1
ATOM 2494 N N . LEU A 1 442 ? 62.022 -7.886 20.361 1.00 36.42 432 LEU A N 1
ATOM 2495 C CA . LEU A 1 442 ? 62.462 -8.893 21.323 1.00 40.16 432 LEU A CA 1
ATOM 2496 C C . LEU A 1 442 ? 63.231 -8.185 22.411 1.00 41.56 432 LEU A C 1
ATOM 2497 O O . LEU A 1 442 ? 64.041 -7.294 22.128 1.00 39.06 432 LEU A O 1
ATOM 2502 N N . MET A 1 443 ? 63.008 -8.603 23.646 1.00 37.49 433 MET A N 1
ATOM 2503 C CA . MET A 1 443 ? 63.620 -7.940 24.784 1.00 43.19 433 MET A CA 1
ATOM 2504 C C . MET A 1 443 ? 65.071 -8.311 24.991 1.00 44.10 433 MET A C 1
ATOM 2505 O O . MET A 1 443 ? 65.859 -7.488 25.453 1.00 39.81 433 MET A O 1
ATOM 2510 N N . THR A 1 444 ? 65.447 -9.542 24.656 1.00 37.97 434 THR A N 1
ATOM 2511 C CA . THR A 1 444 ? 66.867 -9.882 24.703 1.00 43.15 434 THR A CA 1
ATOM 2512 C C . THR A 1 444 ? 67.223 -10.636 23.444 1.00 42.15 434 THR A C 1
ATOM 2513 O O . THR A 1 444 ? 66.358 -11.245 22.823 1.00 41.05 434 THR A O 1
ATOM 2517 N N . MET A 1 445 ? 68.485 -10.562 23.052 1.00 44.48 435 MET A N 1
ATOM 2518 C CA . MET A 1 445 ? 68.969 -11.357 21.929 1.00 49.27 435 MET A CA 1
ATOM 2519 C C . MET A 1 445 ? 70.486 -11.401 21.980 1.00 45.75 435 MET A C 1
ATOM 2520 O O . MET A 1 445 ? 71.096 -10.793 22.863 1.00 42.80 435 MET A O 1
ATOM 2525 N N . LYS A 1 446 ? 71.108 -12.153 21.078 1.00 45.30 436 LYS A N 1
ATOM 2526 C CA . LYS A 1 446 ? 72.563 -12.234 21.110 1.00 47.04 436 LYS A CA 1
ATOM 2527 C C . LYS A 1 446 ? 73.185 -10.996 20.448 1.00 45.71 436 LYS A C 1
ATOM 2528 O O . LYS A 1 446 ? 72.623 -10.424 19.516 1.00 45.62 436 LYS A O 1
ATOM 2532 N N . GLY A 1 447 ? 74.327 -10.563 20.969 1.00 49.43 437 GLY A N 1
ATOM 2533 C CA . GLY A 1 447 ? 75.051 -9.447 20.380 1.00 49.68 437 GLY A CA 1
ATOM 2534 C C . GLY A 1 447 ? 75.902 -9.939 19.230 1.00 49.49 437 GLY A C 1
ATOM 2535 O O . GLY A 1 447 ? 75.889 -11.130 18.915 1.00 52.13 437 GLY A O 1
ATOM 2536 N N . GLY A 1 448 ? 76.640 -9.036 18.596 1.00 46.61 438 GLY A N 1
ATOM 2537 C CA . GLY A 1 448 ? 77.528 -9.425 17.513 1.00 46.13 438 GLY A CA 1
ATOM 2538 C C . GLY A 1 448 ? 76.871 -9.368 16.144 1.00 43.08 438 GLY A C 1
ATOM 2539 O O . GLY A 1 448 ? 75.923 -8.630 15.947 1.00 42.75 438 GLY A O 1
ATOM 2540 N N . GLY A 1 449 ? 77.378 -10.145 15.193 1.00 40.57 439 GLY A N 1
ATOM 2541 C CA . GLY A 1 449 ? 76.860 -10.115 13.838 1.00 35.92 439 GLY A CA 1
ATOM 2542 C C . GLY A 1 449 ? 77.920 -9.679 12.851 1.00 37.98 439 GLY A C 1
ATOM 2543 O O . GLY A 1 449 ? 77.769 -9.865 11.649 1.00 36.86 439 GLY A O 1
ATOM 2544 N N . GLY A 1 450 ? 78.997 -9.080 13.357 1.00 38.03 440 GLY A N 1
ATOM 2545 C CA . GLY A 1 450 ? 80.121 -8.711 12.514 1.00 39.62 440 GLY A CA 1
ATOM 2546 C C . GLY A 1 450 ? 79.919 -7.493 11.613 1.00 37.69 440 GLY A C 1
ATOM 2547 O O . GLY A 1 450 ? 78.900 -6.786 11.699 1.00 36.35 440 GLY A O 1
ATOM 2548 N N . TYR A 1 451 ? 80.899 -7.291 10.735 1.00 32.46 441 TYR A N 1
ATOM 2549 C CA . TYR A 1 451 ? 81.046 -6.105 9.897 1.00 37.19 441 TYR A CA 1
ATOM 2550 C C . TYR A 1 451 ? 81.580 -6.500 8.535 1.00 36.39 441 TYR A C 1
ATOM 2551 O O . TYR A 1 451 ? 82.215 -7.541 8.399 1.00 37.57 441 TYR A O 1
ATOM 2560 N N . LEU A 1 452 ? 81.308 -5.668 7.539 1.00 34.37 442 LEU A N 1
ATOM 2561 C CA . LEU A 1 452 ? 81.777 -5.875 6.181 1.00 35.56 442 LEU A CA 1
ATOM 2562 C C . LEU A 1 452 ? 82.679 -4.743 5.734 1.00 40.59 442 LEU A C 1
ATOM 2563 O O . LEU A 1 452 ? 82.377 -3.571 5.939 1.00 38.99 442 LEU A O 1
ATOM 2568 N N . MET A 1 453 ? 83.792 -5.084 5.113 1.00 40.23 443 MET A N 1
ATOM 2569 C CA . MET A 1 453 ? 84.596 -4.066 4.463 1.00 38.27 443 MET A CA 1
ATOM 2570 C C . MET A 1 453 ? 84.311 -4.211 2.979 1.00 39.52 443 MET A C 1
ATOM 2571 O O . MET A 1 453 ? 84.564 -5.265 2.391 1.00 37.61 443 MET A O 1
ATOM 2576 N N . TRP A 1 454 ? 83.741 -3.168 2.386 1.00 36.20 444 TRP A N 1
ATOM 2577 C CA . TRP A 1 454 ? 83.371 -3.172 0.976 1.00 37.00 444 TRP A CA 1
ATOM 2578 C C . TRP A 1 454 ? 84.219 -2.197 0.175 1.00 40.14 444 TRP A C 1
ATOM 2579 O O . TRP A 1 454 ? 84.365 -1.028 0.561 1.00 39.47 444 TRP A O 1
ATOM 2590 N N . CYS A 1 455 ? 84.758 -2.654 -0.947 1.00 37.79 445 CYS A N 1
ATOM 2591 C CA . CYS A 1 455 ? 85.421 -1.746 -1.870 1.00 43.02 445 CYS A CA 1
ATOM 2592 C C . CYS A 1 455 ? 85.497 -2.361 -3.258 1.00 39.90 445 CYS A C 1
ATOM 2593 O O . CYS A 1 455 ? 85.056 -3.483 -3.466 1.00 42.62 445 CYS A O 1
ATOM 2596 N N . HIS A 1 456 ? 86.036 -1.612 -4.210 1.00 39.12 446 HIS A N 1
ATOM 2597 C CA . HIS A 1 456 ? 86.115 -2.076 -5.590 1.00 40.86 446 HIS A CA 1
ATOM 2598 C C . HIS A 1 456 ? 87.544 -2.059 -6.071 1.00 42.89 446 HIS A C 1
ATOM 2599 O O . HIS A 1 456 ? 88.319 -1.169 -5.726 1.00 42.19 446 HIS A O 1
ATOM 2606 N N . ARG A 1 457 ? 87.879 -3.077 -6.854 1.00 36.55 447 ARG A N 1
ATOM 2607 C CA . ARG A 1 457 ? 89.159 -3.162 -7.520 1.00 42.78 447 ARG A CA 1
ATOM 2608 C C . ARG A 1 457 ? 89.159 -2.180 -8.674 1.00 40.40 447 ARG A C 1
ATOM 2609 O O . ARG A 1 457 ? 88.241 -2.189 -9.483 1.00 42.89 447 ARG A O 1
ATOM 2617 N N . VAL A 1 458 ? 90.166 -1.313 -8.741 1.00 43.46 448 VAL A N 1
ATOM 2618 C CA . VAL A 1 458 ? 90.253 -0.369 -9.857 1.00 41.32 448 VAL A CA 1
ATOM 2619 C C . VAL A 1 458 ? 91.657 -0.351 -10.431 1.00 44.86 448 VAL A C 1
ATOM 2620 O O . VAL A 1 458 ? 92.584 -0.886 -9.831 1.00 48.90 448 VAL A O 1
ATOM 2624 N N . ILE A 1 459 ? 91.802 0.279 -11.592 1.00 44.88 449 ILE A N 1
ATOM 2625 C CA . ILE A 1 459 ? 93.064 0.301 -12.332 1.00 44.74 449 ILE A CA 1
ATOM 2626 C C . ILE A 1 459 ? 93.600 1.730 -12.419 1.00 43.76 449 ILE A C 1
ATOM 2627 O O . ILE A 1 459 ? 93.062 2.545 -13.154 1.00 45.61 449 ILE A O 1
ATOM 2632 N N . PRO A 1 460 ? 94.659 2.031 -11.655 1.00 48.50 450 PRO A N 1
ATOM 2633 C CA . PRO A 1 460 ? 95.296 3.358 -11.598 1.00 53.50 450 PRO A CA 1
ATOM 2634 C C . PRO A 1 460 ? 95.680 3.878 -12.985 1.00 53.23 450 PRO A C 1
ATOM 2635 O O . PRO A 1 460 ? 96.007 3.068 -13.850 1.00 51.85 450 PRO A O 1
ATOM 2639 N N . ALA A 1 461 ? 95.632 5.194 -13.190 1.00 53.02 451 ALA A N 1
ATOM 2640 C CA . ALA A 1 461 ? 96.093 5.789 -14.446 1.00 54.87 451 ALA A CA 1
ATOM 2641 C C . ALA A 1 461 ? 97.605 6.031 -14.423 1.00 48.47 451 ALA A C 1
ATOM 2642 O O . ALA A 1 461 ? 98.306 5.753 -15.404 1.00 59.23 451 ALA A O 1
ATOM 2644 N N . ASN B 2 4 ? 71.100 -8.167 -20.398 1.00 56.20 4 ASN B N 1
ATOM 2645 C CA . ASN B 2 4 ? 71.162 -7.394 -19.166 1.00 57.42 4 ASN B CA 1
ATOM 2646 C C . ASN B 2 4 ? 72.581 -6.856 -18.966 1.00 57.96 4 ASN B C 1
ATOM 2647 O O . ASN B 2 4 ? 73.513 -7.630 -18.750 1.00 60.38 4 ASN B O 1
ATOM 2652 N N . CYS B 2 5 ? 72.749 -5.535 -19.052 1.00 56.41 5 CYS B N 1
ATOM 2653 C CA . CYS B 2 5 ? 74.084 -4.938 -18.924 1.00 53.97 5 CYS B CA 1
ATOM 2654 C C . CYS B 2 5 ? 74.560 -4.869 -17.460 1.00 51.56 5 CYS B C 1
ATOM 2655 O O . CYS B 2 5 ? 75.720 -4.548 -17.183 1.00 55.22 5 CYS B O 1
ATOM 2658 N N . PHE B 2 6 ? 73.665 -5.192 -16.533 1.00 52.30 6 PHE B N 1
ATOM 2659 C CA . PHE B 2 6 ? 74.018 -5.346 -15.123 1.00 54.90 6 PHE B CA 1
ATOM 2660 C C . PHE B 2 6 ? 74.614 -6.724 -14.847 1.00 53.90 6 PHE B C 1
ATOM 2661 O O . PHE B 2 6 ? 75.359 -6.901 -13.880 1.00 54.93 6 PHE B O 1
ATOM 2669 N N . SER B 2 7 ? 74.297 -7.688 -15.708 1.00 54.03 7 SER B N 1
ATOM 2670 C CA . SER B 2 7 ? 74.704 -9.080 -15.507 1.00 53.08 7 SER B CA 1
ATOM 2671 C C . SER B 2 7 ? 75.944 -9.452 -16.301 1.00 53.27 7 SER B C 1
ATOM 2672 O O . SER B 2 7 ? 76.232 -8.857 -17.339 1.00 57.51 7 SER B O 1
ATOM 2675 N N . GLY B 2 8 ? 76.675 -10.449 -15.814 1.00 48.83 8 GLY B N 1
ATOM 2676 C CA . GLY B 2 8 ? 77.908 -10.853 -16.457 1.00 47.93 8 GLY B CA 1
ATOM 2677 C C . GLY B 2 8 ? 79.022 -9.855 -16.199 1.00 48.26 8 GLY B C 1
ATOM 2678 O O . GLY B 2 8 ? 78.851 -8.866 -15.475 1.00 48.59 8 GLY B O 1
ATOM 2679 N N . TYR B 2 9 ? 80.169 -10.106 -16.809 1.00 46.02 9 TYR B N 1
ATOM 2680 C CA . TYR B 2 9 ? 81.375 -9.391 -16.462 1.00 47.39 9 TYR B CA 1
ATOM 2681 C C . TYR B 2 9 ? 82.158 -8.943 -17.690 1.00 52.68 9 TYR B C 1
ATOM 2682 O O . TYR B 2 9 ? 82.924 -9.707 -18.280 1.00 51.70 9 TYR B O 1
ATOM 2691 N N . LYS B 2 10 ? 81.983 -7.677 -18.046 1.00 52.50 10 LYS B N 1
ATOM 2692 C CA . LYS B 2 10 ? 82.632 -7.108 -19.217 1.00 48.81 10 LYS B CA 1
ATOM 2693 C C . LYS B 2 10 ? 84.093 -6.769 -18.957 1.00 47.16 10 LYS B C 1
ATOM 2694 O O . LYS B 2 10 ? 84.463 -6.366 -17.860 1.00 48.71 10 LYS B O 1
ATOM 2700 N N . ASP B 2 11 ? 84.932 -6.937 -19.968 1.00 47.29 11 ASP B N 1
ATOM 2701 C CA . ASP B 2 11 ? 86.348 -6.635 -19.785 1.00 54.36 11 ASP B CA 1
ATOM 2702 C C . ASP B 2 11 ? 86.601 -5.164 -20.145 1.00 50.39 11 ASP B C 1
ATOM 2703 O O . ASP B 2 11 ? 87.127 -4.396 -19.337 1.00 55.03 11 ASP B O 1
ATOM 2708 N N . LEU B 2 12 ? 86.188 -4.779 -21.348 1.00 55.44 12 LEU B N 1
ATOM 2709 C CA . LEU B 2 12 ? 86.579 -3.507 -21.946 1.00 52.69 12 LEU B CA 1
ATOM 2710 C C . LEU B 2 12 ? 85.380 -2.588 -22.167 1.00 53.02 12 LEU B C 1
ATOM 2711 O O . LEU B 2 12 ? 84.305 -3.031 -22.573 1.00 51.33 12 LEU B O 1
ATOM 2716 N N . ILE B 2 13 ? 85.579 -1.297 -21.908 1.00 52.84 13 ILE B N 1
ATOM 2717 C CA . ILE B 2 13 ? 84.534 -0.307 -22.120 1.00 50.51 13 ILE B CA 1
ATOM 2718 C C . ILE B 2 13 ? 84.318 -0.049 -23.607 1.00 51.22 13 ILE B C 1
ATOM 2719 O O . ILE B 2 13 ? 85.254 0.288 -24.336 1.00 54.78 13 ILE B O 1
ATOM 2724 N N . LYS B 2 14 ? 83.072 -0.198 -24.043 1.00 54.36 14 LYS B N 1
ATOM 2725 C CA . LYS B 2 14 ? 82.731 -0.122 -25.456 1.00 56.16 14 LYS B CA 1
ATOM 2726 C C . LYS B 2 14 ? 81.800 1.035 -25.726 1.00 54.76 14 LYS B C 1
ATOM 2727 O O . LYS B 2 14 ? 80.986 1.401 -24.876 1.00 57.00 14 LYS B O 1
ATOM 2733 N N . GLU B 2 15 ? 81.910 1.595 -26.924 1.00 57.10 15 GLU B N 1
ATOM 2734 C CA . GLU B 2 15 ? 80.971 2.605 -27.389 1.00 57.62 15 GLU B CA 1
ATOM 2735 C C . GLU B 2 15 ? 79.532 2.097 -27.290 1.00 54.01 15 GLU B C 1
ATOM 2736 O O . GLU B 2 15 ? 79.231 0.988 -27.720 1.00 54.89 15 GLU B O 1
ATOM 2742 N N . GLY B 2 16 ? 78.651 2.898 -26.699 1.00 53.78 16 GLY B N 1
ATOM 2743 C CA . GLY B 2 16 ? 77.281 2.469 -26.466 1.00 49.64 16 GLY B CA 1
ATOM 2744 C C . GLY B 2 16 ? 77.026 1.805 -25.117 1.00 50.21 16 GLY B C 1
ATOM 2745 O O . GLY B 2 16 ? 75.874 1.629 -24.724 1.00 52.49 16 GLY B O 1
ATOM 2746 N N . ASP B 2 17 ? 78.089 1.417 -24.412 1.00 52.31 17 ASP B N 1
ATOM 2747 C CA . ASP B 2 17 ? 77.950 0.829 -23.076 1.00 50.64 17 ASP B CA 1
ATOM 2748 C C . ASP B 2 17 ? 77.364 1.827 -22.082 1.00 47.59 17 ASP B C 1
ATOM 2749 O O . ASP B 2 17 ? 77.760 2.990 -22.066 1.00 46.90 17 ASP B O 1
ATOM 2754 N N . LEU B 2 18 ? 76.434 1.362 -21.255 1.00 44.65 18 LEU B N 1
ATOM 2755 C CA . LEU B 2 18 ? 76.035 2.076 -20.046 1.00 49.46 18 LEU B CA 1
ATOM 2756 C C . LEU B 2 18 ? 77.097 1.857 -18.971 1.00 48.14 18 LEU B C 1
ATOM 2757 O O . LEU B 2 18 ? 77.449 0.724 -18.671 1.00 48.03 18 LEU B O 1
ATOM 2762 N N . THR B 2 19 ? 77.637 2.941 -18.424 1.00 44.83 19 THR B N 1
ATOM 2763 C CA . THR B 2 19 ? 78.621 2.840 -17.348 1.00 47.28 19 THR B CA 1
ATOM 2764 C C . THR B 2 19 ? 78.135 3.601 -16.125 1.00 43.90 19 THR B C 1
ATOM 2765 O O . THR B 2 19 ? 77.194 4.394 -16.198 1.00 46.29 19 THR B O 1
ATOM 2769 N N . LEU B 2 20 ? 78.755 3.336 -14.987 1.00 45.07 20 LEU B N 1
ATOM 2770 C CA . LEU B 2 20 ? 78.538 4.164 -13.813 1.00 40.90 20 LEU B CA 1
ATOM 2771 C C . LEU B 2 20 ? 79.866 4.821 -13.562 1.00 45.05 20 LEU B C 1
ATOM 2772 O O . LEU B 2 20 ? 80.879 4.140 -13.387 1.00 43.96 20 LEU B O 1
ATOM 2777 N N . ILE B 2 21 ? 79.883 6.147 -13.595 1.00 42.56 21 ILE B N 1
ATOM 2778 C CA . ILE B 2 21 ? 81.121 6.848 -13.377 1.00 41.22 21 ILE B CA 1
ATOM 2779 C C . ILE B 2 21 ? 81.155 7.335 -11.943 1.00 43.05 21 ILE B C 1
ATOM 2780 O O . ILE B 2 21 ? 80.329 8.142 -11.515 1.00 45.21 21 ILE B O 1
ATOM 2785 N N . TRP B 2 22 ? 82.101 6.793 -11.193 1.00 42.28 22 TRP B N 1
ATOM 2786 C CA . TRP B 2 22 ? 82.296 7.164 -9.809 1.00 46.33 22 TRP B CA 1
ATOM 2787 C C . TRP B 2 22 ? 83.117 8.450 -9.735 1.00 49.34 22 TRP B C 1
ATOM 2788 O O . TRP B 2 22 ? 84.274 8.464 -10.140 1.00 45.50 22 TRP B O 1
ATOM 2799 N N . VAL B 2 23 ? 82.504 9.523 -9.236 1.00 49.64 23 VAL B N 1
ATOM 2800 C CA . VAL B 2 23 ? 83.209 10.781 -9.015 1.00 50.71 23 VAL B CA 1
ATOM 2801 C C . VAL B 2 23 ? 83.656 10.880 -7.556 1.00 48.01 23 VAL B C 1
ATOM 2802 O O . VAL B 2 23 ? 84.822 11.118 -7.280 1.00 52.50 23 VAL B O 1
ATOM 2806 N N . SER B 2 24 ? 82.722 10.678 -6.634 1.00 47.16 24 SER B N 1
ATOM 2807 C CA . SER B 2 24 ? 83.033 10.554 -5.209 1.00 52.51 24 SER B CA 1
ATOM 2808 C C . SER B 2 24 ? 81.995 9.641 -4.557 1.00 52.55 24 SER B C 1
ATOM 2809 O O . SER B 2 24 ? 81.092 9.152 -5.230 1.00 51.02 24 SER B O 1
ATOM 2812 N N . ARG B 2 25 ? 82.111 9.443 -3.247 1.00 56.25 25 ARG B N 1
ATOM 2813 C CA . ARG B 2 25 ? 81.258 8.514 -2.504 1.00 54.98 25 ARG B CA 1
ATOM 2814 C C . ARG B 2 25 ? 79.767 8.827 -2.618 1.00 60.13 25 ARG B C 1
ATOM 2815 O O . ARG B 2 25 ? 78.924 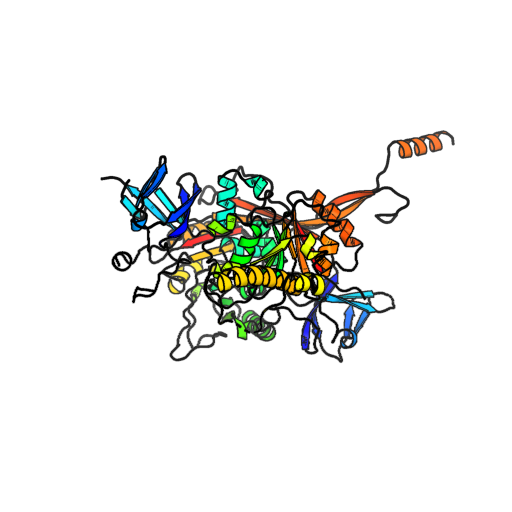7.923 -2.638 1.00 60.97 25 ARG B O 1
ATOM 2823 N N . ASP B 2 26 ? 79.442 10.112 -2.686 1.00 56.72 26 ASP B N 1
ATOM 2824 C CA . ASP B 2 26 ? 78.050 10.536 -2.786 1.00 57.39 26 ASP B CA 1
ATOM 2825 C C . ASP B 2 26 ? 77.722 10.993 -4.202 1.00 58.03 26 ASP B C 1
ATOM 2826 O O . ASP B 2 26 ? 76.692 11.625 -4.434 1.00 58.03 26 ASP B O 1
ATOM 2831 N N . ASN B 2 27 ? 78.600 10.681 -5.150 1.00 54.06 27 ASN B N 1
ATOM 2832 C CA . ASN B 2 27 ? 78.421 11.170 -6.510 1.00 50.36 27 ASN B CA 1
ATOM 2833 C C . ASN B 2 27 ? 78.785 10.119 -7.551 1.00 49.30 27 ASN B C 1
ATOM 2834 O O . ASN B 2 27 ? 79.936 10.017 -7.976 1.00 47.09 27 ASN B O 1
ATOM 2839 N N . ILE B 2 28 ? 77.781 9.348 -7.954 1.00 47.06 28 ILE B N 1
ATOM 2840 C CA . ILE B 2 28 ? 77.945 8.293 -8.943 1.00 49.43 28 ILE B CA 1
ATOM 2841 C C . ILE B 2 28 ? 76.959 8.542 -10.070 1.00 45.27 28 ILE B C 1
ATOM 2842 O O . ILE B 2 28 ? 75.763 8.587 -9.830 1.00 49.08 28 ILE B O 1
ATOM 2847 N N . LYS B 2 29 ? 77.434 8.714 -11.281 1.00 42.24 29 LYS B N 1
ATOM 2848 C CA . LYS B 2 29 ? 76.538 8.999 -12.366 1.00 46.42 29 LYS B CA 1
ATOM 2849 C C . LYS B 2 29 ? 76.519 7.984 -13.448 1.00 46.34 29 LYS B C 1
ATOM 2850 O O . LYS B 2 29 ? 77.531 7.493 -13.846 1.00 45.83 29 LYS B O 1
ATOM 2856 N N . PRO B 2 30 ? 75.337 7.688 -13.930 1.00 44.20 30 PRO B N 1
ATOM 2857 C CA . PRO B 2 30 ? 75.190 6.776 -15.068 1.00 45.39 30 PRO B CA 1
ATOM 2858 C C . PRO B 2 30 ? 75.456 7.504 -16.387 1.00 50.18 30 PRO B C 1
ATOM 2859 O O . PRO B 2 30 ? 74.883 8.561 -16.629 1.00 53.32 30 PRO B O 1
ATOM 2863 N N . VAL B 2 31 ? 76.334 6.956 -17.219 1.00 47.91 31 VAL B N 1
ATOM 2864 C CA . VAL B 2 31 ? 76.741 7.622 -18.448 1.00 45.44 31 VAL B CA 1
ATOM 2865 C C . VAL B 2 31 ? 76.918 6.627 -19.596 1.00 47.68 31 VAL B C 1
ATOM 2866 O O . VAL B 2 31 ? 77.692 5.668 -19.477 1.00 46.20 31 VAL B O 1
ATOM 2870 N N . ARG B 2 32 ? 76.233 6.865 -20.711 1.00 47.41 32 ARG B N 1
ATOM 2871 C CA . ARG B 2 32 ? 76.349 5.991 -21.874 1.00 49.37 32 ARG B CA 1
ATOM 2872 C C . ARG B 2 32 ? 77.474 6.460 -22.782 1.00 51.23 32 ARG B C 1
ATOM 2873 O O . ARG B 2 32 ? 77.482 7.604 -23.215 1.00 57.37 32 ARG B O 1
ATOM 2881 N N . MET B 2 33 ? 78.443 5.605 -23.021 1.00 55.17 33 MET B N 1
ATOM 2882 C CA . MET B 2 33 ? 79.578 5.970 -23.830 1.00 54.94 33 MET B CA 1
ATOM 2883 C C . MET B 2 33 ? 79.263 6.299 -25.284 1.00 59.80 33 MET B C 1
ATOM 2884 O O . MET B 2 33 ? 78.603 5.555 -25.960 1.00 58.92 33 MET B O 1
ATOM 2889 N N . HIS B 2 34 ? 79.759 7.442 -25.729 1.00 61.37 34 HIS B N 1
ATOM 2890 C CA . HIS B 2 34 ? 79.624 7.912 -27.106 1.00 59.76 34 HIS B CA 1
ATOM 2891 C C . HIS B 2 34 ? 80.912 8.649 -27.456 1.00 61.50 34 HIS B C 1
ATOM 2892 O O . HIS B 2 34 ? 81.337 9.532 -26.713 1.00 59.08 34 HIS B O 1
ATOM 2899 N N . SER B 2 35 ? 81.547 8.280 -28.565 1.00 63.08 35 SER B N 1
ATOM 2900 C CA . SER B 2 35 ? 82.885 8.796 -28.882 1.00 68.59 35 SER B CA 1
ATOM 2901 C C . SER B 2 35 ? 82.936 10.321 -29.050 1.00 68.88 35 SER B C 1
ATOM 2902 O O . SER B 2 35 ? 84.005 10.923 -28.940 1.00 66.36 35 SER B O 1
ATOM 2905 N N . GLU B 2 36 ? 81.788 10.947 -29.294 1.00 68.40 36 GLU B N 1
ATOM 2906 C CA . GLU B 2 36 ? 81.764 12.393 -29.503 1.00 69.21 36 GLU B CA 1
ATOM 2907 C C . GLU B 2 36 ? 81.357 13.173 -28.258 1.00 67.78 36 GLU B C 1
ATOM 2908 O O . GLU B 2 36 ? 81.364 14.405 -28.265 1.00 69.03 36 GLU B O 1
ATOM 2914 N N . GLU B 2 37 ? 81.013 12.469 -27.185 1.00 64.65 37 GLU B N 1
ATOM 2915 C CA . GLU B 2 37 ? 80.519 13.150 -25.996 1.00 57.89 37 GLU B CA 1
ATOM 2916 C C . GLU B 2 37 ? 81.593 13.336 -24.928 1.00 57.94 37 GLU B C 1
ATOM 2917 O O . GLU B 2 37 ? 82.689 12.759 -24.993 1.00 53.20 37 GLU B O 1
ATOM 2923 N N . VAL B 2 38 ? 81.261 14.182 -23.959 1.00 55.86 38 VAL B N 1
ATOM 2924 C CA . VAL B 2 38 ? 82.159 14.542 -22.873 1.00 55.24 38 VAL B CA 1
ATOM 2925 C C . VAL B 2 38 ? 81.413 14.456 -21.539 1.00 54.09 38 VAL B C 1
ATOM 2926 O O . VAL B 2 38 ? 80.249 14.850 -21.445 1.00 52.69 38 VAL B O 1
ATOM 2930 N N . PHE B 2 39 ? 82.081 13.931 -20.517 1.00 50.35 39 PHE B N 1
ATOM 2931 C CA . PHE B 2 39 ? 81.507 13.868 -19.180 1.00 53.95 39 PHE B CA 1
ATOM 2932 C C . PHE B 2 39 ? 82.065 14.992 -18.310 1.00 52.05 39 PHE B C 1
ATOM 2933 O O . PHE B 2 39 ? 83.279 15.084 -18.113 1.00 52.27 39 PHE B O 1
ATOM 2941 N N . ASN B 2 40 ? 81.173 15.822 -17.779 1.00 49.09 40 ASN B N 1
ATOM 2942 C CA . ASN B 2 40 ? 81.560 16.970 -16.966 1.00 54.51 40 ASN B CA 1
ATOM 2943 C C . ASN B 2 40 ? 81.314 16.807 -15.474 1.00 55.76 40 ASN B C 1
ATOM 2944 O O . ASN B 2 40 ? 80.215 16.435 -15.064 1.00 58.86 40 ASN B O 1
ATOM 2949 N N . THR B 2 41 ? 82.343 17.074 -14.670 1.00 52.99 41 THR B N 1
ATOM 2950 C CA . THR B 2 41 ? 82.194 17.166 -13.215 1.00 55.22 41 THR B CA 1
ATOM 2951 C C . THR B 2 41 ? 82.601 18.549 -12.741 1.00 55.51 41 THR B C 1
ATOM 2952 O O . THR B 2 41 ? 83.148 19.335 -13.512 1.00 53.47 41 THR B O 1
ATOM 2956 N N . ARG B 2 42 ? 82.396 18.824 -11.456 1.00 55.83 42 ARG B N 1
ATOM 2957 C CA . ARG B 2 42 ? 82.837 20.091 -10.885 1.00 58.98 42 ARG B CA 1
ATOM 2958 C C . ARG B 2 42 ? 84.363 20.180 -10.823 1.00 57.20 42 ARG B C 1
ATOM 2959 O O . ARG B 2 42 ? 84.898 21.193 -10.395 1.00 57.37 42 ARG B O 1
ATOM 2967 N N . TYR B 2 43 ? 85.064 19.134 -11.263 1.00 57.55 43 TYR B N 1
ATOM 2968 C CA . TYR B 2 43 ? 86.528 19.122 -11.219 1.00 57.36 43 TYR B CA 1
ATOM 2969 C C . TYR B 2 43 ? 87.149 19.104 -12.606 1.00 58.43 43 TYR B C 1
ATOM 2970 O O . TYR B 2 43 ? 88.359 19.262 -12.748 1.00 58.58 43 TYR B O 1
ATOM 2979 N N . GLY B 2 44 ? 86.334 18.921 -13.637 1.00 57.41 44 GLY B N 1
ATOM 2980 C CA . GLY B 2 44 ? 86.874 18.905 -14.982 1.00 55.46 44 GLY B CA 1
ATOM 2981 C C . GLY B 2 44 ? 86.038 18.154 -15.997 1.00 56.01 44 GLY B C 1
ATOM 2982 O O . GLY B 2 44 ? 84.958 17.650 -15.694 1.00 49.64 44 GLY B O 1
ATOM 2983 N N . SER B 2 45 ? 86.558 18.087 -17.218 1.00 55.59 45 SER B N 1
ATOM 2984 C CA . SER B 2 45 ? 85.860 17.454 -18.318 1.00 54.20 45 SER B CA 1
ATOM 2985 C C . SER B 2 45 ? 86.589 16.204 -18.812 1.00 55.25 45 SER B C 1
ATOM 2986 O O . SER B 2 45 ? 87.802 16.206 -19.017 1.00 55.92 45 SER B O 1
ATOM 2989 N N . PHE B 2 46 ? 85.828 15.136 -18.996 1.00 52.40 46 PHE B N 1
ATOM 2990 C CA . PHE B 2 46 ? 86.390 13.837 -19.352 1.00 52.00 46 PHE B CA 1
ATOM 2991 C C . PHE B 2 46 ? 85.796 13.349 -20.672 1.00 54.13 46 PHE B C 1
ATOM 2992 O O . PHE B 2 46 ? 84.694 12.801 -20.696 1.00 55.44 46 PHE B O 1
ATOM 3000 N N . PRO B 2 47 ? 86.521 13.548 -21.778 1.00 54.10 47 PRO B N 1
ATOM 3001 C CA . PRO B 2 47 ? 86.012 13.093 -23.078 1.00 53.71 47 PRO B CA 1
ATOM 3002 C C . PRO B 2 47 ? 85.858 11.571 -23.109 1.00 55.52 47 PRO B C 1
ATOM 3003 O O . PRO B 2 47 ? 86.786 10.861 -22.712 1.00 56.18 47 PRO B O 1
ATOM 3007 N N . HIS B 2 48 ? 84.708 11.083 -23.566 1.00 52.86 48 HIS B N 1
ATOM 3008 C CA . HIS B 2 48 ? 84.462 9.644 -23.670 1.00 55.46 48 HIS B CA 1
ATOM 3009 C C . HIS B 2 48 ? 85.493 8.900 -24.523 1.00 58.66 48 HIS B C 1
ATOM 3010 O O . HIS B 2 48 ? 85.850 7.767 -24.211 1.00 58.69 48 HIS B O 1
ATOM 3017 N N . LYS B 2 49 ? 85.983 9.529 -25.590 1.00 58.31 49 LYS B N 1
ATOM 3018 C CA . LYS B 2 49 ? 86.957 8.869 -26.461 1.00 58.46 49 LYS B CA 1
ATOM 3019 C C . LYS B 2 49 ? 88.279 8.596 -25.735 1.00 58.56 49 LYS B C 1
ATOM 3020 O O . LYS B 2 49 ? 89.126 7.847 -26.228 1.00 59.14 49 LYS B O 1
ATOM 3026 N N . ASP B 2 50 ? 88.412 9.132 -24.540 1.00 59.24 50 ASP B N 1
ATOM 3027 C CA . ASP B 2 50 ? 89.584 8.869 -23.752 1.00 59.32 50 ASP B CA 1
ATOM 3028 C C . ASP B 2 50 ? 89.253 7.797 -22.730 1.00 58.92 50 ASP B C 1
ATOM 3029 O O . ASP B 2 50 ? 90.071 7.434 -21.925 1.00 59.35 50 ASP B O 1
ATOM 3034 N N . ILE B 2 51 ? 88.037 7.294 -22.785 1.00 51.29 51 ILE B N 1
ATOM 3035 C CA . ILE B 2 51 ? 87.591 6.212 -21.907 1.00 56.70 51 ILE B CA 1
ATOM 3036 C C . ILE B 2 51 ? 87.325 4.911 -22.681 1.00 54.83 51 ILE B C 1
ATOM 3037 O O . ILE B 2 51 ? 87.827 3.854 -22.304 1.00 54.18 51 ILE B O 1
ATOM 3042 N N . ILE B 2 52 ? 86.528 5.004 -23.748 1.00 53.91 52 ILE B N 1
ATOM 3043 C CA . ILE B 2 52 ? 86.226 3.867 -24.625 1.00 56.63 52 ILE B CA 1
ATOM 3044 C C . ILE B 2 52 ? 87.489 3.096 -24.997 1.00 56.01 52 ILE B C 1
ATOM 3045 O O . ILE B 2 52 ? 88.500 3.698 -25.333 1.00 55.10 52 ILE B O 1
ATOM 3049 N N . GLY B 2 53 ? 87.444 1.767 -24.892 1.00 54.45 53 GLY B N 1
ATOM 3050 C CA . GLY B 2 53 ? 88.617 0.961 -25.192 1.00 53.08 53 GLY B CA 1
ATOM 3051 C C . GLY B 2 53 ? 89.487 0.621 -23.994 1.00 54.99 53 GLY B C 1
ATOM 3052 O O . GLY B 2 53 ? 90.348 -0.253 -24.075 1.00 57.99 53 GLY B O 1
ATOM 3053 N N . LYS B 2 54 ? 89.276 1.307 -22.875 1.00 55.27 54 LYS B N 1
ATOM 3054 C CA . LYS B 2 54 ? 90.001 0.982 -21.644 1.00 56.04 54 LYS B CA 1
ATOM 3055 C C . LYS B 2 54 ? 89.221 -0.054 -20.819 1.00 49.76 54 LYS B C 1
ATOM 3056 O O . LYS B 2 54 ? 87.997 -0.149 -20.946 1.00 48.60 54 LYS B O 1
ATOM 3062 N N . PRO B 2 55 ? 89.921 -0.825 -19.965 1.00 49.39 55 PRO B N 1
ATOM 3063 C CA . PRO B 2 55 ? 89.224 -1.828 -19.146 1.00 50.20 55 PRO B CA 1
ATOM 3064 C C . PRO B 2 55 ? 88.233 -1.197 -18.164 1.00 46.91 55 PRO B C 1
ATOM 3065 O O . PRO B 2 55 ? 88.416 -0.058 -17.717 1.00 46.62 55 PRO B O 1
ATOM 3069 N N . TYR B 2 56 ? 87.181 -1.931 -17.841 1.00 48.51 56 TYR B N 1
ATOM 3070 C CA . TYR B 2 56 ? 86.269 -1.508 -16.789 1.00 44.66 56 TYR B CA 1
ATOM 3071 C C . TYR B 2 56 ? 87.005 -1.418 -15.461 1.00 46.39 56 TYR B C 1
ATOM 3072 O O . TYR B 2 56 ? 87.877 -2.243 -15.173 1.00 41.30 56 TYR B O 1
ATOM 3081 N N . GLY B 2 57 ? 86.682 -0.398 -14.666 1.00 43.87 57 GLY B N 1
ATOM 3082 C CA . GLY B 2 57 ? 87.434 -0.147 -13.448 1.00 43.62 57 GLY B CA 1
ATOM 3083 C C . GLY B 2 57 ? 88.596 0.814 -13.633 1.00 45.92 57 GLY B C 1
ATOM 3084 O O . GLY B 2 57 ? 89.336 1.098 -12.684 1.00 43.28 57 GLY B O 1
ATOM 3085 N N . SER B 2 58 ? 88.775 1.323 -14.848 1.00 42.32 58 SER B N 1
ATOM 3086 C CA . SER B 2 58 ? 89.877 2.256 -15.091 1.00 47.76 58 SER B CA 1
ATOM 3087 C C . SER B 2 58 ? 89.685 3.582 -14.349 1.00 44.76 58 SER B C 1
ATOM 3088 O O . SER B 2 58 ? 88.593 4.142 -14.324 1.00 43.91 58 SER B O 1
ATOM 3091 N N . GLN B 2 59 ? 90.758 4.058 -13.731 1.00 44.56 59 GLN B N 1
ATOM 3092 C CA . GLN B 2 59 ? 90.826 5.434 -13.274 1.00 48.32 59 GLN B CA 1
ATOM 3093 C C . GLN B 2 59 ? 91.137 6.302 -14.487 1.00 48.51 59 GLN B C 1
ATOM 3094 O O . GLN B 2 59 ? 92.088 6.029 -15.218 1.00 47.35 59 GLN B O 1
ATOM 3100 N N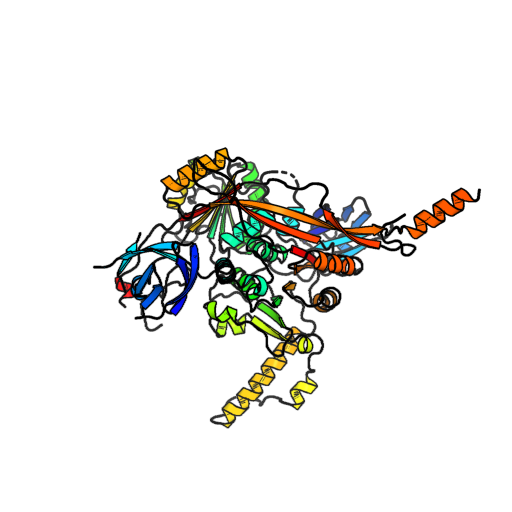 . ILE B 2 60 ? 90.357 7.328 -14.724 1.00 46.90 60 ILE B N 1
ATOM 3101 C CA . ILE B 2 60 ? 90.617 8.196 -15.846 1.00 49.37 60 ILE B CA 1
ATOM 3102 C C . ILE B 2 60 ? 91.140 9.532 -15.330 1.00 51.83 60 ILE B C 1
ATOM 3103 O O . ILE B 2 60 ? 90.557 10.122 -14.464 1.00 51.71 60 ILE B O 1
ATOM 3107 N N . ALA B 2 61 ? 92.260 9.990 -15.857 1.00 53.71 61 ALA B N 1
ATOM 3108 C CA . ALA B 2 61 ? 92.904 11.222 -15.399 1.00 54.34 61 ALA B CA 1
ATOM 3109 C C . ALA B 2 61 ? 92.887 12.330 -16.455 1.00 59.30 61 ALA B C 1
ATOM 3110 O O . ALA B 2 61 ? 92.960 12.056 -17.658 1.00 58.38 61 ALA B O 1
ATOM 3112 N N . ILE B 2 62 ? 92.778 13.574 -15.984 1.00 63.00 62 ILE B N 1
ATOM 3113 C CA . ILE B 2 62 ? 92.983 14.781 -16.799 1.00 65.83 62 ILE B CA 1
ATOM 3114 C C . ILE B 2 62 ? 93.764 15.817 -15.978 1.00 69.69 62 ILE B C 1
ATOM 3115 O O . ILE B 2 62 ? 93.639 15.841 -14.755 1.00 69.09 62 ILE B O 1
ATOM 3120 N N . ARG B 2 63 ? 94.560 16.674 -16.624 1.00 73.82 63 ARG B N 1
ATOM 3121 C CA . ARG B 2 63 ? 95.263 17.733 -15.881 1.00 78.27 63 ARG B CA 1
ATOM 3122 C C . ARG B 2 63 ? 94.378 18.988 -15.841 1.00 78.41 63 ARG B C 1
ATOM 3123 O O . ARG B 2 63 ? 93.377 19.046 -16.542 1.00 75.25 63 ARG B O 1
ATOM 3125 N N . THR B 2 64 ? 94.791 19.985 -15.054 1.00 84.12 64 THR B N 1
ATOM 3126 C CA . THR B 2 64 ? 93.956 21.078 -14.518 1.00 85.16 64 THR B CA 1
ATOM 3127 C C . THR B 2 64 ? 92.737 20.477 -13.825 1.00 82.68 64 THR B C 1
ATOM 3128 O O . THR B 2 64 ? 92.859 19.869 -12.757 1.00 79.05 64 THR B O 1
ATOM 3130 N N . PHE B 2 70 ? 95.756 17.474 -11.702 1.00 75.38 70 PHE B N 1
ATOM 3131 C CA . PHE B 2 70 ? 95.065 16.255 -12.131 1.00 74.78 70 PHE B CA 1
ATOM 3132 C C . PHE B 2 70 ? 93.709 16.042 -11.437 1.00 68.59 70 PHE B C 1
ATOM 3133 O O . PHE B 2 70 ? 93.598 16.148 -10.217 1.00 68.24 70 PHE B O 1
ATOM 3135 N N . ALA B 2 71 ? 92.680 15.747 -12.224 1.00 65.34 71 ALA B N 1
ATOM 3136 C CA . ALA B 2 71 ? 91.380 15.336 -11.685 1.00 61.54 71 ALA B CA 1
ATOM 3137 C C . ALA B 2 71 ? 91.052 13.915 -12.161 1.00 56.36 71 ALA B C 1
ATOM 3138 O O . ALA B 2 71 ? 91.527 13.488 -13.216 1.00 57.74 71 ALA B O 1
ATOM 3140 N N . PHE B 2 72 ? 90.250 13.182 -11.396 1.00 52.54 72 PHE B N 1
ATOM 3141 C CA . PHE B 2 72 ? 90.001 11.768 -11.714 1.00 54.28 72 PHE B CA 1
ATOM 3142 C C . PHE B 2 72 ? 88.555 11.350 -11.630 1.00 47.38 72 PHE B C 1
ATOM 3143 O O . PHE B 2 72 ? 87.799 11.878 -10.827 1.00 48.31 72 PHE B O 1
ATOM 3151 N N . VAL B 2 73 ? 88.192 10.372 -12.453 1.00 48.53 73 VAL B N 1
ATOM 3152 C CA . VAL B 2 73 ? 86.982 9.589 -12.249 1.00 45.78 73 VAL B CA 1
ATOM 3153 C C . VAL B 2 73 ? 87.339 8.111 -12.403 1.00 48.47 73 VAL B C 1
ATOM 3154 O O . VAL B 2 73 ? 88.406 7.779 -12.931 1.00 44.52 73 VAL B O 1
ATOM 3158 N N . HIS B 2 74 ? 86.449 7.231 -11.941 1.00 42.82 74 HIS B N 1
ATOM 3159 C CA . HIS B 2 74 ? 86.594 5.792 -12.176 1.00 44.23 74 HIS B CA 1
ATOM 3160 C C . HIS B 2 74 ? 85.375 5.297 -12.937 1.00 45.62 74 HIS B C 1
ATOM 3161 O O . HIS B 2 74 ? 84.233 5.620 -12.588 1.00 44.15 74 HIS B O 1
ATOM 3168 N N . VAL B 2 75 ? 85.600 4.515 -13.981 1.00 45.97 75 VAL B N 1
ATOM 3169 C CA . VAL B 2 75 ? 84.483 4.087 -14.806 1.00 44.20 75 VAL B CA 1
ATOM 3170 C C . VAL B 2 75 ? 84.129 2.639 -14.492 1.00 43.01 75 VAL B C 1
ATOM 3171 O O . VAL B 2 75 ? 84.948 1.747 -14.692 1.00 45.26 75 VAL B O 1
ATOM 3175 N N . LEU B 2 76 ? 82.911 2.404 -14.006 1.00 43.22 76 LEU B N 1
ATOM 3176 C CA . LEU B 2 76 ? 82.533 1.078 -13.515 1.00 41.45 76 LEU B CA 1
ATOM 3177 C C . LEU B 2 76 ? 81.394 0.464 -14.309 1.00 46.22 76 LEU B C 1
ATOM 3178 O O . LEU B 2 76 ? 80.541 1.179 -14.856 1.00 42.54 76 LEU B O 1
ATOM 3183 N N . GLN B 2 77 ? 81.363 -0.866 -14.337 1.00 40.33 77 GLN B N 1
ATOM 3184 C CA . GLN B 2 77 ? 80.224 -1.572 -14.909 1.00 43.95 77 GLN B CA 1
ATOM 3185 C C . GLN B 2 77 ? 79.037 -1.434 -13.960 1.00 40.14 77 GLN B C 1
ATOM 3186 O O . GLN B 2 77 ? 79.208 -1.545 -12.752 1.00 41.87 77 GLN B O 1
ATOM 3192 N N . PRO B 2 78 ? 77.833 -1.166 -14.496 1.00 42.20 78 PRO B N 1
ATOM 3193 C CA . PRO B 2 78 ? 76.699 -1.044 -13.576 1.00 40.33 78 PRO B CA 1
ATOM 3194 C C . PRO B 2 78 ? 76.432 -2.333 -12.790 1.00 44.68 78 PRO B C 1
ATOM 3195 O O . PRO B 2 78 ? 76.608 -3.456 -13.276 1.00 39.92 78 PRO B O 1
ATOM 3199 N N . THR B 2 79 ? 76.020 -2.171 -11.546 1.00 41.43 79 THR B N 1
ATOM 3200 C CA . THR B 2 79 ? 75.631 -3.249 -10.658 1.00 40.51 79 THR B CA 1
ATOM 3201 C C . THR B 2 79 ? 74.454 -2.703 -9.919 1.00 42.47 79 THR B C 1
ATOM 3202 O O . THR B 2 79 ? 74.298 -1.523 -9.847 1.00 42.84 79 THR B O 1
ATOM 3206 N N . PRO B 2 80 ? 73.622 -3.561 -9.366 1.00 43.44 80 PRO B N 1
ATOM 3207 C CA . PRO B 2 80 ? 72.450 -3.059 -8.644 1.00 42.05 80 PRO B CA 1
ATOM 3208 C C . PRO B 2 80 ? 72.815 -2.188 -7.441 1.00 40.98 80 PRO B C 1
ATOM 3209 O O . PRO B 2 80 ? 72.122 -1.199 -7.166 1.00 42.56 80 PRO B O 1
ATOM 3213 N N . GLU B 2 81 ? 73.884 -2.544 -6.739 1.00 40.92 81 GLU B N 1
ATOM 3214 C CA . GLU B 2 81 ? 74.283 -1.810 -5.539 1.00 40.57 81 GLU B CA 1
ATOM 3215 C C . GLU B 2 81 ? 74.762 -0.392 -5.876 1.00 40.94 81 GLU B C 1
ATOM 3216 O O . GLU B 2 81 ? 74.405 0.566 -5.204 1.00 43.32 81 GLU B O 1
ATOM 3222 N N . LEU B 2 82 ? 75.572 -0.266 -6.917 1.00 38.20 82 LEU B N 1
ATOM 3223 C CA . LEU B 2 82 ? 76.082 1.036 -7.322 1.00 41.88 82 LEU B CA 1
ATOM 3224 C C . LEU B 2 82 ? 74.966 1.854 -7.982 1.00 43.64 82 LEU B C 1
ATOM 3225 O O . LEU B 2 82 ? 74.875 3.072 -7.799 1.00 43.26 82 LEU B O 1
ATOM 3230 N N . TRP B 2 83 ? 74.108 1.179 -8.738 1.00 37.87 83 TRP B N 1
ATOM 3231 C CA . TRP B 2 83 ? 72.966 1.843 -9.349 1.00 43.82 83 TRP B CA 1
ATOM 3232 C C . TRP B 2 83 ? 72.085 2.474 -8.272 1.00 43.71 83 TRP B C 1
ATOM 3233 O O . TRP B 2 83 ? 71.675 3.633 -8.387 1.00 40.88 83 TRP B O 1
ATOM 3244 N N . THR B 2 84 ? 71.817 1.711 -7.215 1.00 42.13 84 THR B N 1
ATOM 3245 C CA . THR B 2 84 ? 70.978 2.192 -6.126 1.00 43.32 84 THR B CA 1
ATOM 3246 C C . THR B 2 84 ? 71.581 3.435 -5.475 1.00 43.94 84 THR B C 1
ATOM 3247 O O . THR B 2 84 ? 70.863 4.376 -5.154 1.00 45.06 84 THR B O 1
ATOM 3251 N N . LEU B 2 85 ? 72.900 3.439 -5.305 1.00 43.28 85 LEU B N 1
ATOM 3252 C CA . LEU B 2 85 ? 73.600 4.602 -4.756 1.00 46.08 85 LEU B CA 1
ATOM 3253 C C . LEU B 2 85 ? 73.586 5.795 -5.721 1.00 49.73 85 LEU B C 1
ATOM 3254 O O . LEU B 2 85 ? 73.799 6.932 -5.305 1.00 49.55 85 LEU B O 1
ATOM 3259 N N . SER B 2 86 ? 73.324 5.549 -6.984 1.00 44.94 86 SER B N 1
ATOM 3260 C CA . SER B 2 86 ? 73.300 6.618 -7.941 1.00 49.58 86 SER B CA 1
ATOM 3261 C C . SER B 2 86 ? 71.948 7.282 -8.081 1.00 45.07 86 SER B C 1
ATOM 3262 O O . SER B 2 86 ? 71.847 8.330 -8.613 1.00 51.84 86 SER B O 1
ATOM 3265 N N . LEU B 2 87 ? 70.909 6.640 -7.608 1.00 48.26 87 LEU B N 1
ATOM 3266 C CA . LEU B 2 87 ? 69.575 7.166 -7.717 1.00 51.97 87 LEU B CA 1
ATOM 3267 C C . LEU B 2 87 ? 69.294 8.400 -6.892 1.00 59.90 87 LEU B C 1
ATOM 3268 O O . LEU B 2 87 ? 69.868 8.607 -5.848 1.00 56.03 87 LEU B O 1
ATOM 3273 N N . PRO B 2 88 ? 68.371 9.219 -7.357 1.00 67.43 88 PRO B N 1
ATOM 3274 C CA . PRO B 2 88 ? 68.029 10.388 -6.556 1.00 72.03 88 PRO B CA 1
ATOM 3275 C C . PRO B 2 88 ? 66.744 10.113 -5.825 1.00 73.30 88 PRO B C 1
ATOM 3276 O O . PRO B 2 88 ? 66.795 10.162 -4.620 1.00 78.86 88 PRO B O 1
ATOM 3280 N N . THR B 2 91 ? 62.226 8.430 -2.040 1.00 81.23 91 THR B N 1
ATOM 3281 C CA . THR B 2 91 ? 61.118 7.550 -1.674 1.00 78.56 91 THR B CA 1
ATOM 3282 C C . THR B 2 91 ? 60.894 6.410 -2.652 1.00 75.63 91 THR B C 1
ATOM 3283 O O . THR B 2 91 ? 61.258 6.486 -3.804 1.00 74.72 91 THR B O 1
ATOM 3287 N N . GLN B 2 92 ? 60.276 5.356 -2.162 1.00 72.15 92 GLN B N 1
ATOM 3288 C CA . GLN B 2 92 ? 60.011 4.177 -2.958 1.00 72.86 92 GLN B CA 1
ATOM 3289 C C . GLN B 2 92 ? 61.325 3.493 -3.282 1.00 63.06 92 GLN B C 1
ATOM 3290 O O . GLN B 2 92 ? 61.424 2.726 -4.215 1.00 60.12 92 GLN B O 1
ATOM 3292 N N . ILE B 2 93 ? 62.333 3.792 -2.481 1.00 65.90 93 ILE B N 1
ATOM 3293 C CA . ILE B 2 93 ? 63.640 3.206 -2.655 1.00 60.76 93 ILE B CA 1
ATOM 3294 C C . ILE B 2 93 ? 63.905 2.215 -1.573 1.00 52.67 93 ILE B C 1
ATOM 3295 O O . ILE B 2 93 ? 63.746 2.515 -0.428 1.00 53.77 93 ILE B O 1
ATOM 3299 N N . VAL B 2 94 ? 64.341 1.041 -1.948 1.00 49.44 94 VAL B N 1
ATOM 3300 C CA . VAL B 2 94 ? 64.678 0.046 -0.981 1.00 42.71 94 VAL B CA 1
ATOM 3301 C C . VAL B 2 94 ? 66.158 -0.002 -1.093 1.00 43.20 94 VAL B C 1
ATOM 3302 O O . VAL B 2 94 ? 66.672 -0.160 -2.146 1.00 43.17 94 VAL B O 1
ATOM 3306 N N . TYR B 2 95 ? 66.838 0.164 0.015 1.00 39.57 95 TYR B N 1
ATOM 3307 C CA . TYR B 2 95 ? 68.284 0.200 -0.010 1.00 39.67 95 TYR B CA 1
ATOM 3308 C C . TYR B 2 95 ? 68.839 -1.185 0.280 1.00 38.68 95 TYR B C 1
ATOM 3309 O O . TYR B 2 95 ? 68.117 -2.080 0.659 1.00 36.89 95 TYR B O 1
ATOM 3318 N N . THR B 2 96 ? 70.136 -1.345 0.118 1.00 40.80 96 THR B N 1
ATOM 3319 C CA . THR B 2 96 ? 70.739 -2.674 0.177 1.00 41.67 96 THR B CA 1
ATOM 3320 C C . THR B 2 96 ? 70.624 -3.399 1.536 1.00 40.85 96 THR B C 1
ATOM 3321 O O . THR B 2 96 ? 70.414 -4.607 1.546 1.00 41.00 96 THR B O 1
ATOM 3325 N N . PRO B 2 97 ? 70.748 -2.684 2.676 1.00 39.55 97 PRO B N 1
ATOM 3326 C CA . PRO B 2 97 ? 70.534 -3.467 3.910 1.00 36.96 97 PRO B CA 1
ATOM 3327 C C . PRO B 2 97 ? 69.165 -4.177 3.971 1.00 40.45 97 PRO B C 1
ATOM 3328 O O . PRO B 2 97 ? 69.152 -5.368 4.276 1.00 39.90 97 PRO B O 1
ATOM 3332 N N . ASP B 2 98 ? 68.062 -3.491 3.671 1.00 36.52 98 ASP B N 1
ATOM 3333 C CA . ASP B 2 98 ? 66.746 -4.139 3.650 1.00 40.80 98 ASP B CA 1
ATOM 3334 C C . ASP B 2 98 ? 66.635 -5.227 2.573 1.00 38.84 98 ASP B C 1
ATOM 3335 O O . ASP B 2 98 ? 66.189 -6.337 2.844 1.00 37.77 98 ASP B O 1
ATOM 3340 N N . SER B 2 99 ? 67.002 -4.879 1.345 1.00 35.16 99 SER B N 1
ATOM 3341 C CA . SER B 2 99 ? 66.754 -5.763 0.212 1.00 41.56 99 SER B CA 1
ATOM 3342 C C . SER B 2 99 ? 67.618 -7.020 0.286 1.00 37.68 99 SER B C 1
ATOM 3343 O O . SER B 2 99 ? 67.118 -8.107 0.038 1.00 37.79 99 SER B O 1
ATOM 3346 N N . SER B 2 100 ? 68.906 -6.881 0.635 1.00 36.57 100 SER B N 1
ATOM 3347 C CA . SER B 2 100 ? 69.779 -8.055 0.740 1.00 35.99 100 SER B CA 1
ATOM 3348 C C . SER B 2 100 ? 69.287 -8.995 1.842 1.00 39.27 100 SER B C 1
ATOM 3349 O O . SER B 2 100 ? 69.367 -10.214 1.707 1.00 39.10 100 SER B O 1
ATOM 3352 N N . TYR B 2 101 ? 68.757 -8.431 2.923 1.00 39.19 101 TYR B N 1
ATOM 3353 C CA . TYR B 2 101 ? 68.226 -9.257 3.992 1.00 39.04 101 TYR B CA 1
ATOM 3354 C C . TYR B 2 101 ? 66.967 -10.009 3.556 1.00 38.71 101 TYR B C 1
ATOM 3355 O O . TYR B 2 101 ? 66.835 -11.205 3.791 1.00 36.13 101 TYR B O 1
ATOM 3364 N N . ILE B 2 102 ? 66.047 -9.293 2.923 1.00 38.33 102 ILE B N 1
ATOM 3365 C CA . ILE B 2 102 ? 64.834 -9.894 2.405 1.00 34.82 102 ILE B CA 1
ATOM 3366 C C . ILE B 2 102 ? 65.172 -11.034 1.435 1.00 37.52 102 ILE B C 1
ATOM 3367 O O . ILE B 2 102 ? 64.622 -12.123 1.538 1.00 37.33 102 ILE B O 1
ATOM 3372 N N . MET B 2 103 ? 66.091 -10.788 0.514 1.00 36.12 103 MET B N 1
ATOM 3373 C CA . MET B 2 103 ? 66.442 -11.815 -0.455 1.00 37.27 103 MET B CA 1
ATOM 3374 C C . MET B 2 103 ? 67.057 -13.041 0.218 1.00 40.44 103 MET B C 1
ATOM 3375 O O . MET B 2 103 ? 66.756 -14.182 -0.146 1.00 35.91 103 MET B O 1
ATOM 3380 N N . GLN B 2 104 ? 67.905 -12.811 1.212 1.00 39.19 104 GLN B N 1
ATOM 3381 C CA . GLN B 2 104 ? 68.545 -13.922 1.908 1.00 39.84 104 GLN B CA 1
ATOM 3382 C C . GLN B 2 104 ? 67.523 -14.723 2.722 1.00 40.50 104 GLN B C 1
ATOM 3383 O O . GLN B 2 104 ? 67.504 -15.947 2.682 1.00 40.07 104 GLN B O 1
ATOM 3389 N N . ARG B 2 105 ? 66.652 -14.030 3.441 1.00 40.04 105 ARG B N 1
ATOM 3390 C CA . ARG B 2 105 ? 65.682 -14.717 4.277 1.00 39.11 105 ARG B CA 1
ATOM 3391 C C . ARG B 2 105 ? 64.640 -15.499 3.456 1.00 41.06 105 ARG B C 1
ATOM 3392 O O . ARG B 2 105 ? 64.137 -16.517 3.903 1.00 37.97 105 ARG B O 1
ATOM 3400 N N . LEU B 2 106 ? 64.319 -15.019 2.260 1.00 41.51 106 LEU B N 1
ATOM 3401 C CA . LEU B 2 106 ? 63.395 -15.729 1.380 1.00 39.92 106 LEU B CA 1
ATOM 3402 C C . LEU B 2 106 ? 64.149 -16.676 0.458 1.00 39.94 106 LEU B C 1
ATOM 3403 O O . LEU B 2 106 ? 63.570 -17.249 -0.460 1.00 43.25 106 LEU B O 1
ATOM 3408 N N . ASN B 2 107 ? 65.452 -16.794 0.687 1.00 39.90 107 ASN B N 1
ATOM 3409 C CA . ASN B 2 107 ? 66.304 -17.740 -0.017 1.00 41.49 107 ASN B CA 1
ATOM 3410 C C . ASN B 2 107 ? 66.314 -17.593 -1.550 1.00 43.91 107 ASN B C 1
ATOM 3411 O O . ASN B 2 107 ? 66.254 -18.581 -2.279 1.00 37.51 107 ASN B O 1
ATOM 3416 N N . CYS B 2 108 ? 66.434 -16.361 -2.037 1.00 43.85 108 CYS B N 1
ATOM 3417 C CA . CYS B 2 108 ? 66.425 -16.096 -3.476 1.00 40.43 108 CYS B CA 1
ATOM 3418 C C . CYS B 2 108 ? 67.579 -16.775 -4.229 1.00 43.78 108 CYS B C 1
ATOM 3419 O O . CYS B 2 108 ? 68.721 -16.862 -3.739 1.00 39.68 108 CYS B O 1
ATOM 3422 N N . SER B 2 109 ? 67.254 -17.268 -5.424 1.00 39.84 109 SER B N 1
ATOM 3423 C CA . SER B 2 109 ? 68.165 -18.063 -6.244 1.00 40.49 109 SER B CA 1
ATOM 3424 C C . SER B 2 109 ? 67.498 -18.211 -7.615 1.00 41.49 109 SER B C 1
ATOM 3425 O O . SER B 2 109 ? 66.370 -17.728 -7.777 1.00 40.01 109 SER B O 1
ATOM 3428 N N . PRO B 2 110 ? 68.159 -18.868 -8.599 1.00 39.78 110 PRO B N 1
ATOM 3429 C CA . PRO B 2 110 ? 67.470 -19.083 -9.885 1.00 39.60 110 PRO B CA 1
ATOM 3430 C C . PRO B 2 110 ? 66.170 -19.850 -9.748 1.00 41.23 110 PRO B C 1
ATOM 3431 O O . PRO B 2 110 ? 65.337 -19.778 -10.641 1.00 44.27 110 PRO B O 1
ATOM 3435 N N . HIS B 2 111 ? 66.005 -20.580 -8.649 1.00 42.39 111 HIS B N 1
ATOM 3436 C CA . HIS B 2 111 ? 64.745 -21.252 -8.329 1.00 42.79 111 HIS B CA 1
ATOM 3437 C C . HIS B 2 111 ? 63.591 -20.272 -8.038 1.00 44.11 111 HIS B C 1
ATOM 3438 O O . HIS B 2 111 ? 62.410 -20.648 -8.055 1.00 43.98 111 HIS B O 1
ATOM 3445 N N . SER B 2 112 ? 63.916 -19.011 -7.778 1.00 43.48 112 SER B N 1
ATOM 3446 C CA . SER B 2 112 ? 62.883 -18.053 -7.354 1.00 40.68 112 SER B CA 1
ATOM 3447 C C . SER B 2 112 ? 62.065 -17.492 -8.511 1.00 35.46 112 SER B C 1
ATOM 3448 O O . SER B 2 112 ? 62.600 -17.157 -9.574 1.00 38.64 112 SER B O 1
ATOM 3451 N N . ARG B 2 113 ? 60.755 -17.412 -8.295 1.00 38.85 113 ARG B N 1
ATOM 3452 C CA . ARG B 2 113 ? 59.874 -16.684 -9.187 1.00 41.86 113 ARG B CA 1
ATOM 3453 C C . ARG B 2 113 ? 59.185 -15.667 -8.323 1.00 39.28 113 ARG B C 1
ATOM 3454 O O . ARG B 2 113 ? 58.476 -16.030 -7.390 1.00 38.88 113 ARG B O 1
ATOM 3462 N N . VAL B 2 114 ? 59.405 -14.388 -8.592 1.00 36.65 114 VAL B N 1
ATOM 3463 C CA . VAL B 2 114 ? 58.911 -13.433 -7.623 1.00 42.89 114 VAL B CA 1
ATOM 3464 C C . VAL B 2 114 ? 57.886 -12.460 -8.196 1.00 39.26 114 VAL B C 1
ATOM 3465 O O . VAL B 2 114 ? 57.863 -12.164 -9.381 1.00 37.58 114 VAL B O 1
ATOM 3469 N N . ILE B 2 115 ? 56.976 -12.068 -7.323 1.00 37.90 115 ILE B N 1
ATOM 3470 C CA . ILE B 2 115 ? 56.046 -10.998 -7.561 1.00 42.23 115 ILE B CA 1
ATOM 3471 C C . ILE B 2 115 ? 56.545 -9.799 -6.749 1.00 44.48 115 ILE B C 1
ATOM 3472 O O . ILE B 2 115 ? 56.799 -9.931 -5.548 1.00 42.07 115 ILE B O 1
ATOM 3477 N N . GLU B 2 116 ? 56.709 -8.658 -7.417 1.00 42.08 116 GLU B N 1
ATOM 3478 C CA . GLU B 2 116 ? 57.047 -7.386 -6.773 1.00 40.32 116 GLU B CA 1
ATOM 3479 C C . GLU B 2 116 ? 55.981 -6.337 -7.088 1.00 41.78 116 GLU B C 1
ATOM 3480 O O . GLU B 2 116 ? 55.667 -6.087 -8.252 1.00 43.62 116 GLU B O 1
ATOM 3486 N N . ALA B 2 117 ? 55.415 -5.725 -6.055 1.00 43.65 117 ALA B N 1
ATOM 3487 C CA . ALA B 2 117 ? 54.495 -4.602 -6.252 1.00 44.38 117 ALA B CA 1
ATOM 3488 C C . ALA B 2 117 ? 54.594 -3.643 -5.074 1.00 44.36 117 ALA B C 1
ATOM 3489 O O . ALA B 2 117 ? 54.400 -4.058 -3.940 1.00 44.74 117 ALA B O 1
ATOM 3491 N N . GLY B 2 118 ? 54.890 -2.365 -5.320 1.00 47.34 118 GLY B N 1
ATOM 3492 C CA . GLY B 2 118 ? 55.104 -1.832 -6.648 1.00 43.18 118 GLY B CA 1
ATOM 3493 C C . GLY B 2 118 ? 56.560 -1.791 -7.052 1.00 47.71 118 GLY B C 1
ATOM 3494 O O . GLY B 2 118 ? 57.470 -2.019 -6.241 1.00 49.27 118 GLY B O 1
ATOM 3495 N N . THR B 2 119 ? 56.775 -1.490 -8.326 1.00 47.53 119 THR B N 1
ATOM 3496 C CA . THR B 2 119 ? 58.112 -1.358 -8.898 1.00 47.98 119 THR B CA 1
ATOM 3497 C C . THR B 2 119 ? 58.929 -0.239 -8.237 1.00 49.73 119 THR B C 1
ATOM 3498 O O . THR B 2 119 ? 60.160 -0.317 -8.143 1.00 51.04 119 THR B O 1
ATOM 3502 N N . GLY B 2 120 ? 58.234 0.798 -7.785 1.00 51.65 120 GLY B N 1
ATOM 3503 C CA . GLY B 2 120 ? 58.875 1.949 -7.174 1.00 56.70 120 GLY B CA 1
ATOM 3504 C C . GLY B 2 120 ? 60.023 2.484 -8.000 1.00 51.94 120 GLY B C 1
ATOM 3505 O O . GLY B 2 120 ? 59.900 2.639 -9.211 1.00 49.72 120 GLY B O 1
ATOM 3506 N N . SER B 2 121 ? 61.155 2.718 -7.344 1.00 49.13 121 SER B N 1
ATOM 3507 C CA . SER B 2 121 ? 62.349 3.236 -8.008 1.00 50.26 121 SER B CA 1
ATOM 3508 C C . SER B 2 121 ? 63.011 2.242 -8.954 1.00 48.97 121 SER B C 1
ATOM 3509 O O . SER B 2 121 ? 63.868 2.621 -9.739 1.00 47.22 121 SER B O 1
ATOM 3512 N N . GLY B 2 122 ? 62.658 0.963 -8.857 1.00 48.04 122 GLY B N 1
ATOM 3513 C CA . GLY B 2 122 ? 63.353 -0.056 -9.633 1.00 42.68 122 GLY B CA 1
ATOM 3514 C C . GLY B 2 122 ? 64.615 -0.544 -8.938 1.00 46.46 122 GLY B C 1
ATOM 3515 O O . GLY B 2 122 ? 65.346 -1.373 -9.470 1.00 45.68 122 GLY B O 1
ATOM 3516 N N . SER B 2 123 ? 64.874 -0.014 -7.746 1.00 46.68 123 SER B N 1
ATOM 3517 C CA . SER B 2 123 ? 66.043 -0.400 -6.945 1.00 48.78 123 SER B CA 1
ATOM 3518 C C . SER B 2 123 ? 66.077 -1.911 -6.646 1.00 43.13 123 SER B C 1
ATOM 3519 O O . SER B 2 123 ? 67.058 -2.619 -6.936 1.00 39.66 123 SER B O 1
ATOM 3522 N N . PHE B 2 124 ? 64.986 -2.388 -6.054 1.00 39.36 124 PHE B N 1
ATOM 3523 C CA . PHE B 2 124 ? 64.864 -3.782 -5.698 1.00 45.04 124 PHE B CA 1
ATOM 3524 C C . PHE B 2 124 ? 64.805 -4.644 -6.972 1.00 43.59 124 PHE B C 1
ATOM 3525 O O . PHE B 2 124 ? 65.327 -5.755 -6.997 1.00 39.89 124 PHE B O 1
ATOM 3533 N N . SER B 2 125 ? 64.157 -4.125 -8.016 1.00 43.31 125 SER B N 1
ATOM 3534 C CA . SER B 2 125 ? 63.956 -4.875 -9.262 1.00 44.30 125 SER B CA 1
ATOM 3535 C C . SER B 2 125 ? 65.270 -5.333 -9.866 1.00 42.89 125 SER B C 1
ATOM 3536 O O . SER B 2 125 ? 65.380 -6.454 -10.354 1.00 42.71 125 SER B O 1
ATOM 3539 N N . HIS B 2 126 ? 66.270 -4.466 -9.836 1.00 41.94 126 HIS B N 1
ATOM 3540 C CA . HIS B 2 126 ? 67.570 -4.826 -10.381 1.00 45.68 126 HIS B CA 1
ATOM 3541 C C . HIS B 2 126 ? 68.268 -5.883 -9.526 1.00 41.23 126 HIS B C 1
ATOM 3542 O O . HIS B 2 126 ? 68.962 -6.735 -10.067 1.00 38.79 126 HIS B O 1
ATOM 3549 N N . ALA B 2 127 ? 68.088 -5.831 -8.205 1.00 40.04 127 ALA B N 1
ATOM 3550 C CA . ALA B 2 127 ? 68.714 -6.827 -7.319 1.00 42.11 127 ALA B CA 1
ATOM 3551 C C . ALA B 2 127 ? 68.046 -8.195 -7.503 1.00 39.52 127 ALA B C 1
ATOM 3552 O O . ALA B 2 127 ? 68.730 -9.211 -7.599 1.00 43.30 127 ALA B O 1
ATOM 3554 N N . PHE B 2 128 ? 66.714 -8.210 -7.549 1.00 39.98 128 PHE B N 1
ATOM 3555 C CA . PHE B 2 128 ? 65.954 -9.416 -7.892 1.00 39.93 128 PHE B CA 1
ATOM 3556 C C . PHE B 2 128 ? 66.414 -10.011 -9.216 1.00 44.02 128 PHE B C 1
ATOM 3557 O O . PHE B 2 128 ? 66.820 -11.175 -9.265 1.00 43.15 128 PHE B O 1
ATOM 3565 N N . ALA B 2 129 ? 66.372 -9.202 -10.277 1.00 41.33 129 ALA B N 1
ATOM 3566 C CA . ALA B 2 129 ? 66.677 -9.673 -11.629 1.00 44.70 129 ALA B CA 1
ATOM 3567 C C . ALA B 2 129 ? 68.016 -10.398 -11.703 1.00 44.67 129 ALA B C 1
ATOM 3568 O O . ALA B 2 129 ? 68.180 -11.338 -12.484 1.00 42.51 129 ALA B O 1
ATOM 3570 N N . ARG B 2 130 ? 68.979 -9.956 -10.904 1.00 45.16 130 ARG B N 1
ATOM 3571 C CA . ARG B 2 130 ? 70.305 -10.563 -10.935 1.00 40.77 130 ARG B CA 1
ATOM 3572 C C . ARG B 2 130 ? 70.286 -12.047 -10.502 1.00 40.83 130 ARG B C 1
ATOM 3573 O O . ARG B 2 130 ? 71.040 -12.866 -11.022 1.00 42.61 130 ARG B O 1
ATOM 3581 N N . SER B 2 131 ? 69.455 -12.396 -9.543 1.00 40.03 131 SER B N 1
ATOM 3582 C CA . SER B 2 131 ? 69.442 -13.749 -9.034 1.00 42.89 131 SER B CA 1
ATOM 3583 C C . SER B 2 131 ? 68.255 -14.632 -9.256 1.00 42.37 131 SER B C 1
ATOM 3584 O O . SER B 2 131 ? 68.377 -15.799 -9.161 1.00 43.65 131 SER B O 1
ATOM 3587 N N . VAL B 2 132 ? 67.107 -14.068 -9.520 1.00 40.65 132 VAL B N 1
ATOM 3588 C CA . VAL B 2 132 ? 65.907 -14.828 -9.670 1.00 41.35 132 VAL B CA 1
ATOM 3589 C C . VAL B 2 132 ? 65.716 -15.460 -11.026 1.00 43.13 132 VAL B C 1
ATOM 3590 O O . VAL B 2 132 ? 66.302 -15.056 -11.997 1.00 42.40 132 VAL B O 1
ATOM 3592 N N . GLY B 2 133 ? 64.857 -16.462 -11.043 1.00 45.56 133 GLY B N 1
ATOM 3593 C CA . GLY B 2 133 ? 64.477 -17.184 -12.234 1.00 43.14 133 GLY B CA 1
ATOM 3594 C C . GLY B 2 133 ? 63.662 -16.227 -13.050 1.00 46.07 133 GLY B C 1
ATOM 3595 O O . GLY B 2 133 ? 63.983 -15.964 -14.180 1.00 42.95 133 GLY B O 1
ATOM 3596 N N . HIS B 2 134 ? 62.609 -15.694 -12.462 1.00 42.30 134 HIS B N 1
ATOM 3597 C CA . HIS B 2 134 ? 61.847 -14.677 -13.159 1.00 44.05 134 HIS B CA 1
ATOM 3598 C C . HIS B 2 134 ? 61.319 -13.670 -12.168 1.00 41.25 134 HIS B C 1
ATOM 3599 O O . HIS B 2 134 ? 61.022 -14.016 -11.021 1.00 43.16 134 HIS B O 1
ATOM 3606 N N . LEU B 2 135 ? 61.188 -12.432 -12.633 1.00 39.35 135 LEU B N 1
ATOM 3607 C CA . LEU B 2 135 ? 60.599 -11.353 -11.855 1.00 40.27 135 LEU B CA 1
ATOM 3608 C C . LEU B 2 135 ? 59.332 -10.804 -12.520 1.00 41.66 135 LEU B C 1
ATOM 3609 O O . LEU B 2 135 ? 59.366 -10.387 -13.675 1.00 40.57 135 LEU B O 1
ATOM 3614 N N . PHE B 2 136 ? 58.221 -10.807 -11.785 1.00 37.70 136 PHE B N 1
ATOM 3615 C CA . PHE B 2 136 ? 56.977 -10.182 -12.231 1.00 39.45 136 PHE B CA 1
ATOM 3616 C C . PHE B 2 136 ? 56.742 -8.933 -11.405 1.00 41.46 136 PHE B C 1
ATOM 3617 O O . PHE B 2 136 ? 56.366 -9.017 -10.239 1.00 40.82 136 PHE B O 1
ATOM 3625 N N . SER B 2 137 ? 56.965 -7.771 -12.016 1.00 42.09 137 SER B N 1
ATOM 3626 C CA . SER B 2 137 ? 56.846 -6.503 -11.317 1.00 42.97 137 SER B CA 1
ATOM 3627 C C . SER B 2 137 ? 55.567 -5.764 -11.741 1.00 43.09 137 SER B C 1
ATOM 3628 O O . SER B 2 137 ? 55.188 -5.758 -12.912 1.00 43.70 137 SER B O 1
ATOM 3631 N N . PHE B 2 138 ? 54.895 -5.145 -10.783 1.00 40.99 138 PHE B N 1
ATOM 3632 C CA . PHE B 2 138 ? 53.629 -4.479 -11.064 1.00 41.93 138 PHE B CA 1
ATOM 3633 C C . PHE B 2 138 ? 53.683 -3.018 -10.652 1.00 47.01 138 PHE B C 1
ATOM 3634 O O . PHE B 2 138 ? 54.025 -2.718 -9.518 1.00 46.66 138 PHE B O 1
ATOM 3642 N N . GLU B 2 139 ? 53.327 -2.120 -11.566 1.00 46.10 139 GLU B N 1
ATOM 3643 C CA . GLU B 2 139 ? 53.335 -0.687 -11.279 1.00 49.55 139 GLU B CA 1
ATOM 3644 C C . GLU B 2 139 ? 51.947 -0.071 -11.422 1.00 49.55 139 GLU B C 1
ATOM 3645 O O . GLU B 2 139 ? 51.321 -0.198 -12.473 1.00 47.55 139 GLU B O 1
ATOM 3651 N N . PHE B 2 140 ? 51.486 0.599 -10.363 1.00 46.28 140 PHE B N 1
ATOM 3652 C CA . PHE B 2 140 ? 50.165 1.245 -10.317 1.00 51.97 140 PHE B CA 1
ATOM 3653 C C . PHE B 2 140 ? 50.015 2.430 -11.296 1.00 54.75 140 PHE B C 1
ATOM 3654 O O . PHE B 2 140 ? 49.043 2.514 -12.043 1.00 53.72 140 PHE B O 1
ATOM 3662 N N . HIS B 2 141 ? 50.995 3.329 -11.286 1.00 54.04 141 HIS B N 1
ATOM 3663 C CA . HIS B 2 141 ? 50.934 4.593 -12.019 1.00 57.94 141 HIS B CA 1
ATOM 3664 C C . HIS B 2 141 ? 51.318 4.417 -13.486 1.00 53.62 141 HIS B C 1
ATOM 3665 O O . HIS B 2 141 ? 52.416 3.953 -13.787 1.00 52.32 141 HIS B O 1
ATOM 3672 N N . HIS B 2 142 ? 50.430 4.796 -14.403 1.00 51.06 142 HIS B N 1
ATOM 3673 C CA . HIS B 2 142 ? 50.674 4.513 -15.813 1.00 54.19 142 HIS B CA 1
ATOM 3674 C C . HIS B 2 142 ? 51.925 5.214 -16.340 1.00 54.88 142 HIS B C 1
ATOM 3675 O O . HIS B 2 142 ? 52.620 4.666 -17.189 1.00 51.67 142 HIS B O 1
ATOM 3682 N N . ILE B 2 143 ? 52.250 6.392 -15.811 1.00 55.48 143 ILE B N 1
ATOM 3683 C CA . ILE B 2 143 ? 53.438 7.109 -16.275 1.00 54.91 143 ILE B CA 1
ATOM 3684 C C . ILE B 2 143 ? 54.728 6.522 -15.696 1.00 53.98 143 ILE B C 1
ATOM 3685 O O . ILE B 2 143 ? 55.744 6.405 -16.393 1.00 52.41 143 ILE B O 1
ATOM 3690 N N . ARG B 2 144 ? 54.703 6.153 -14.424 1.00 56.00 144 ARG B N 1
ATOM 3691 C CA . ARG B 2 144 ? 55.860 5.460 -13.856 1.00 55.85 144 ARG B CA 1
ATOM 3692 C C . ARG B 2 144 ? 56.031 4.104 -14.557 1.00 52.19 144 ARG B C 1
ATOM 3693 O O . ARG B 2 144 ? 57.155 3.695 -14.844 1.00 49.49 144 ARG B O 1
ATOM 3701 N N . TYR B 2 145 ? 54.918 3.428 -14.864 1.00 53.50 145 TYR B N 1
ATOM 3702 C CA . TYR B 2 145 ? 54.981 2.172 -15.619 1.00 49.57 145 TYR B CA 1
ATOM 3703 C C . TYR B 2 145 ? 55.780 2.347 -16.912 1.00 50.10 145 TYR B C 1
ATOM 3704 O O . TYR B 2 145 ? 56.716 1.599 -17.183 1.00 50.45 145 TYR B O 1
ATOM 3713 N N . GLU B 2 146 ? 55.408 3.351 -17.702 1.00 52.12 146 GLU B N 1
ATOM 3714 C CA . GLU B 2 146 ? 56.048 3.594 -18.995 1.00 50.17 146 GLU B CA 1
ATOM 3715 C C . GLU B 2 146 ? 57.532 3.893 -18.840 1.00 49.74 146 GLU B C 1
ATOM 3716 O O . GLU B 2 146 ? 58.347 3.399 -19.615 1.00 49.22 146 GLU B O 1
ATOM 3722 N N . GLN B 2 147 ? 57.890 4.697 -17.840 1.00 49.10 147 GLN B N 1
ATOM 3723 C CA . GLN B 2 147 ? 59.305 4.989 -17.597 1.00 49.60 147 GLN B CA 1
ATOM 3724 C C . GLN B 2 147 ? 60.094 3.757 -17.158 1.00 47.46 147 GLN B C 1
ATOM 3725 O O . GLN B 2 147 ? 61.182 3.502 -17.664 1.00 47.91 147 GLN B O 1
ATOM 3731 N N . ALA B 2 148 ? 59.537 3.002 -16.213 1.00 48.58 148 ALA B N 1
ATOM 3732 C CA . ALA B 2 148 ? 60.164 1.777 -15.731 1.00 47.81 148 ALA B CA 1
ATOM 3733 C C . ALA B 2 148 ? 60.322 0.793 -16.881 1.00 47.64 148 ALA B C 1
ATOM 3734 O O . ALA B 2 148 ? 61.359 0.137 -17.013 1.00 47.89 148 ALA B O 1
ATOM 3736 N N . LEU B 2 149 ? 59.304 0.716 -17.734 1.00 44.96 149 LEU B N 1
ATOM 3737 C CA . LEU B 2 149 ? 59.370 -0.160 -18.903 1.00 49.02 149 LEU B CA 1
ATOM 3738 C C . LEU B 2 149 ? 60.499 0.236 -19.844 1.00 49.21 149 LEU B C 1
ATOM 3739 O O . LEU B 2 149 ? 61.270 -0.612 -20.302 1.00 49.95 149 LEU B O 1
ATOM 3744 N N . GLU B 2 150 ? 60.608 1.528 -20.133 1.00 48.60 150 GLU B N 1
ATOM 3745 C CA . GLU B 2 150 ? 61.651 1.991 -21.044 1.00 50.30 150 GLU B CA 1
ATOM 3746 C C . GLU B 2 150 ? 63.037 1.762 -20.436 1.00 50.36 150 GLU B C 1
ATOM 3747 O O . GLU B 2 150 ? 63.969 1.337 -21.126 1.00 48.99 150 GLU B O 1
ATOM 3753 N N . GLU B 2 151 ? 63.172 2.024 -19.139 1.00 47.08 151 GLU B N 1
ATOM 3754 C CA . GLU B 2 151 ? 64.435 1.760 -18.458 1.00 48.60 151 GLU B CA 1
ATOM 3755 C C . GLU B 2 151 ? 64.770 0.257 -18.434 1.00 46.28 151 GLU B C 1
ATOM 3756 O O . GLU B 2 151 ? 65.883 -0.135 -18.789 1.00 47.24 151 GLU B O 1
ATOM 3762 N N . PHE B 2 152 ? 63.808 -0.582 -18.037 1.00 48.24 152 PHE B N 1
ATOM 3763 C CA . PHE B 2 152 ? 64.070 -2.024 -17.957 1.00 50.88 152 PHE B CA 1
ATOM 3764 C C . PHE B 2 152 ? 64.435 -2.585 -19.328 1.00 50.43 152 PHE B C 1
ATOM 3765 O O . PHE B 2 152 ? 65.238 -3.510 -19.434 1.00 50.43 152 PHE B O 1
ATOM 3773 N N . LYS B 2 153 ? 63.857 -2.011 -20.376 1.00 51.14 153 LYS B N 1
ATOM 3774 C CA . LYS B 2 153 ? 64.181 -2.434 -21.735 1.00 51.71 153 LYS B CA 1
ATOM 3775 C C . LYS B 2 153 ? 65.599 -2.023 -22.086 1.00 51.11 153 LYS B C 1
ATOM 3776 O O . LYS B 2 153 ? 66.384 -2.853 -22.530 1.00 51.33 153 LYS B O 1
ATOM 3782 N N . GLU B 2 154 ? 65.937 -0.749 -21.873 1.00 51.75 154 GLU B N 1
ATOM 3783 C CA . GLU B 2 154 ? 67.286 -0.262 -22.182 1.00 51.74 154 GLU B CA 1
ATOM 3784 C C . GLU B 2 154 ? 68.376 -1.011 -21.429 1.00 47.44 154 GLU B C 1
ATOM 3785 O O . GLU B 2 154 ? 69.457 -1.249 -21.959 1.00 49.93 154 GLU B O 1
ATOM 3791 N N . HIS B 2 155 ? 68.104 -1.355 -20.178 1.00 50.23 155 HIS B N 1
ATOM 3792 C CA . HIS B 2 155 ? 69.075 -2.099 -19.386 1.00 49.10 155 HIS B CA 1
ATOM 3793 C C . HIS B 2 155 ? 69.194 -3.570 -19.796 1.00 49.51 155 HIS B C 1
ATOM 3794 O O . HIS B 2 155 ? 70.128 -4.259 -19.381 1.00 51.47 155 HIS B O 1
ATOM 3801 N N . GLY B 2 156 ? 68.243 -4.061 -20.583 1.00 48.02 156 GLY B N 1
ATOM 3802 C CA . GLY B 2 156 ? 68.281 -5.455 -21.003 1.00 51.90 156 GLY B CA 1
ATOM 3803 C C . GLY B 2 156 ? 67.523 -6.401 -20.085 1.00 49.53 156 GLY B C 1
ATOM 3804 O O . GLY B 2 156 ? 67.538 -7.613 -20.283 1.00 53.05 156 GLY B O 1
ATOM 3805 N N . LEU B 2 157 ? 66.839 -5.852 -19.089 1.00 51.07 157 LEU B N 1
ATOM 3806 C CA . LEU B 2 157 ? 66.092 -6.673 -18.142 1.00 49.02 157 LEU B CA 1
ATOM 3807 C C . LEU B 2 157 ? 64.900 -7.388 -18.790 1.00 51.28 157 LEU B C 1
ATOM 3808 O O . LEU B 2 157 ? 64.644 -8.568 -18.502 1.00 47.90 157 LEU B O 1
ATOM 3813 N N . ILE B 2 158 ? 64.176 -6.681 -19.660 1.00 53.55 158 ILE B N 1
ATOM 3814 C CA . ILE B 2 158 ? 62.937 -7.205 -20.249 1.00 51.42 158 ILE B CA 1
ATOM 3815 C C . ILE B 2 158 ? 63.235 -8.384 -21.175 1.00 54.68 158 ILE B C 1
ATOM 3816 O O . ILE B 2 158 ? 62.457 -9.336 -21.249 1.00 56.00 158 ILE B O 1
ATOM 3821 N N . ASP B 2 159 ? 64.379 -8.333 -21.852 1.00 51.66 159 ASP B N 1
ATOM 3822 C CA . ASP B 2 159 ? 64.796 -9.433 -22.721 1.00 57.44 159 ASP B CA 1
ATOM 3823 C C . ASP B 2 159 ? 65.474 -10.587 -21.959 1.00 56.21 159 ASP B C 1
ATOM 3824 O O . ASP B 2 159 ? 65.919 -11.548 -22.566 1.00 51.43 159 ASP B O 1
ATOM 3829 N N . ASP B 2 160 ? 65.553 -10.488 -20.635 1.00 55.27 160 ASP B N 1
ATOM 3830 C CA . ASP B 2 160 ? 66.194 -11.523 -19.830 1.00 53.53 160 ASP B CA 1
ATOM 3831 C C . ASP B 2 160 ? 65.144 -12.228 -18.987 1.00 53.98 160 ASP B C 1
ATOM 3832 O O . ASP B 2 160 ? 64.499 -13.163 -19.453 1.00 56.67 160 ASP B O 1
ATOM 3837 N N . ASN B 2 161 ? 64.887 -11.738 -17.787 1.00 52.43 161 ASN B N 1
ATOM 3838 C CA . ASN B 2 161 ? 64.048 -12.462 -16.832 1.00 43.85 161 ASN B CA 1
ATOM 3839 C C . ASN B 2 161 ? 63.071 -11.551 -16.101 1.00 42.97 161 ASN B C 1
ATOM 3840 O O . ASN B 2 161 ? 62.597 -11.887 -15.016 1.00 44.59 161 ASN B O 1
ATOM 3845 N N . VAL B 2 162 ? 62.738 -10.407 -16.690 1.00 42.88 162 VAL B N 1
ATOM 3846 C CA . VAL B 2 162 ? 61.863 -9.471 -16.001 1.00 39.26 162 VAL B CA 1
ATOM 3847 C C . VAL B 2 162 ? 60.626 -9.141 -16.815 1.00 42.85 162 VAL B C 1
ATOM 3848 O O . VAL B 2 162 ? 60.708 -8.898 -18.012 1.00 46.04 162 VAL B O 1
ATOM 3852 N N . THR B 2 163 ? 59.480 -9.139 -16.144 1.00 40.99 163 THR B N 1
ATOM 3853 C CA . THR B 2 163 ? 58.224 -8.730 -16.735 1.00 43.47 163 THR B CA 1
ATOM 3854 C C . THR B 2 163 ? 57.675 -7.592 -15.925 1.00 42.19 163 THR B C 1
ATOM 3855 O O . THR B 2 163 ? 57.670 -7.671 -14.695 1.00 43.07 163 THR B O 1
ATOM 3859 N N . ILE B 2 164 ? 57.177 -6.548 -16.583 1.00 45.08 164 ILE B N 1
ATOM 3860 C CA . ILE B 2 164 ? 56.493 -5.487 -15.849 1.00 40.74 164 ILE B CA 1
ATOM 3861 C C . ILE B 2 164 ? 55.070 -5.290 -16.382 1.00 43.97 164 ILE B C 1
ATOM 3862 O O . ILE B 2 164 ? 54.819 -5.415 -17.574 1.00 45.12 164 ILE B O 1
ATOM 3867 N N . THR B 2 165 ? 54.140 -4.993 -15.484 1.00 41.38 165 THR B N 1
ATOM 3868 C CA . THR B 2 165 ? 52.732 -4.905 -15.830 1.00 44.82 165 THR B CA 1
ATOM 3869 C C . THR B 2 165 ? 52.131 -3.671 -15.180 1.00 45.57 165 THR B C 1
ATOM 3870 O O . THR B 2 165 ? 52.444 -3.369 -14.031 1.00 45.98 165 THR B O 1
ATOM 3874 N N . HIS B 2 166 ? 51.291 -2.947 -15.918 1.00 47.03 166 HIS B N 1
ATOM 3875 C CA . HIS B 2 166 ? 50.548 -1.822 -15.360 1.00 47.20 166 HIS B CA 1
ATOM 3876 C C . HIS B 2 166 ? 49.296 -2.348 -14.657 1.00 49.13 166 HIS B C 1
ATOM 3877 O O . HIS B 2 166 ? 48.427 -2.949 -15.290 1.00 51.95 166 HIS B O 1
ATOM 3884 N N . ARG B 2 167 ? 49.194 -2.118 -13.350 1.00 47.01 167 ARG B N 1
ATOM 3885 C CA . ARG B 2 167 ? 48.152 -2.755 -12.555 1.00 46.92 167 ARG B CA 1
ATOM 3886 C C . ARG B 2 167 ? 47.978 -2.133 -11.178 1.00 52.16 167 ARG B C 1
ATOM 3887 O O . ARG B 2 167 ? 48.962 -1.831 -10.493 1.00 52.57 167 ARG B O 1
ATOM 3895 N N . ASP B 2 168 ? 46.718 -1.946 -10.790 1.00 53.50 168 ASP B N 1
ATOM 3896 C CA . ASP B 2 168 ? 46.320 -1.748 -9.400 1.00 50.90 168 ASP B CA 1
ATOM 3897 C C . ASP B 2 168 ? 46.065 -3.124 -8.789 1.00 56.05 168 ASP B C 1
ATOM 3898 O O . ASP B 2 168 ? 44.948 -3.650 -8.894 1.00 58.17 168 ASP B O 1
ATOM 3903 N N . VAL B 2 169 ? 47.083 -3.712 -8.158 1.00 52.46 169 VAL B N 1
ATOM 3904 C CA . VAL B 2 169 ? 46.963 -5.096 -7.696 1.00 48.89 169 VAL B CA 1
ATOM 3905 C C . VAL B 2 169 ? 45.964 -5.242 -6.558 1.00 50.90 169 VAL B C 1
ATOM 3906 O O . VAL B 2 169 ? 45.421 -6.331 -6.348 1.00 51.09 169 VAL B O 1
ATOM 3910 N N . CYS B 2 170 ? 45.687 -4.155 -5.842 1.00 51.08 170 CYS B N 1
ATOM 3911 C CA . CYS B 2 170 ? 44.702 -4.202 -4.755 1.00 52.18 170 CYS B CA 1
ATOM 3912 C C . CYS B 2 170 ? 43.258 -4.329 -5.263 1.00 58.82 170 CYS B C 1
ATOM 3913 O O . CYS B 2 170 ? 42.394 -4.878 -4.580 1.00 56.68 170 CYS B O 1
ATOM 3916 N N . GLN B 2 171 ? 42.994 -3.826 -6.463 1.00 58.68 171 GLN B N 1
ATOM 3917 C CA . GLN B 2 171 ? 41.647 -3.911 -7.006 1.00 62.33 171 GLN B CA 1
ATOM 3918 C C . GLN B 2 171 ? 41.559 -5.015 -8.055 1.00 54.96 171 GLN B C 1
ATOM 3919 O O . GLN B 2 171 ? 40.574 -5.745 -8.119 1.00 61.17 171 GLN B O 1
ATOM 3925 N N . GLY B 2 172 ? 42.605 -5.155 -8.857 1.00 51.74 172 GLY B N 1
ATOM 3926 C CA . GLY B 2 172 ? 42.561 -6.084 -9.972 1.00 50.60 172 GLY B CA 1
ATOM 3927 C C . GLY B 2 172 ? 43.434 -7.325 -9.891 1.00 52.18 172 GLY B C 1
ATOM 3928 O O . GLY B 2 172 ? 43.479 -8.090 -10.846 1.00 55.65 172 GLY B O 1
ATOM 3929 N N . GLY B 2 173 ? 44.127 -7.536 -8.774 1.00 53.40 173 GLY B N 1
ATOM 3930 C CA . GLY B 2 173 ? 44.912 -8.748 -8.590 1.00 48.37 173 GLY B CA 1
ATOM 3931 C C . GLY B 2 173 ? 46.149 -8.820 -9.465 1.00 45.48 173 GLY B C 1
ATOM 3932 O O . GLY B 2 173 ? 46.585 -7.807 -10.012 1.00 47.63 173 GLY B O 1
ATOM 3933 N N . PHE B 2 174 ? 46.705 -10.021 -9.620 1.00 42.68 174 PHE B N 1
ATOM 3934 C CA . PHE B 2 174 ? 48.039 -10.179 -10.207 1.00 44.39 174 PHE B CA 1
ATOM 3935 C C . PHE B 2 174 ? 48.080 -10.947 -11.527 1.00 44.69 174 PHE B C 1
ATOM 3936 O O . PHE B 2 174 ? 49.157 -11.125 -12.112 1.00 43.06 174 PHE B O 1
ATOM 3944 N N . LEU B 2 175 ? 46.924 -11.422 -11.983 1.00 42.88 175 LEU B N 1
ATOM 3945 C CA . LEU B 2 175 ? 46.874 -12.237 -13.191 1.00 48.41 175 LEU B CA 1
ATOM 3946 C C . LEU B 2 175 ? 47.348 -11.407 -14.369 1.00 48.18 175 LEU B C 1
ATOM 3947 O O . LEU B 2 175 ? 47.059 -10.211 -14.451 1.00 45.26 175 LEU B O 1
ATOM 3952 N N . ILE B 2 176 ? 48.102 -12.041 -15.256 1.00 42.22 176 ILE B N 1
ATOM 3953 C CA . ILE B 2 176 ? 48.560 -11.401 -16.480 1.00 52.30 176 ILE B CA 1
ATOM 3954 C C . ILE B 2 176 ? 47.934 -12.082 -17.702 1.00 53.19 176 ILE B C 1
ATOM 3955 O O . ILE B 2 176 ? 48.282 -13.209 -18.018 1.00 54.11 176 ILE B O 1
ATOM 3960 N N . LYS B 2 177 ? 47.016 -11.392 -18.375 1.00 55.80 177 LYS B N 1
ATOM 3961 C CA . LYS B 2 177 ? 46.283 -11.957 -19.520 1.00 58.77 177 LYS B CA 1
ATOM 3962 C C . LYS B 2 177 ? 46.530 -11.161 -20.795 1.00 58.45 177 LYS B C 1
ATOM 3963 O O . LYS B 2 177 ? 46.794 -9.961 -20.741 1.00 59.63 177 LYS B O 1
ATOM 3969 N N . LYS B 2 178 ? 46.445 -11.828 -21.942 1.00 59.22 178 LYS B N 1
ATOM 3970 C CA . LYS B 2 178 ? 46.624 -11.158 -23.224 1.00 57.98 178 LYS B CA 1
ATOM 3971 C C . LYS B 2 178 ? 45.563 -10.075 -23.326 1.00 60.91 178 LYS B C 1
ATOM 3972 O O . LYS B 2 178 ? 44.398 -10.307 -23.026 1.00 63.30 178 LYS B O 1
ATOM 3974 N N . GLY B 2 179 ? 45.975 -8.875 -23.707 1.00 61.70 179 GLY B N 1
ATOM 3975 C CA . GLY B 2 179 ? 45.098 -7.724 -23.618 1.00 61.48 179 GLY B CA 1
ATOM 3976 C C . GLY B 2 179 ? 45.518 -6.784 -22.501 1.00 62.24 179 GLY B C 1
ATOM 3977 O O . GLY B 2 179 ? 45.158 -5.608 -22.507 1.00 59.85 179 GLY B O 1
ATOM 3978 N N . ASP B 2 180 ? 46.284 -7.290 -21.535 1.00 58.77 180 ASP B N 1
ATOM 3979 C CA . ASP B 2 180 ? 46.719 -6.441 -20.425 1.00 56.18 180 ASP B CA 1
ATOM 3980 C C . ASP B 2 180 ? 47.871 -5.545 -20.849 1.00 51.98 180 ASP B C 1
ATOM 3981 O O . ASP B 2 180 ? 48.575 -5.833 -21.814 1.00 51.77 180 ASP B O 1
ATOM 3986 N N . THR B 2 181 ? 48.051 -4.438 -20.142 1.00 54.10 181 THR B N 1
ATOM 3987 C CA . THR B 2 181 ? 49.211 -3.593 -20.394 1.00 49.79 181 THR B CA 1
ATOM 3988 C C . THR B 2 181 ? 50.409 -4.197 -19.668 1.00 50.93 181 THR B C 1
ATOM 3989 O O . THR B 2 181 ? 50.538 -4.066 -18.448 1.00 49.71 181 THR B O 1
ATOM 3993 N N . THR B 2 182 ? 51.279 -4.857 -20.425 1.00 48.56 182 THR B N 1
ATOM 3994 C CA . THR B 2 182 ? 52.346 -5.651 -19.842 1.00 46.71 182 THR B CA 1
ATOM 3995 C C . THR B 2 182 ? 53.458 -5.858 -20.852 1.00 50.95 182 THR B C 1
ATOM 3996 O O . THR B 2 182 ? 53.218 -5.799 -22.055 1.00 51.47 182 THR B O 1
ATOM 4000 N N . SER B 2 183 ? 54.680 -6.089 -20.374 1.00 49.57 183 SER B N 1
ATOM 4001 C CA . SER B 2 183 ? 55.782 -6.428 -21.261 1.00 46.38 183 SER B CA 1
ATOM 4002 C C . SER B 2 183 ? 55.797 -7.932 -21.564 1.00 45.84 183 SER B C 1
ATOM 4003 O O . SER B 2 183 ? 56.621 -8.403 -22.340 1.00 48.73 183 SER B O 1
ATOM 4006 N N . TYR B 2 184 ? 54.910 -8.684 -20.925 1.00 47.04 184 TYR B N 1
ATOM 4007 C CA . TYR B 2 184 ? 54.997 -10.144 -20.970 1.00 52.29 184 TYR B CA 1
ATOM 4008 C C . TYR B 2 184 ? 54.876 -10.689 -22.389 1.00 53.86 184 TYR B C 1
ATOM 4009 O O . TYR B 2 184 ? 53.959 -10.329 -23.123 1.00 46.53 184 TYR B O 1
ATOM 4018 N N . GLU B 2 185 ? 55.808 -11.553 -22.772 1.00 55.93 185 GLU B N 1
ATOM 4019 C CA . GLU B 2 185 ? 55.754 -12.188 -24.085 1.00 62.11 185 GLU B CA 1
ATOM 4020 C C . GLU B 2 185 ? 55.068 -13.549 -24.026 1.00 59.42 185 GLU B C 1
ATOM 4021 O O . GLU B 2 185 ? 55.630 -14.518 -23.524 1.00 60.58 185 GLU B O 1
ATOM 4027 N N . PHE B 2 186 ? 53.848 -13.607 -24.546 1.00 58.53 186 PHE B N 1
ATOM 4028 C CA . PHE B 2 186 ? 53.034 -14.814 -24.485 1.00 62.58 186 PHE B CA 1
ATOM 4029 C C . PHE B 2 186 ? 53.540 -15.902 -25.420 1.00 61.19 186 PHE B C 1
ATOM 4030 O O . PHE B 2 186 ? 53.730 -15.668 -26.610 1.00 65.60 186 PHE B O 1
ATOM 4038 N N . GLY B 2 187 ? 53.773 -17.090 -24.869 1.00 64.43 187 GLY B N 1
ATOM 4039 C CA . GLY B 2 187 ? 54.203 -18.234 -25.661 1.00 68.15 187 GLY B CA 1
ATOM 4040 C C . GLY B 2 187 ? 53.092 -18.820 -26.521 1.00 66.01 187 GLY B C 1
ATOM 4041 O O . GLY B 2 187 ? 51.961 -18.320 -26.532 1.00 62.22 187 GLY B O 1
ATOM 4042 N N . ASN B 2 188 ? 53.407 -19.884 -27.252 1.00 72.78 188 ASN B N 1
ATOM 4043 C CA . ASN B 2 188 ? 52.405 -20.539 -28.091 1.00 69.88 188 ASN B CA 1
ATOM 4044 C C . ASN B 2 188 ? 51.282 -21.142 -27.249 1.00 65.88 188 ASN B C 1
ATOM 4045 O O . ASN B 2 188 ? 51.540 -21.810 -26.245 1.00 67.36 188 ASN B O 1
ATOM 4047 N N . ASN B 2 189 ? 50.044 -20.870 -27.660 1.00 60.49 189 ASN B N 1
ATOM 4048 C CA . ASN B 2 189 ? 48.829 -21.279 -26.951 1.00 61.31 189 ASN B CA 1
ATOM 4049 C C . ASN B 2 189 ? 48.692 -20.662 -25.572 1.00 63.02 189 ASN B C 1
ATOM 4050 O O . ASN B 2 189 ? 47.821 -21.060 -24.799 1.00 63.95 189 ASN B O 1
ATOM 4055 N N . GLU B 2 190 ? 49.541 -19.685 -25.269 1.00 65.85 190 GLU B N 1
ATOM 4056 C CA . GLU B 2 190 ? 49.446 -18.948 -24.015 1.00 66.47 190 GLU B CA 1
ATOM 4057 C C . GLU B 2 190 ? 48.537 -17.725 -24.148 1.00 61.85 190 GLU B C 1
ATOM 4058 O O . GLU B 2 190 ? 48.794 -16.822 -24.947 1.00 64.23 190 GLU B O 1
ATOM 4064 N N . THR B 2 191 ? 47.472 -17.702 -23.360 1.00 60.59 191 THR B N 1
ATOM 4065 C CA . THR B 2 191 ? 46.607 -16.539 -23.308 1.00 62.76 191 THR B CA 1
ATOM 4066 C C . THR B 2 191 ? 46.787 -15.813 -21.966 1.00 62.74 191 THR B C 1
ATOM 4067 O O . THR B 2 191 ? 46.370 -14.663 -21.811 1.00 60.54 191 THR B O 1
ATOM 4071 N N . ALA B 2 192 ? 47.409 -16.506 -21.012 1.00 60.63 192 ALA B N 1
ATOM 4072 C CA . ALA B 2 192 ? 47.711 -15.961 -19.693 1.00 59.89 192 ALA B CA 1
ATOM 4073 C C . ALA B 2 192 ? 49.066 -16.465 -19.205 1.00 63.74 192 ALA B C 1
ATOM 4074 O O . ALA B 2 192 ? 49.451 -17.595 -19.492 1.00 59.71 192 ALA B O 1
ATOM 4076 N N . ALA B 2 193 ? 49.793 -15.622 -18.475 1.00 60.70 193 ALA B N 1
ATOM 4077 C CA . ALA B 2 193 ? 51.030 -16.060 -17.845 1.00 57.02 193 ALA B CA 1
ATOM 4078 C C . ALA B 2 193 ? 50.713 -16.946 -16.643 1.00 54.21 193 ALA B C 1
ATOM 4079 O O . ALA B 2 193 ? 49.741 -16.711 -15.922 1.00 54.56 193 ALA B O 1
ATOM 4081 N N . SER B 2 194 ? 51.532 -17.972 -16.441 1.00 55.53 194 SER B N 1
ATOM 4082 C CA . SER B 2 194 ? 51.483 -18.758 -15.212 1.00 56.94 194 SER B CA 1
ATOM 4083 C C . SER B 2 194 ? 52.569 -18.254 -14.267 1.00 50.05 194 SER B C 1
ATOM 4084 O O . SER B 2 194 ? 53.718 -18.667 -14.361 1.00 51.33 194 SER B O 1
ATOM 4087 N N . LEU B 2 195 ? 52.203 -17.351 -13.368 1.00 50.28 195 LEU B N 1
ATOM 4088 C CA . LEU B 2 195 ? 53.198 -16.715 -12.521 1.00 49.68 195 LEU B CA 1
ATOM 4089 C C . LEU B 2 195 ? 53.862 -17.751 -11.623 1.00 48.15 195 LEU B C 1
ATOM 4090 O O . LEU B 2 195 ? 55.090 -17.811 -11.567 1.00 46.30 195 LEU B O 1
ATOM 4095 N N . ASN B 2 196 ? 53.058 -18.567 -10.938 1.00 48.26 196 ASN B N 1
ATOM 4096 C CA . ASN B 2 196 ? 53.611 -19.659 -10.146 1.00 49.91 196 ASN B CA 1
ATOM 4097 C C . ASN B 2 196 ? 54.664 -19.110 -9.163 1.00 48.74 196 ASN B C 1
ATOM 4098 O O . ASN B 2 196 ? 55.776 -19.622 -9.085 1.00 42.45 196 ASN B O 1
ATOM 4103 N N . ALA B 2 197 ? 54.316 -18.031 -8.460 1.00 46.23 197 ALA B N 1
ATOM 4104 C CA . ALA B 2 197 ? 55.289 -17.297 -7.654 1.00 46.02 197 ALA B CA 1
ATOM 4105 C C . ALA B 2 197 ? 55.605 -18.043 -6.359 1.00 46.84 197 ALA B C 1
ATOM 4106 O O . ALA B 2 197 ? 54.701 -18.542 -5.692 1.00 43.05 197 ALA B O 1
ATOM 4108 N N . ASN B 2 198 ? 56.884 -18.137 -6.008 1.00 42.00 198 ASN B N 1
ATOM 4109 C CA . ASN B 2 198 ? 57.211 -18.649 -4.682 1.00 44.48 198 ASN B CA 1
ATOM 4110 C C . ASN B 2 198 ? 57.870 -17.567 -3.799 1.00 43.33 198 ASN B C 1
ATOM 4111 O O . ASN B 2 198 ? 58.178 -17.812 -2.636 1.00 41.38 198 ASN B O 1
ATOM 4116 N N . VAL B 2 199 ? 58.062 -16.373 -4.355 1.00 40.65 199 VAL B N 1
ATOM 4117 C CA . VAL B 2 199 ? 58.575 -15.225 -3.588 1.00 40.81 199 VAL B CA 1
ATOM 4118 C C . VAL B 2 199 ? 57.729 -13.992 -3.869 1.00 42.40 199 VAL B C 1
ATOM 4119 O O . VAL B 2 199 ? 57.572 -13.593 -5.026 1.00 41.65 199 VAL B O 1
ATOM 4123 N N . VAL B 2 200 ? 57.168 -13.399 -2.821 1.00 38.99 200 VAL B N 1
ATOM 4124 C CA . VAL B 2 200 ? 56.362 -12.193 -2.977 1.00 39.20 200 VAL B CA 1
ATOM 4125 C C . VAL B 2 200 ? 56.905 -11.046 -2.124 1.00 42.03 200 VAL B C 1
ATOM 4126 O O . VAL B 2 200 ? 57.113 -11.209 -0.920 1.00 43.74 200 VAL B O 1
ATOM 4130 N N . PHE B 2 201 ? 57.125 -9.890 -2.739 1.00 40.85 201 PHE B N 1
ATOM 4131 C CA . PHE B 2 201 ? 57.499 -8.675 -1.998 1.00 39.29 201 PHE B CA 1
ATOM 4132 C C . PHE B 2 201 ? 56.477 -7.590 -2.243 1.00 40.10 201 PHE B C 1
ATOM 4133 O O . PHE B 2 201 ? 56.291 -7.175 -3.387 1.00 42.08 201 PHE B O 1
ATOM 4141 N N . LEU B 2 202 ? 55.807 -7.130 -1.188 1.00 38.29 202 LEU B N 1
ATOM 4142 C CA . LEU B 2 202 ? 54.838 -6.052 -1.333 1.00 41.03 202 LEU B CA 1
ATOM 4143 C C . LEU B 2 202 ? 55.325 -4.746 -0.680 1.00 45.84 202 LEU B C 1
ATOM 4144 O O . LEU B 2 202 ? 55.539 -4.673 0.536 1.00 43.79 202 LEU B O 1
ATOM 4149 N N . ASP B 2 203 ? 55.504 -3.728 -1.516 1.00 41.52 203 ASP B N 1
ATOM 4150 C CA . ASP B 2 203 ? 55.763 -2.353 -1.080 1.00 46.30 203 ASP B CA 1
ATOM 4151 C C . ASP B 2 203 ? 54.618 -1.451 -1.576 1.00 45.25 203 ASP B C 1
ATOM 4152 O O . ASP B 2 203 ? 54.725 -0.865 -2.645 1.00 42.11 203 ASP B O 1
ATOM 4157 N N . LEU B 2 204 ? 53.542 -1.363 -0.796 1.00 47.53 204 LEU B N 1
ATOM 4158 C CA . LEU B 2 204 ? 52.298 -0.696 -1.182 1.00 46.13 204 LEU B CA 1
ATOM 4159 C C . LEU B 2 204 ? 51.745 0.096 -0.011 1.00 50.77 204 LEU B C 1
ATOM 4160 O O . LEU B 2 204 ? 52.072 -0.198 1.138 1.00 49.62 204 LEU B O 1
ATOM 4165 N N . PRO B 2 205 ? 50.879 1.087 -0.295 1.00 50.34 205 PRO B N 1
ATOM 4166 C CA . PRO B 2 205 ? 50.218 1.803 0.799 1.00 49.28 205 PRO B CA 1
ATOM 4167 C C . PRO B 2 205 ? 49.397 0.855 1.653 1.00 49.14 205 PRO B C 1
ATOM 4168 O O . PRO B 2 205 ? 49.429 0.955 2.877 1.00 49.94 205 PRO B O 1
ATOM 4172 N N . ALA B 2 206 ? 48.687 -0.067 1.007 1.00 48.70 206 ALA B N 1
ATOM 4173 C CA . ALA B 2 206 ? 47.784 -0.971 1.706 1.00 47.76 206 ALA B CA 1
ATOM 4174 C C . ALA B 2 206 ? 47.977 -2.427 1.272 1.00 51.43 206 ALA B C 1
ATOM 4175 O O . ALA B 2 206 ? 47.129 -2.985 0.586 1.00 50.07 206 ALA B O 1
ATOM 4177 N N . PRO B 2 207 ? 49.095 -3.052 1.685 1.00 52.03 207 PRO B N 1
ATOM 4178 C CA . PRO B 2 207 ? 49.398 -4.433 1.283 1.00 48.73 207 PRO B CA 1
ATOM 4179 C C . PRO B 2 207 ? 48.313 -5.428 1.664 1.00 46.08 207 PRO B C 1
ATOM 4180 O O . PRO B 2 207 ? 48.205 -6.474 1.031 1.00 48.35 207 PRO B O 1
ATOM 4184 N N . TRP B 2 208 ? 47.531 -5.118 2.690 1.00 48.41 208 TRP B N 1
ATOM 4185 C CA . TRP B 2 208 ? 46.479 -6.025 3.135 1.00 50.37 208 TRP B CA 1
ATOM 4186 C C . TRP B 2 208 ? 45.318 -6.108 2.142 1.00 53.08 208 TRP B C 1
ATOM 4187 O O . TRP B 2 208 ? 44.472 -6.997 2.241 1.00 52.11 208 TRP B O 1
ATOM 4198 N N . ASP B 2 209 ? 45.267 -5.179 1.190 1.00 52.32 209 ASP B N 1
ATOM 4199 C CA . ASP B 2 209 ? 44.252 -5.257 0.143 1.00 52.71 209 ASP B CA 1
ATOM 4200 C C . ASP B 2 209 ? 44.751 -6.127 -1.007 1.00 52.71 209 ASP B C 1
ATOM 4201 O O . ASP B 2 209 ? 43.965 -6.557 -1.844 1.00 55.80 209 ASP B O 1
ATOM 4206 N N . ALA B 2 210 ? 46.057 -6.394 -1.029 1.00 48.57 210 ALA B N 1
ATOM 4207 C CA . ALA B 2 210 ? 46.685 -7.136 -2.125 1.00 48.76 210 ALA B CA 1
ATOM 4208 C C . ALA B 2 210 ? 46.871 -8.615 -1.788 1.00 46.39 210 ALA B C 1
ATOM 4209 O O . ALA B 2 210 ? 46.839 -9.474 -2.667 1.00 43.89 210 ALA B O 1
ATOM 4211 N N . ILE B 2 211 ? 47.094 -8.888 -0.510 1.00 45.93 211 ILE B N 1
ATOM 4212 C CA . ILE B 2 211 ? 47.323 -10.239 -0.020 1.00 47.93 211 ILE B CA 1
ATOM 4213 C C . ILE B 2 211 ? 46.192 -11.228 -0.409 1.00 47.01 211 ILE B C 1
ATOM 4214 O O . ILE B 2 211 ? 46.487 -12.361 -0.795 1.00 46.22 211 ILE B O 1
ATOM 4219 N N . PRO B 2 212 ? 44.911 -10.810 -0.330 1.00 48.48 212 PRO B N 1
ATOM 4220 C CA . PRO B 2 212 ? 43.863 -11.751 -0.768 1.00 48.76 212 PRO B CA 1
ATOM 4221 C C . PRO B 2 212 ? 43.982 -12.203 -2.234 1.00 51.41 212 PRO B C 1
ATOM 4222 O O . PRO B 2 212 ? 43.540 -13.297 -2.563 1.00 51.22 212 PRO B O 1
ATOM 4226 N N . HIS B 2 213 ? 44.578 -11.389 -3.096 1.00 49.45 213 HIS B N 1
ATOM 4227 C CA . HIS B 2 213 ? 44.720 -11.769 -4.500 1.00 48.14 213 HIS B CA 1
ATOM 4228 C C . HIS B 2 213 ? 45.865 -12.735 -4.769 1.00 47.51 213 HIS B C 1
ATOM 4229 O O . HIS B 2 213 ? 46.033 -13.189 -5.902 1.00 46.92 213 HIS B O 1
ATOM 4236 N N . LEU B 2 214 ? 46.662 -13.043 -3.749 1.00 48.57 214 LEU B N 1
ATOM 4237 C CA . LEU B 2 214 ? 47.874 -13.832 -3.974 1.00 46.60 214 LEU B CA 1
ATOM 4238 C C . LEU B 2 214 ? 47.564 -15.314 -4.173 1.00 43.20 214 LEU B C 1
ATOM 4239 O O . LEU B 2 214 ? 48.346 -16.021 -4.781 1.00 44.23 214 LEU B O 1
ATOM 4244 N N . ASP B 2 215 ? 46.425 -15.774 -3.673 1.00 46.52 215 ASP B N 1
ATOM 4245 C CA . ASP B 2 215 ? 46.086 -17.196 -3.765 1.00 51.88 215 ASP B CA 1
ATOM 4246 C C . ASP B 2 215 ? 45.973 -17.674 -5.219 1.00 51.46 215 ASP B C 1
ATOM 4247 O O . ASP B 2 215 ? 46.257 -18.833 -5.526 1.00 55.02 215 ASP B O 1
ATOM 4252 N N . SER B 2 216 ? 45.607 -16.765 -6.115 1.00 50.55 216 SER B N 1
ATOM 4253 C CA . SER B 2 216 ? 45.465 -17.098 -7.530 1.00 50.99 216 SER B CA 1
ATOM 4254 C C . SER B 2 216 ? 46.766 -17.182 -8.311 1.00 50.40 216 SER B C 1
ATOM 4255 O O . SER B 2 216 ? 46.748 -17.621 -9.454 1.00 50.10 216 SER B O 1
ATOM 4258 N N . VAL B 2 217 ? 47.886 -16.732 -7.742 1.00 44.50 217 VAL B N 1
ATOM 4259 C CA . VAL B 2 217 ? 49.118 -16.668 -8.531 1.00 45.93 217 VAL B CA 1
ATOM 4260 C C . VAL B 2 217 ? 50.336 -17.320 -7.866 1.00 45.43 217 VAL B C 1
ATOM 4261 O O . VAL B 2 217 ? 51.374 -17.480 -8.500 1.00 46.22 217 VAL B O 1
ATOM 4265 N N . ILE B 2 218 ? 50.223 -17.699 -6.600 1.00 41.61 218 ILE B N 1
ATOM 4266 C CA . ILE B 2 218 ? 51.352 -18.354 -5.961 1.00 44.87 218 ILE B CA 1
ATOM 4267 C C . ILE B 2 218 ? 51.403 -19.849 -6.260 1.00 49.05 218 ILE B C 1
ATOM 4268 O O . ILE B 2 218 ? 50.388 -20.489 -6.523 1.00 49.28 218 ILE B O 1
ATOM 4273 N N . SER B 2 219 ? 52.615 -20.387 -6.227 1.00 49.47 219 SER B N 1
ATOM 4274 C CA . SER B 2 219 ? 52.841 -21.814 -6.356 1.00 50.47 219 SER B CA 1
ATOM 4275 C C . SER B 2 219 ? 52.029 -22.575 -5.301 1.00 51.32 219 SER B C 1
ATOM 4276 O O . SER B 2 219 ? 51.914 -22.123 -4.166 1.00 48.27 219 SER B O 1
ATOM 4279 N N . VAL B 2 220 ? 51.456 -23.718 -5.672 1.00 46.99 220 VAL B N 1
ATOM 4280 C CA . VAL B 2 220 ? 50.543 -24.415 -4.773 1.00 46.02 220 VAL B CA 1
ATOM 4281 C C . VAL B 2 220 ? 51.168 -25.662 -4.122 1.00 50.35 220 VAL B C 1
ATOM 4282 O O . VAL B 2 220 ? 50.596 -26.222 -3.182 1.00 48.68 220 VAL B O 1
ATOM 4286 N N . ASP B 2 221 ? 52.328 -26.092 -4.617 1.00 48.11 221 ASP B N 1
ATOM 4287 C CA . ASP B 2 221 ? 52.997 -27.280 -4.078 1.00 50.16 221 ASP B CA 1
ATOM 4288 C C . ASP B 2 221 ? 54.361 -26.976 -3.458 1.00 46.04 221 ASP B C 1
ATOM 4289 O O . ASP B 2 221 ? 55.202 -27.856 -3.389 1.00 46.91 221 ASP B O 1
ATOM 4294 N N . GLU B 2 222 ? 54.595 -25.742 -3.021 1.00 48.22 222 GLU B N 1
ATOM 4295 C CA . GLU B 2 222 ? 55.848 -25.431 -2.330 1.00 49.75 222 GLU B CA 1
ATOM 4296 C C . GLU B 2 222 ? 55.673 -24.298 -1.344 1.00 44.45 222 GLU B C 1
ATOM 4297 O O . GLU B 2 222 ? 54.697 -23.557 -1.407 1.00 44.51 222 GLU B O 1
ATOM 4303 N N . LYS B 2 223 ? 56.621 -24.182 -0.417 1.00 42.37 223 LYS B N 1
ATOM 4304 C CA . LYS B 2 223 ? 56.592 -23.097 0.554 1.00 45.16 223 LYS B CA 1
ATOM 4305 C C . LYS B 2 223 ? 56.780 -21.786 -0.200 1.00 41.25 223 LYS B C 1
ATOM 4306 O O . LYS B 2 223 ? 57.742 -21.625 -0.934 1.00 43.15 223 LYS B O 1
ATOM 4312 N N . VAL B 2 224 ? 55.803 -20.900 -0.073 1.00 40.37 224 VAL B N 1
ATOM 4313 C CA . VAL B 2 224 ? 55.836 -19.582 -0.692 1.00 41.22 224 VAL B CA 1
ATOM 4314 C C . VAL B 2 224 ? 56.198 -18.557 0.377 1.00 41.12 224 VAL B C 1
ATOM 4315 O O . VAL B 2 224 ? 55.597 -18.564 1.448 1.00 41.09 224 VAL B O 1
ATOM 4319 N N . GLY B 2 225 ? 57.177 -17.697 0.095 1.00 37.41 225 GLY B N 1
ATOM 4320 C CA . GLY B 2 225 ? 57.606 -16.688 1.056 1.00 39.80 225 GLY B CA 1
ATOM 4321 C C . GLY B 2 225 ? 57.153 -15.286 0.694 1.00 40.83 225 GLY B C 1
ATOM 4322 O O . GLY B 2 225 ? 57.202 -14.893 -0.474 1.00 40.73 225 GLY B O 1
ATOM 4323 N N . LEU B 2 226 ? 56.720 -14.526 1.697 1.00 37.28 226 LEU B N 1
ATOM 4324 C CA . LEU B 2 226 ? 56.218 -13.180 1.480 1.00 37.20 226 LEU B CA 1
ATOM 4325 C C . LEU B 2 226 ? 56.891 -12.181 2.428 1.00 40.84 226 LEU B C 1
ATOM 4326 O O . LEU B 2 226 ? 57.082 -12.476 3.606 1.00 40.71 226 LEU B O 1
ATOM 4331 N N . CYS B 2 227 ? 57.249 -11.007 1.914 1.00 37.57 227 CYS B N 1
ATOM 4332 C CA . CYS B 2 227 ? 57.696 -9.907 2.753 1.00 39.89 227 CYS B CA 1
ATOM 4333 C C . CYS B 2 227 ? 56.857 -8.662 2.475 1.00 41.86 227 CYS B C 1
ATOM 4334 O O . CYS B 2 227 ? 56.780 -8.229 1.332 1.00 37.99 227 CYS B O 1
ATOM 4337 N N . CYS B 2 228 ? 56.224 -8.095 3.505 1.00 38.75 228 CYS B N 1
ATOM 4338 C CA . CYS B 2 228 ? 55.548 -6.804 3.355 1.00 38.32 228 CYS B CA 1
ATOM 4339 C C . CYS B 2 228 ? 56.361 -5.657 4.002 1.00 43.62 228 CYS B C 1
ATOM 4340 O O . CYS B 2 228 ? 56.827 -5.751 5.151 1.00 41.31 228 CYS B O 1
ATOM 4343 N N . PHE B 2 229 ? 56.518 -4.589 3.229 1.00 40.81 229 PHE B N 1
ATOM 4344 C CA . PHE B 2 229 ? 57.381 -3.437 3.519 1.00 42.33 229 PHE B CA 1
ATOM 4345 C C . PHE B 2 229 ? 56.470 -2.263 3.912 1.00 49.31 229 PHE B C 1
ATOM 4346 O O . PHE B 2 229 ? 55.816 -1.689 3.042 1.00 50.12 229 PHE B O 1
ATOM 4354 N N . SER B 2 230 ? 56.386 -1.933 5.203 1.00 41.94 230 SER B N 1
ATOM 4355 C CA . SER B 2 230 ? 55.499 -0.852 5.649 1.00 45.06 230 SER B CA 1
ATOM 4356 C C . SER B 2 230 ? 56.169 0.087 6.650 1.00 46.70 230 SER B C 1
ATOM 4357 O O . SER B 2 230 ? 56.724 -0.367 7.645 1.00 42.80 230 SER B O 1
ATOM 4360 N N . PRO B 2 231 ? 56.088 1.407 6.404 1.00 48.10 231 PRO B N 1
ATOM 4361 C CA . PRO B 2 231 ? 56.714 2.409 7.280 1.00 48.31 231 PRO B CA 1
ATOM 4362 C C . PRO B 2 231 ? 56.101 2.503 8.685 1.00 48.32 231 PRO B C 1
ATOM 4363 O O . PRO B 2 231 ? 56.869 2.748 9.617 1.00 46.40 231 PRO B O 1
ATOM 4367 N N . CYS B 2 232 ? 54.789 2.300 8.848 1.00 43.61 232 CYS B N 1
ATOM 4368 C CA . CYS B 2 232 ? 54.127 2.542 10.143 1.00 46.32 232 CYS B CA 1
ATOM 4369 C C . CYS B 2 232 ? 53.681 1.267 10.862 1.00 46.99 232 CYS B C 1
ATOM 4370 O O . CYS B 2 232 ? 53.233 0.320 10.232 1.00 40.55 232 CYS B O 1
ATOM 4373 N N . ILE B 2 233 ? 53.773 1.279 12.169 1.00 45.55 233 ILE B N 1
ATOM 4374 C CA . ILE B 2 233 ? 53.399 0.161 12.990 1.00 48.93 233 ILE B CA 1
ATOM 4375 C C . ILE B 2 233 ? 51.908 -0.195 12.850 1.00 51.31 233 ILE B C 1
ATOM 4376 O O . ILE B 2 233 ? 51.545 -1.335 12.890 1.00 46.57 233 ILE B O 1
ATOM 4380 N N . GLU B 2 234 ? 51.064 0.796 12.660 1.00 46.62 234 GLU B N 1
ATOM 4381 C CA . GLU B 2 234 ? 49.644 0.582 12.402 1.00 51.48 234 GLU B CA 1
ATOM 4382 C C . GLU B 2 234 ? 49.436 -0.235 11.133 1.00 48.92 234 GLU B C 1
ATOM 4383 O O . GLU B 2 234 ? 48.560 -1.088 11.087 1.00 45.93 234 GLU B O 1
ATOM 4389 N N . GLN B 2 235 ? 50.232 0.040 10.105 1.00 47.83 235 GLN B N 1
ATOM 4390 C CA . GLN B 2 235 ? 50.178 -0.753 8.885 1.00 47.14 235 GLN B CA 1
ATOM 4391 C C . GLN B 2 235 ? 50.594 -2.183 9.168 1.00 49.65 235 GLN B C 1
ATOM 4392 O O . GLN B 2 235 ? 50.006 -3.111 8.618 1.00 46.06 235 GLN B O 1
ATOM 4398 N N . VAL B 2 236 ? 51.599 -2.363 10.024 1.00 44.78 236 VAL B N 1
ATOM 4399 C CA . VAL B 2 236 ? 52.044 -3.709 10.381 1.00 46.65 236 VAL B CA 1
ATOM 4400 C C . VAL B 2 236 ? 50.900 -4.475 11.051 1.00 45.63 236 VAL B C 1
ATOM 4401 O O . VAL B 2 236 ? 50.619 -5.626 10.719 1.00 44.51 236 VAL B O 1
ATOM 4405 N N . ASP B 2 237 ? 50.239 -3.812 11.990 1.00 47.58 237 ASP B N 1
ATOM 4406 C CA . ASP B 2 237 ? 49.087 -4.373 12.683 1.00 53.55 237 ASP B CA 1
ATOM 4407 C C . ASP B 2 237 ? 47.978 -4.860 11.732 1.00 51.25 237 ASP B C 1
ATOM 4408 O O . ASP B 2 237 ? 47.445 -5.950 11.916 1.00 51.84 237 ASP B O 1
ATOM 4413 N N . LYS B 2 238 ? 47.633 -4.065 10.719 1.00 48.33 238 LYS B N 1
ATOM 4414 C CA . LYS B 2 238 ? 46.597 -4.488 9.768 1.00 50.71 238 LYS B CA 1
ATOM 4415 C C . LYS B 2 238 ? 47.091 -5.655 8.916 1.00 48.08 238 LYS B C 1
ATOM 4416 O O . LYS B 2 238 ? 46.315 -6.528 8.527 1.00 51.01 238 LYS B O 1
ATOM 4422 N N . THR B 2 239 ? 48.384 -5.657 8.621 1.00 44.87 239 THR B N 1
ATOM 4423 C CA . THR B 2 239 ? 49.008 -6.739 7.852 1.00 46.97 239 THR B CA 1
ATOM 4424 C C . THR B 2 239 ? 48.997 -8.067 8.619 1.00 46.02 239 THR B C 1
ATOM 4425 O O . THR B 2 239 ? 48.627 -9.099 8.070 1.00 46.56 239 THR B O 1
ATOM 4429 N N . LEU B 2 240 ? 49.396 -8.036 9.887 1.00 46.30 240 LEU B N 1
ATOM 4430 C CA . LEU B 2 240 ? 49.390 -9.232 10.732 1.00 48.37 240 LEU B CA 1
ATOM 4431 C C . LEU B 2 240 ? 47.991 -9.866 10.766 1.00 50.64 240 LEU B C 1
ATOM 4432 O O . LEU B 2 240 ? 47.827 -11.092 10.734 1.00 46.34 240 LEU B O 1
ATOM 4437 N N . ASP B 2 241 ? 46.990 -9.018 10.801 1.00 52.90 241 ASP B N 1
ATOM 4438 C CA . ASP B 2 241 ? 45.612 -9.440 10.839 1.00 54.59 241 ASP B CA 1
ATOM 4439 C C . ASP B 2 241 ? 45.178 -10.175 9.582 1.00 49.48 241 ASP B C 1
ATOM 4440 O O . ASP B 2 241 ? 44.660 -11.250 9.663 1.00 50.60 241 ASP B O 1
ATOM 4445 N N . VAL B 2 242 ? 45.404 -9.591 8.426 1.00 47.73 242 VAL B N 1
ATOM 4446 C CA . VAL B 2 242 ? 45.025 -10.219 7.191 1.00 46.15 242 VAL B CA 1
ATOM 4447 C C . VAL B 2 242 ? 45.827 -11.470 6.895 1.00 47.70 242 VAL B C 1
ATOM 4448 O O . VAL B 2 242 ? 45.308 -12.392 6.334 1.00 47.65 242 VAL B O 1
ATOM 4450 N N . LEU B 2 243 ? 47.090 -11.500 7.265 1.00 44.75 243 LEU B N 1
ATOM 4451 C CA . LEU B 2 243 ? 47.908 -12.660 7.017 1.00 43.63 243 LEU B CA 1
ATOM 4452 C C . LEU B 2 243 ? 47.313 -13.846 7.737 1.00 46.99 243 LEU B C 1
ATOM 4453 O O . LEU B 2 243 ? 47.201 -14.909 7.191 1.00 46.05 243 LEU B O 1
ATOM 4458 N N . GLU B 2 244 ? 46.927 -13.646 8.972 1.00 45.38 244 GLU B N 1
ATOM 4459 C CA . GLU B 2 244 ? 46.290 -14.707 9.728 1.00 51.41 244 GLU B CA 1
ATOM 4460 C C . GLU B 2 244 ? 44.994 -15.185 9.058 1.00 52.38 244 GLU B C 1
ATOM 4461 O O . GLU B 2 244 ? 44.767 -16.383 8.938 1.00 50.96 244 GLU B O 1
ATOM 4467 N N . LYS B 2 245 ? 44.165 -14.249 8.602 1.00 50.49 245 LYS B N 1
ATOM 4468 C CA . LYS B 2 245 ? 42.893 -14.612 7.980 1.00 52.09 245 LYS B CA 1
ATOM 4469 C C . LYS B 2 245 ? 43.073 -15.387 6.683 1.00 51.75 245 LYS B C 1
ATOM 4470 O O . LYS B 2 245 ? 42.291 -16.284 6.385 1.00 51.14 245 LYS B O 1
ATOM 4476 N N . TYR B 2 246 ? 44.118 -15.087 5.919 1.00 49.90 246 TYR B N 1
ATOM 4477 C CA . TYR B 2 246 ? 44.289 -15.805 4.661 1.00 45.04 246 TYR B CA 1
ATOM 4478 C C . TYR B 2 246 ? 45.260 -16.975 4.760 1.00 44.39 246 TYR B C 1
ATOM 4479 O O . TYR B 2 246 ? 45.735 -17.488 3.745 1.00 45.27 246 TYR B O 1
ATOM 4488 N N . GLY B 2 247 ? 45.505 -17.439 5.984 1.00 42.64 247 GLY B N 1
ATOM 4489 C CA . GLY B 2 247 ? 46.244 -18.678 6.187 1.00 42.79 247 GLY B CA 1
ATOM 4490 C C . GLY B 2 247 ? 47.766 -18.606 6.063 1.00 43.74 247 GLY B C 1
ATOM 4491 O O . GLY B 2 247 ? 48.413 -19.616 5.813 1.00 45.30 247 GLY B O 1
ATOM 4492 N N . TRP B 2 248 ? 48.347 -17.424 6.240 1.00 42.44 248 TRP B N 1
ATOM 4493 C CA . TRP B 2 248 ? 49.808 -17.291 6.214 1.00 42.45 248 TRP B CA 1
ATOM 4494 C C . TRP B 2 248 ? 50.354 -17.601 7.606 1.00 40.64 248 TRP B C 1
ATOM 4495 O O . TRP B 2 248 ? 49.774 -17.198 8.606 1.00 45.35 248 TRP B O 1
ATOM 4506 N N . THR B 2 249 ? 51.451 -18.334 7.681 1.00 38.43 249 THR B N 1
ATOM 4507 C CA . THR B 2 249 ? 51.977 -18.737 8.980 1.00 44.32 249 THR B CA 1
ATOM 4508 C C . THR B 2 249 ? 53.468 -18.392 9.109 1.00 44.75 249 THR B C 1
ATOM 4509 O O . THR B 2 249 ? 54.076 -17.877 8.163 1.00 41.30 249 THR B O 1
ATOM 4513 N N . ASP B 2 250 ? 54.038 -18.692 10.277 1.00 41.34 250 ASP B N 1
ATOM 4514 C CA . ASP B 2 250 ? 55.425 -18.376 10.600 1.00 46.05 250 ASP B CA 1
ATOM 4515 C C . ASP B 2 250 ? 55.648 -16.877 10.409 1.00 44.08 250 ASP B C 1
ATOM 4516 O O . ASP B 2 250 ? 56.663 -16.447 9.879 1.00 41.53 250 ASP B O 1
ATOM 4521 N N . VAL B 2 251 ? 54.658 -16.098 10.827 1.00 40.44 251 VAL B N 1
ATOM 4522 C CA . VAL B 2 251 ? 54.657 -14.661 10.642 1.00 40.81 251 VAL B CA 1
ATOM 4523 C C . VAL B 2 251 ? 55.602 -13.972 11.633 1.00 45.94 251 VAL B C 1
ATOM 4524 O O . VAL B 2 251 ? 55.502 -14.181 12.845 1.00 45.62 251 VAL B O 1
ATOM 4528 N N . GLU B 2 252 ? 56.517 -13.154 11.114 1.00 41.25 252 GLU B N 1
ATOM 4529 C CA . GLU B 2 252 ? 57.436 -12.405 11.971 1.00 41.41 252 GLU B CA 1
ATOM 4530 C C . GLU B 2 252 ? 57.793 -11.043 11.381 1.00 41.43 252 GLU B C 1
ATOM 4531 O O . GLU B 2 252 ? 58.222 -10.947 10.235 1.00 41.06 252 GLU B O 1
ATOM 4537 N N . MET B 2 253 ? 57.623 -9.984 12.162 1.00 38.36 253 MET B N 1
ATOM 4538 C CA . MET B 2 253 ? 58.078 -8.685 11.715 1.00 37.11 253 MET B CA 1
ATOM 4539 C C . MET B 2 253 ? 59.462 -8.411 12.303 1.00 37.22 253 MET B C 1
ATOM 4540 O O . MET B 2 253 ? 59.725 -8.721 13.466 1.00 36.70 253 MET B O 1
ATOM 4545 N N . VAL B 2 254 ? 60.347 -7.842 11.488 1.00 36.34 254 VAL B N 1
ATOM 4546 C CA . VAL B 2 254 ? 61.652 -7.376 11.946 1.00 35.07 254 VAL B CA 1
ATOM 4547 C C . VAL B 2 254 ? 61.965 -6.005 11.351 1.00 36.32 254 VAL B C 1
ATOM 4548 O O . VAL B 2 254 ? 61.338 -5.577 10.375 1.00 37.41 254 VAL B O 1
ATOM 4552 N N . GLU B 2 255 ? 62.945 -5.327 11.937 1.00 35.93 255 GLU B N 1
ATOM 4553 C CA . GLU B 2 255 ? 63.564 -4.160 11.316 1.00 37.69 255 GLU B CA 1
ATOM 4554 C C . GLU B 2 255 ? 65.054 -4.426 11.051 1.00 38.05 255 GLU B C 1
ATOM 4555 O O . GLU B 2 255 ? 65.718 -5.189 11.769 1.00 38.78 255 GLU B O 1
ATOM 4561 N N . ILE B 2 256 ? 65.566 -3.821 9.993 1.00 37.24 256 ILE B N 1
ATOM 4562 C CA . ILE B 2 256 ? 66.981 -3.887 9.687 1.00 37.72 256 ILE B CA 1
ATOM 4563 C C . ILE B 2 256 ? 67.601 -2.500 9.863 1.00 41.51 256 ILE B C 1
ATOM 4564 O O . ILE B 2 256 ? 67.102 -1.527 9.306 1.00 38.77 256 ILE B O 1
ATOM 4569 N N . GLN B 2 257 ? 68.688 -2.414 10.619 1.00 37.15 257 GLN B N 1
ATOM 4570 C CA . GLN B 2 257 ? 69.408 -1.151 10.774 1.00 39.20 257 GLN B CA 1
ATOM 4571 C C . GLN B 2 257 ? 70.793 -1.242 10.130 1.00 40.41 257 GLN B C 1
ATOM 4572 O O . GLN B 2 257 ? 71.594 -2.100 10.502 1.00 39.04 257 GLN B O 1
ATOM 4578 N N . GLY B 2 258 ? 71.053 -0.402 9.127 1.00 38.03 258 GLY B N 1
ATOM 4579 C CA . GLY B 2 258 ? 72.373 -0.347 8.500 1.00 36.89 258 GLY B CA 1
ATOM 4580 C C . GLY B 2 258 ? 73.156 0.888 8.945 1.00 41.57 258 GLY B C 1
ATOM 4581 O O . GLY B 2 258 ? 72.586 1.978 9.093 1.00 40.45 258 GLY B O 1
ATOM 4582 N N . ARG B 2 259 ? 74.454 0.717 9.184 1.00 39.56 259 ARG B N 1
ATOM 4583 C CA . ARG B 2 259 ? 75.352 1.838 9.491 1.00 37.69 259 ARG B CA 1
ATOM 4584 C C . ARG B 2 259 ? 76.575 1.735 8.625 1.00 40.96 259 ARG B C 1
ATOM 4585 O O . ARG B 2 259 ? 76.987 0.635 8.253 1.00 41.16 259 ARG B O 1
ATOM 4593 N N . GLN B 2 260 ? 77.173 2.881 8.324 1.00 39.74 260 GLN B N 1
ATOM 4594 C CA . GLN B 2 260 ? 78.418 2.932 7.586 1.00 41.45 260 GLN B CA 1
ATOM 4595 C C . GLN B 2 260 ? 79.432 3.773 8.359 1.00 43.78 260 GLN B C 1
ATOM 4596 O O . GLN B 2 260 ? 79.076 4.815 8.920 1.00 43.05 260 GLN B O 1
ATOM 4602 N N . TYR B 2 261 ? 80.686 3.322 8.387 1.00 36.22 261 TYR B N 1
ATOM 4603 C CA . TYR B 2 261 ? 81.732 4.022 9.117 1.00 39.73 261 TYR B CA 1
ATOM 4604 C C . TYR B 2 261 ? 82.841 4.493 8.203 1.00 40.79 261 TYR B C 1
ATOM 4605 O O . TYR B 2 261 ? 83.206 3.804 7.251 1.00 41.73 261 TYR B O 1
ATOM 4614 N N . GLU B 2 262 ? 83.371 5.673 8.514 1.00 40.81 262 GLU B N 1
ATOM 4615 C CA . GLU B 2 262 ? 84.582 6.193 7.887 1.00 43.94 262 GLU B CA 1
ATOM 4616 C C . GLU B 2 262 ? 85.772 5.730 8.689 1.00 38.79 262 GLU B C 1
ATOM 4617 O O . GLU B 2 262 ? 85.702 5.635 9.912 1.00 40.80 262 GLU B O 1
ATOM 4623 N N . SER B 2 263 ? 86.870 5.477 8.000 1.00 37.64 263 SER B N 1
ATOM 4624 C CA . SER B 2 263 ? 88.135 5.161 8.634 1.00 40.42 263 SER B CA 1
ATOM 4625 C C . SER B 2 263 ? 88.932 6.455 8.799 1.00 42.43 263 SER B C 1
ATOM 4626 O O . SER B 2 263 ? 89.314 7.083 7.815 1.00 41.08 263 SER B O 1
ATOM 4629 N N . ARG B 2 264 ? 89.149 6.874 10.039 1.00 38.78 264 ARG B N 1
ATOM 4630 C CA . ARG B 2 264 ? 89.730 8.196 10.280 1.00 39.91 264 ARG B CA 1
ATOM 4631 C C . ARG B 2 264 ? 90.876 8.079 11.260 1.00 40.63 264 ARG B C 1
ATOM 4632 O O . ARG B 2 264 ? 91.218 6.972 11.693 1.00 41.10 264 ARG B O 1
ATOM 4640 N N . ARG B 2 265 ? 91.467 9.216 11.606 1.00 41.61 265 ARG B N 1
ATOM 4641 C CA . ARG B 2 265 ? 92.563 9.268 12.570 1.00 40.39 265 ARG B CA 1
ATOM 4642 C C . ARG B 2 265 ? 92.439 10.468 13.510 1.00 42.11 265 ARG B C 1
ATOM 4643 O O . ARG B 2 265 ? 92.131 11.573 13.081 1.00 41.24 265 ARG B O 1
ATOM 4651 N N . GLN B 2 266 ? 92.671 10.222 14.794 1.00 42.33 266 GLN B N 1
ATOM 4652 C CA . GLN B 2 266 ? 92.720 11.270 15.805 1.00 45.66 266 GLN B CA 1
ATOM 4653 C C . GLN B 2 266 ? 94.155 11.471 16.276 1.00 42.73 266 GLN B C 1
ATOM 4654 O O . GLN B 2 266 ? 94.840 10.506 16.580 1.00 41.83 266 GLN B O 1
ATOM 4660 N N . MET B 2 267 ? 94.594 12.724 16.333 1.00 43.00 267 MET B N 1
ATOM 4661 C CA . MET B 2 267 ? 95.947 13.075 16.768 1.00 47.95 267 MET B CA 1
ATOM 4662 C C . MET B 2 267 ? 96.241 12.593 18.190 1.00 43.23 267 MET B C 1
ATOM 4663 O O . MET B 2 267 ? 95.419 12.727 19.080 1.00 45.98 267 MET B O 1
ATOM 4668 N N . VAL B 2 268 ? 97.414 12.014 18.394 1.00 47.16 268 VAL B N 1
ATOM 4669 C CA . VAL B 2 268 ? 97.825 11.608 19.728 1.00 45.52 268 VAL B CA 1
ATOM 4670 C C . VAL B 2 268 ? 98.465 12.818 20.427 1.00 48.46 268 VAL B C 1
ATOM 4671 O O . VAL B 2 268 ? 99.488 13.343 19.972 1.00 48.87 268 VAL B O 1
ATOM 4675 N N . ARG B 2 269 ? 97.847 13.278 21.509 1.00 44.72 269 ARG B N 1
ATOM 4676 C CA . ARG B 2 269 ? 98.340 14.452 22.239 1.00 47.62 269 ARG B CA 1
ATOM 4677 C C . ARG B 2 269 ? 98.678 14.057 23.670 1.00 45.75 269 ARG B C 1
ATOM 4678 O O . ARG B 2 269 ? 97.789 13.807 24.479 1.00 45.80 269 ARG B O 1
ATOM 4686 N N . SER B 2 270 ? 99.965 14.005 23.990 1.00 45.78 270 SER B N 1
ATOM 4687 C CA . SER B 2 270 ? 100.382 13.483 25.288 1.00 48.34 270 SER B CA 1
ATOM 4688 C C . SER B 2 270 ? 100.292 14.511 26.417 1.00 48.24 270 SER B C 1
ATOM 4689 O O . SER B 2 270 ? 100.311 15.723 26.193 1.00 46.79 270 SER B O 1
ATOM 4692 N N . LEU B 2 271 ? 100.188 13.990 27.630 1.00 45.24 271 LEU B N 1
ATOM 4693 C CA . LEU B 2 271 ? 100.295 14.768 28.841 1.00 49.68 271 LEU B CA 1
ATOM 4694 C C . LEU B 2 271 ? 101.631 15.508 28.874 1.00 52.18 271 LEU B C 1
ATOM 4695 O O . LEU B 2 271 ? 101.669 16.704 29.169 1.00 53.74 271 LEU B O 1
ATOM 4700 N N . ASN B 2 272 ? 102.716 14.807 28.550 1.00 48.67 272 ASN B N 1
ATOM 4701 C CA . ASN B 2 272 ? 104.049 15.413 28.609 1.00 55.30 272 ASN B CA 1
ATOM 4702 C C . ASN B 2 272 ? 104.199 16.633 27.740 1.00 52.14 272 ASN B C 1
ATOM 4703 O O . ASN B 2 272 ? 104.825 17.611 28.146 1.00 54.02 272 ASN B O 1
ATOM 4708 N N . ASP B 2 273 ? 103.622 16.598 26.549 1.00 50.67 273 ASP B N 1
ATOM 4709 C CA . ASP B 2 273 ? 103.718 17.771 25.693 1.00 54.15 273 ASP B CA 1
ATOM 4710 C C . ASP B 2 273 ? 102.831 18.915 26.196 1.00 53.70 273 ASP B C 1
ATOM 4711 O O . ASP B 2 273 ? 103.149 20.078 25.985 1.00 53.47 273 ASP B O 1
ATOM 4716 N N . ALA B 2 274 ? 101.728 18.590 26.865 1.00 50.61 274 ALA B N 1
ATOM 4717 C CA . ALA B 2 274 ? 100.892 19.623 27.475 1.00 51.07 274 ALA B CA 1
ATOM 4718 C C . ALA B 2 274 ? 101.616 20.244 28.672 1.00 46.67 274 ALA B C 1
ATOM 4719 O O . ALA B 2 274 ? 101.533 21.452 28.889 1.00 45.08 274 ALA B O 1
ATOM 4721 N N . LEU B 2 275 ? 102.294 19.407 29.457 1.00 43.98 275 LEU B N 1
ATOM 4722 C CA . LEU B 2 275 ? 103.117 19.880 30.571 1.00 51.22 275 LEU B CA 1
ATOM 4723 C C . LEU B 2 275 ? 104.242 20.808 30.088 1.00 50.95 275 LEU B C 1
ATOM 4724 O O . LEU B 2 275 ? 104.421 21.913 30.620 1.00 49.73 275 LEU B O 1
ATOM 4729 N N . GLU B 2 276 ? 104.979 20.367 29.068 1.00 51.12 276 GLU B N 1
ATOM 4730 C CA . GLU B 2 276 ? 106.102 21.144 28.543 1.00 53.17 276 GLU B CA 1
ATOM 4731 C C . GLU B 2 276 ? 105.617 22.502 28.051 1.00 56.84 276 GLU B C 1
ATOM 4732 O O . GLU B 2 276 ? 106.287 23.520 28.238 1.00 56.42 276 GLU B O 1
ATOM 4735 N N . ARG B 2 277 ? 104.438 22.528 27.445 1.00 51.64 277 ARG B N 1
ATOM 4736 C CA . ARG B 2 277 ? 103.868 23.798 27.021 1.00 54.45 277 ARG B CA 1
ATOM 4737 C C . ARG B 2 277 ? 103.566 24.690 28.234 1.00 54.57 277 ARG B C 1
ATOM 4738 O O . ARG B 2 277 ? 103.802 25.901 28.199 1.00 55.04 277 ARG B O 1
ATOM 4746 N N . LEU B 2 278 ? 103.073 24.097 29.316 1.00 48.86 278 LEU B N 1
ATOM 4747 C CA . LEU B 2 278 ? 102.780 24.871 30.525 1.00 48.69 278 LEU B CA 1
ATOM 4748 C C . LEU B 2 278 ? 104.071 25.334 31.242 1.00 53.87 278 LEU B C 1
ATOM 4749 O O . LEU B 2 278 ? 104.091 26.399 31.858 1.00 49.24 278 LEU B O 1
ATOM 4754 N N . ARG B 2 279 ? 105.135 24.539 31.167 1.00 47.56 279 ARG B N 1
ATOM 4755 C CA . ARG B 2 279 ? 106.427 24.944 31.739 1.00 55.41 279 ARG B CA 1
ATOM 4756 C C . ARG B 2 279 ? 106.985 26.163 31.005 1.00 59.45 279 ARG B C 1
ATOM 4757 O O . ARG B 2 279 ? 107.459 27.100 31.640 1.00 59.98 279 ARG B O 1
ATOM 4765 N N . ASP B 2 280 ? 106.910 26.147 29.673 1.00 59.58 280 ASP B N 1
ATOM 4766 C CA . ASP B 2 280 ? 107.307 27.293 28.853 1.00 62.01 280 ASP B CA 1
ATOM 4767 C C . ASP B 2 280 ? 106.530 28.556 29.199 1.00 62.89 280 ASP B C 1
ATOM 4768 O O . ASP B 2 280 ? 107.105 29.641 29.277 1.00 64.75 280 ASP B O 1
ATOM 4773 N N . ILE B 2 281 ? 105.221 28.419 29.383 1.00 60.16 281 ILE B N 1
ATOM 4774 C CA . ILE B 2 281 ? 104.399 29.559 29.774 1.00 61.86 281 ILE B CA 1
ATOM 4775 C C . ILE B 2 281 ? 104.871 30.083 31.121 1.00 62.38 281 ILE B C 1
ATOM 4776 O O . ILE B 2 281 ? 104.933 31.290 31.346 1.00 63.31 281 ILE B O 1
ATOM 4781 N N . LYS B 2 282 ? 105.232 29.154 31.999 1.00 58.77 282 LYS B N 1
ATOM 4782 C CA . LYS B 2 282 ? 105.698 29.480 33.342 1.00 65.63 282 LYS B CA 1
ATOM 4783 C C . LYS B 2 282 ? 106.994 30.307 33.366 1.00 65.25 282 LYS B C 1
ATOM 4784 O O . LYS B 2 282 ? 107.144 31.185 34.212 1.00 68.19 282 LYS B O 1
ATOM 4790 N N . ARG B 2 283 ? 107.925 30.034 32.452 1.00 65.27 283 ARG B N 1
ATOM 4791 C CA . ARG B 2 283 ? 109.199 30.766 32.426 1.00 65.84 283 ARG B CA 1
ATOM 4792 C C . ARG B 2 283 ? 109.068 32.242 32.049 1.00 70.90 283 ARG B C 1
ATOM 4793 O O . ARG B 2 283 ? 109.785 33.088 32.590 1.00 77.17 283 ARG B O 1
ATOM 4801 N N . HIS B 2 284 ? 108.155 32.558 31.137 1.00 71.05 284 HIS B N 1
ATOM 4802 C CA . HIS B 2 284 ? 107.947 33.947 30.733 1.00 70.36 284 HIS B CA 1
ATOM 4803 C C . HIS B 2 284 ? 107.244 34.766 31.815 1.00 70.02 284 HIS B C 1
ATOM 4804 O O . HIS B 2 284 ? 106.395 34.253 32.547 1.00 68.66 284 HIS B O 1
ATOM 4811 N N . ILE B 2 332 ? 96.217 22.001 10.394 1.00 68.99 332 ILE B N 1
ATOM 4812 C CA . ILE B 2 332 ? 96.858 20.680 10.401 1.00 71.83 332 ILE B CA 1
ATOM 4813 C C . ILE B 2 332 ? 95.984 19.615 9.754 1.00 67.50 332 ILE B C 1
ATOM 4814 O O . ILE B 2 332 ? 94.825 19.429 10.130 1.00 66.45 332 ILE B O 1
ATOM 4819 N N . LYS B 2 333 ? 96.550 18.914 8.779 1.00 68.11 333 LYS B N 1
ATOM 4820 C CA . LYS B 2 333 ? 95.815 17.888 8.063 1.00 67.62 333 LYS B CA 1
ATOM 4821 C C . LYS B 2 333 ? 95.996 16.518 8.709 1.00 66.36 333 LYS B C 1
ATOM 4822 O O . LYS B 2 333 ? 97.096 16.155 9.145 1.00 63.29 333 LYS B O 1
ATOM 4828 N N . GLU B 2 334 ? 94.895 15.771 8.757 1.00 65.41 334 GLU B N 1
ATOM 4829 C CA . GLU B 2 334 ? 94.840 14.438 9.342 1.00 56.28 334 GLU B CA 1
ATOM 4830 C C . GLU B 2 334 ? 95.875 13.511 8.722 1.00 53.91 334 GLU B C 1
ATOM 4831 O O . GLU B 2 334 ? 95.934 13.379 7.504 1.00 61.90 334 GLU B O 1
ATOM 4837 N N . GLY B 2 335 ? 96.688 12.873 9.561 1.00 53.24 335 GLY B N 1
ATOM 4838 C CA . GLY B 2 335 ? 97.694 11.930 9.093 1.00 56.07 335 GLY B CA 1
ATOM 4839 C C . GLY B 2 335 ? 99.100 12.521 8.997 1.00 56.02 335 GLY B C 1
ATOM 4840 O O . GLY B 2 335 ? 100.059 11.796 8.749 1.00 59.52 335 GLY B O 1
ATOM 4841 N N . ASP B 2 336 ? 99.200 13.837 9.182 1.00 59.42 336 ASP B N 1
ATOM 4842 C CA . ASP B 2 336 ? 100.468 14.590 9.152 1.00 61.34 336 ASP B CA 1
ATOM 4843 C C . ASP B 2 336 ? 101.616 13.873 9.870 1.00 62.28 336 ASP B C 1
ATOM 4844 O O . ASP B 2 336 ? 101.584 13.675 11.088 1.00 60.87 336 ASP B O 1
ATOM 4849 N N . SER B 2 337 ? 102.637 13.496 9.106 1.00 64.90 337 SER B N 1
ATOM 4850 C CA . SER B 2 337 ? 103.704 12.632 9.615 1.00 63.42 337 SER B CA 1
ATOM 4851 C C . SER B 2 337 ? 104.535 13.302 10.711 1.00 60.76 337 SER B C 1
ATOM 4852 O O . SER B 2 337 ? 105.304 12.639 11.398 1.00 64.58 337 SER B O 1
ATOM 4855 N N . ASN B 2 338 ? 104.367 14.611 10.875 1.00 60.97 338 ASN B N 1
ATOM 4856 C CA . ASN B 2 338 ? 104.987 15.339 11.981 1.00 63.04 338 ASN B CA 1
ATOM 4857 C C . ASN B 2 338 ? 104.299 15.084 13.326 1.00 65.74 338 ASN B C 1
ATOM 4858 O O . ASN B 2 338 ? 104.714 15.627 14.354 1.00 61.85 338 ASN B O 1
ATOM 4863 N N . TYR B 2 339 ? 103.247 14.265 13.309 1.00 62.84 339 TYR B N 1
ATOM 4864 C CA . TYR B 2 339 ? 102.469 13.965 14.503 1.00 56.96 339 TYR B CA 1
ATOM 4865 C C . TYR B 2 339 ? 102.207 12.475 14.617 1.00 55.70 339 TYR B C 1
ATOM 4866 O O . TYR B 2 339 ? 102.430 11.723 13.673 1.00 59.66 339 TYR B O 1
ATOM 4875 N N . LYS B 2 340 ? 101.724 12.057 15.780 1.00 55.42 340 LYS B N 1
ATOM 4876 C CA . LYS B 2 340 ? 101.309 10.676 15.985 1.00 53.82 340 LYS B CA 1
ATOM 4877 C C . LYS B 2 340 ? 99.791 10.611 15.824 1.00 52.48 340 LYS B C 1
ATOM 4878 O O . LYS B 2 340 ? 99.080 11.548 16.207 1.00 47.19 340 LYS B O 1
ATOM 4884 N N . TRP B 2 341 ? 99.295 9.512 15.261 1.00 48.73 341 TRP B N 1
ATOM 4885 C CA . TRP B 2 341 ? 97.864 9.355 15.052 1.00 47.72 341 TRP B CA 1
ATOM 4886 C C . TRP B 2 341 ? 97.368 7.999 15.550 1.00 48.20 341 TRP B C 1
ATOM 4887 O O . TRP B 2 341 ? 98.120 7.024 15.601 1.00 41.73 341 TRP B O 1
ATOM 4898 N N . LYS B 2 342 ? 96.099 7.982 15.952 1.00 43.10 342 LYS B N 1
ATOM 4899 C CA . LYS B 2 342 ? 95.380 6.778 16.349 1.00 43.45 342 LYS B CA 1
ATOM 4900 C C . LYS B 2 342 ? 94.211 6.564 15.375 1.00 40.77 342 LYS B C 1
ATOM 4901 O O . LYS B 2 342 ? 93.449 7.500 15.079 1.00 38.56 342 LYS B O 1
ATOM 4907 N N . GLU B 2 343 ? 94.101 5.350 14.849 1.00 40.39 343 GLU B N 1
ATOM 4908 C CA . GLU B 2 343 ? 93.028 5.006 13.921 1.00 41.99 343 GLU B CA 1
ATOM 4909 C C . GLU B 2 343 ? 91.710 4.901 14.691 1.00 38.60 343 GLU B C 1
ATOM 4910 O O . GLU B 2 343 ? 91.657 4.310 15.763 1.00 40.04 343 GLU B O 1
ATOM 4916 N N . VAL B 2 344 ? 90.658 5.486 14.138 1.00 37.42 344 VAL B N 1
ATOM 4917 C CA . VAL B 2 344 ? 89.335 5.520 14.766 1.00 37.20 344 VAL B CA 1
ATOM 4918 C C . VAL B 2 344 ? 88.299 5.349 13.673 1.00 38.53 344 VAL B C 1
ATOM 4919 O O . VAL B 2 344 ? 88.565 5.688 12.520 1.00 35.82 344 VAL B O 1
ATOM 4923 N N . THR B 2 345 ? 87.143 4.778 14.017 1.00 37.12 345 THR B N 1
ATOM 4924 C CA . THR B 2 345 ? 86.037 4.693 13.083 1.00 37.16 345 THR B CA 1
ATOM 4925 C C . THR B 2 345 ? 85.082 5.805 13.440 1.00 41.52 345 THR B C 1
ATOM 4926 O O . THR B 2 345 ? 84.874 6.121 14.626 1.00 37.06 345 THR B O 1
ATOM 4930 N N . LYS B 2 346 ? 84.499 6.400 12.413 1.00 38.64 346 LYS B N 1
ATOM 4931 C CA . LYS B 2 346 ? 83.619 7.537 12.604 1.00 39.57 346 LYS B CA 1
ATOM 4932 C C . LYS B 2 346 ? 82.343 7.254 11.861 1.00 38.45 346 LYS B C 1
ATOM 4933 O O . LYS B 2 346 ? 82.360 7.019 10.656 1.00 39.86 346 LYS B O 1
ATOM 4939 N N . MET B 2 347 ? 81.240 7.328 12.555 1.00 36.45 347 MET B N 1
ATOM 4940 C CA . MET B 2 347 ? 79.960 7.085 11.962 1.00 41.43 347 MET B CA 1
ATOM 4941 C C . MET B 2 347 ? 79.551 8.108 10.913 1.00 43.21 347 MET B C 1
ATOM 4942 O O . MET B 2 347 ? 79.886 9.250 11.010 1.00 41.82 347 MET B O 1
ATOM 4947 N N . GLU B 2 348 ? 78.799 7.660 9.925 1.00 39.22 348 GLU B N 1
ATOM 4948 C CA . GLU B 2 348 ? 78.301 8.532 8.887 1.00 45.66 348 GLU B CA 1
ATOM 4949 C C . GLU B 2 348 ? 77.540 9.640 9.573 1.00 47.07 348 GLU B C 1
ATOM 4950 O O . GLU B 2 348 ? 76.907 9.425 10.571 1.00 42.37 348 GLU B O 1
ATOM 4956 N N . ALA B 2 349 ? 77.628 10.824 9.022 1.00 44.12 349 ALA B N 1
ATOM 4957 C CA . ALA B 2 349 ? 77.008 12.000 9.587 1.00 44.88 349 ALA B CA 1
ATOM 4958 C C . ALA B 2 349 ? 75.544 11.853 9.837 1.00 44.11 349 ALA B C 1
ATOM 4959 O O . ALA B 2 349 ? 75.058 12.209 10.862 1.00 45.94 349 ALA B O 1
ATOM 4961 N N . GLU B 2 350 ? 74.852 11.331 8.863 1.00 44.05 350 GLU B N 1
ATOM 4962 C CA . GLU B 2 350 ? 73.412 11.083 8.957 1.00 44.54 350 GLU B CA 1
ATOM 4963 C C . GLU B 2 350 ? 73.089 9.602 8.770 1.00 42.19 350 GLU B C 1
ATOM 4964 O O . GLU B 2 350 ? 73.580 8.978 7.842 1.00 42.39 350 GLU B O 1
ATOM 4970 N N . ILE B 2 351 ? 72.252 9.046 9.638 1.00 41.52 351 ILE B N 1
ATOM 4971 C CA . ILE B 2 351 ? 71.945 7.624 9.564 1.00 40.80 351 ILE B CA 1
ATOM 4972 C C . ILE B 2 351 ? 70.489 7.422 9.175 1.00 41.93 351 ILE B C 1
ATOM 4973 O O . ILE B 2 351 ? 69.632 8.246 9.507 1.00 40.53 351 ILE B O 1
ATOM 4978 N N . LYS B 2 352 ? 70.221 6.345 8.446 1.00 39.53 352 LYS B N 1
ATOM 4979 C CA . LYS B 2 352 ? 68.851 5.940 8.158 1.00 40.42 352 LYS B CA 1
ATOM 4980 C C . LYS B 2 352 ? 68.339 5.135 9.341 1.00 41.35 352 LYS B C 1
ATOM 4981 O O . LYS B 2 352 ? 68.445 3.894 9.386 1.00 40.94 352 LYS B O 1
ATOM 4987 N N . SER B 2 353 ? 67.790 5.855 10.305 1.00 35.88 353 SER B N 1
ATOM 4988 C CA . SER B 2 353 ? 67.355 5.258 11.552 1.00 39.38 353 SER B CA 1
ATOM 4989 C C . SER B 2 353 ? 66.027 4.496 11.391 1.00 36.82 353 SER B C 1
ATOM 4990 O O . SER B 2 353 ? 65.603 3.791 12.296 1.00 38.38 353 SER B O 1
ATOM 4993 N N . HIS B 2 354 ? 65.369 4.645 10.245 1.00 33.44 354 HIS B N 1
ATOM 4994 C CA . HIS B 2 354 ? 64.186 3.824 9.951 1.00 38.57 354 HIS B CA 1
ATOM 4995 C C . HIS B 2 354 ? 63.893 3.835 8.464 1.00 39.56 354 HIS B C 1
ATOM 4996 O O . HIS B 2 354 ? 63.753 4.891 7.880 1.00 40.04 354 HIS B O 1
ATOM 5003 N N . THR B 2 355 ? 63.791 2.666 7.841 1.00 38.84 355 THR B N 1
ATOM 5004 C CA . THR B 2 355 ? 63.368 2.621 6.451 1.00 38.38 355 THR B CA 1
ATOM 5005 C C . THR B 2 355 ? 61.942 2.058 6.370 1.00 41.65 355 THR B C 1
ATOM 5006 O O . THR B 2 355 ? 61.037 2.713 5.868 1.00 42.55 355 THR B O 1
ATOM 5010 N N . SER B 2 356 ? 61.743 0.854 6.882 1.00 39.98 356 SER B N 1
ATOM 5011 C CA . SER B 2 356 ? 60.408 0.287 7.002 1.00 42.54 356 SER B CA 1
ATOM 5012 C C . SER B 2 356 ? 60.456 -0.947 7.862 1.00 42.71 356 SER B C 1
ATOM 5013 O O . SER B 2 356 ? 61.510 -1.569 8.009 1.00 40.74 356 SER B O 1
ATOM 5016 N N . TYR B 2 357 ? 59.313 -1.293 8.445 1.00 40.13 357 TYR B N 1
ATOM 5017 C CA . TYR B 2 357 ? 59.167 -2.587 9.097 1.00 37.07 357 TYR B CA 1
ATOM 5018 C C . TYR B 2 357 ? 59.014 -3.697 8.047 1.00 39.92 357 TYR B C 1
ATOM 5019 O O . TYR B 2 357 ? 58.312 -3.518 7.056 1.00 40.01 357 TYR B O 1
ATOM 5028 N N . LEU B 2 358 ? 59.682 -4.829 8.265 1.00 36.99 358 LEU B N 1
ATOM 5029 C CA . LEU B 2 358 ? 59.652 -5.952 7.327 1.00 37.51 358 LEU B CA 1
ATOM 5030 C C . LEU B 2 358 ? 58.831 -7.096 7.908 1.00 37.39 358 LEU B C 1
ATOM 5031 O O . LEU B 2 358 ? 59.259 -7.722 8.877 1.00 39.54 358 LEU B O 1
ATOM 5036 N N . THR B 2 359 ? 57.662 -7.374 7.336 1.00 36.86 359 THR B N 1
ATOM 5037 C CA . THR B 2 359 ? 56.831 -8.471 7.840 1.00 37.53 359 THR B CA 1
ATOM 5038 C C . THR B 2 359 ? 56.931 -9.676 6.927 1.00 38.14 359 THR B C 1
ATOM 5039 O O . THR B 2 359 ? 56.578 -9.609 5.745 1.00 41.66 359 THR B O 1
ATOM 5043 N N . PHE B 2 360 ? 57.461 -10.765 7.472 1.00 35.26 360 PHE B N 1
ATOM 5044 C CA . PHE B 2 360 ? 57.664 -12.000 6.719 1.00 38.07 360 PHE B CA 1
ATOM 5045 C C . PHE B 2 360 ? 56.590 -13.027 7.057 1.00 40.00 360 PHE B C 1
ATOM 5046 O O . PHE B 2 360 ? 56.129 -13.114 8.198 1.00 38.99 360 PHE B O 1
ATOM 5054 N N . ALA B 2 361 ? 56.229 -13.826 6.065 1.00 39.11 361 ALA B N 1
ATOM 5055 C CA . ALA B 2 361 ? 55.190 -14.828 6.229 1.00 39.88 361 ALA B CA 1
ATOM 5056 C C . ALA B 2 361 ? 55.333 -15.871 5.143 1.00 40.45 361 ALA B C 1
ATOM 5057 O O . ALA B 2 361 ? 55.962 -15.623 4.111 1.00 38.57 361 ALA B O 1
ATOM 5059 N N . PHE B 2 362 ? 54.756 -17.044 5.393 1.00 40.07 362 PHE B N 1
ATOM 5060 C CA . PHE B 2 362 ? 54.899 -18.171 4.501 1.00 40.13 362 PHE B CA 1
ATOM 5061 C C . PHE B 2 362 ? 53.568 -18.886 4.319 1.00 42.88 362 PHE B C 1
ATOM 5062 O O . PHE B 2 362 ? 52.705 -18.870 5.199 1.00 38.96 362 PHE B O 1
ATOM 5070 N N . LYS B 2 363 ? 53.390 -19.496 3.158 1.00 42.26 363 LYS B N 1
ATOM 5071 C CA . LYS B 2 363 ? 52.179 -20.270 2.927 1.00 43.13 363 LYS B CA 1
ATOM 5072 C C . LYS B 2 363 ? 52.460 -21.514 2.109 1.00 40.60 363 LYS B C 1
ATOM 5073 O O . LYS B 2 363 ? 53.270 -21.503 1.185 1.00 38.04 363 LYS B O 1
ATOM 5079 N N . VAL B 2 364 ? 51.779 -22.590 2.465 1.00 43.75 364 VAL B N 1
ATOM 5080 C CA . VAL B 2 364 ? 51.693 -23.747 1.595 1.00 44.25 364 VAL B CA 1
ATOM 5081 C C . VAL B 2 364 ? 50.217 -23.987 1.271 1.00 45.47 364 VAL B C 1
ATOM 5082 O O . VAL B 2 364 ? 49.385 -24.124 2.178 1.00 44.97 364 VAL B O 1
ATOM 5086 N N . VAL B 2 365 ? 49.893 -24.047 -0.018 1.00 42.16 365 VAL B N 1
ATOM 5087 C CA . VAL B 2 365 ? 48.503 -24.257 -0.414 1.00 45.43 365 VAL B CA 1
ATOM 5088 C C . VAL B 2 365 ? 48.126 -25.744 -0.324 1.00 46.33 365 VAL B C 1
ATOM 5089 O O . VAL B 2 365 ? 47.281 -26.106 0.478 1.00 46.08 365 VAL B O 1
ATOM 5093 N N . ASN B 2 366 ? 48.764 -26.598 -1.122 1.00 46.66 366 ASN B N 1
ATOM 5094 C CA . ASN B 2 366 ? 48.478 -28.037 -1.067 1.00 48.28 366 ASN B CA 1
ATOM 5095 C C . ASN B 2 366 ? 49.238 -28.691 0.078 1.00 47.23 366 ASN B C 1
ATOM 5096 O O . ASN B 2 366 ? 50.389 -29.068 -0.067 1.00 45.45 366 ASN B O 1
ATOM 5101 N N . ARG B 2 367 ? 48.586 -28.783 1.228 1.00 47.53 367 ARG B N 1
ATOM 5102 C CA . ARG B 2 367 ? 49.209 -29.284 2.437 1.00 47.65 367 ARG B CA 1
ATOM 5103 C C . ARG B 2 367 ? 49.003 -30.791 2.479 1.00 53.25 367 ARG B C 1
ATOM 5104 O O . ARG B 2 367 ? 48.322 -31.330 3.351 1.00 48.49 367 ARG B O 1
ATOM 5112 N N . SER B 2 368 ? 49.613 -31.454 1.507 1.00 49.96 368 SER B N 1
ATOM 5113 C CA . SER B 2 368 ? 49.358 -32.847 1.223 1.00 52.99 368 SER B CA 1
ATOM 5114 C C . SER B 2 368 ? 50.548 -33.454 0.498 1.00 54.67 368 SER B C 1
ATOM 5115 O O . SER B 2 368 ? 51.464 -32.739 0.061 1.00 48.56 368 SER B O 1
ATOM 5118 N N . ARG B 2 369 ? 50.523 -34.776 0.371 1.00 52.28 369 ARG B N 1
ATOM 5119 C CA . ARG B 2 369 ? 51.504 -35.495 -0.419 1.00 51.63 369 ARG B CA 1
ATOM 5120 C C . ARG B 2 369 ? 50.803 -36.493 -1.344 1.00 61.93 369 ARG B C 1
ATOM 5121 O O . ARG B 2 369 ? 49.616 -36.773 -1.187 1.00 57.16 369 ARG B O 1
ATOM 5129 N N . ASP B 2 370 ? 51.554 -37.018 -2.307 1.00 62.99 370 ASP B N 1
ATOM 5130 C CA . ASP B 2 370 ? 51.087 -38.098 -3.163 1.00 68.36 370 ASP B CA 1
ATOM 5131 C C . ASP B 2 370 ? 51.372 -39.429 -2.462 1.00 68.78 370 ASP B C 1
ATOM 5132 O O . ASP B 2 370 ? 52.444 -40.005 -2.642 1.00 67.87 370 ASP B O 1
ATOM 5137 N N . ASP B 2 371 ? 50.421 -39.896 -1.655 1.00 65.86 371 ASP B N 1
ATOM 5138 C CA . ASP B 2 371 ? 50.624 -41.074 -0.812 1.00 70.14 371 ASP B CA 1
ATOM 5139 C C . ASP B 2 371 ? 51.039 -42.315 -1.610 1.00 75.09 371 ASP B C 1
ATOM 5140 O O . ASP B 2 371 ? 51.930 -43.061 -1.191 1.00 71.08 371 ASP B O 1
ATOM 5145 N N . GLU B 2 372 ? 50.417 -42.530 -2.766 1.00 76.00 372 GLU B N 1
ATOM 5146 C CA . GLU B 2 372 ? 50.719 -43.734 -3.542 1.00 82.04 372 GLU B CA 1
ATOM 5147 C C . GLU B 2 372 ? 52.041 -43.608 -4.301 1.00 77.55 372 GLU B C 1
ATOM 5148 O O . GLU B 2 372 ? 52.764 -44.592 -4.453 1.00 77.32 372 GLU B O 1
ATOM 5154 N N . LYS B 2 373 ? 52.370 -42.402 -4.759 1.00 77.17 373 LYS B N 1
ATOM 5155 C CA . LYS B 2 373 ? 53.631 -42.192 -5.472 1.00 75.92 373 LYS B CA 1
ATOM 5156 C C . LYS B 2 373 ? 54.829 -42.364 -4.538 1.00 75.92 373 LYS B C 1
ATOM 5157 O O . LYS B 2 373 ? 55.946 -42.603 -4.992 1.00 75.65 373 LYS B O 1
ATOM 5163 N N . VAL B 2 374 ? 54.582 -42.269 -3.254 1.00 73.63 374 VAL B N 1
ATOM 5164 C CA . VAL B 2 374 ? 55.638 -42.468 -2.309 1.00 73.57 374 VAL B CA 1
ATOM 5165 C C . VAL B 2 374 ? 55.736 -43.954 -2.128 1.00 72.05 374 VAL B C 1
ATOM 5166 O O . VAL B 2 374 ? 56.799 -44.481 -1.955 1.00 73.01 374 VAL B O 1
ATOM 5170 N N . ASN B 2 375 ? 54.603 -44.628 -2.163 1.00 75.20 375 ASN B N 1
ATOM 5171 C CA . ASN B 2 375 ? 54.586 -46.069 -2.010 1.00 76.46 375 ASN B CA 1
ATOM 5172 C C . ASN B 2 375 ? 55.416 -46.780 -3.063 1.00 74.48 375 ASN B C 1
ATOM 5173 O O . ASN B 2 375 ? 55.942 -47.831 -2.808 1.00 77.64 375 ASN B O 1
ATOM 5178 N N . GLU B 2 376 ? 55.541 -46.187 -4.237 1.00 75.88 376 GLU B N 1
ATOM 5179 C CA . GLU B 2 376 ? 56.325 -46.764 -5.306 1.00 79.13 376 GLU B CA 1
ATOM 5180 C C . GLU B 2 376 ? 57.800 -46.362 -5.263 1.00 83.00 376 GLU B C 1
ATOM 5181 O O . GLU B 2 376 ? 58.431 -46.297 -4.205 1.00 85.03 376 GLU B O 1
#